Protein AF-A0A9E3PZK1-F1 (afdb_monomer_lite)

Foldseek 3Di:
DDDDPVVVVVVVVVVVVPPDPPCPVVVVVCVVPPPPPVPPLAQFFDAQVLQQPPWDKDKDFDFQDAFFWAWDQFPQFKIWIAGFVQWIWIDQLQPPDTDDTDHADEAGWLEQWEQQSVQSKIWTWHFNYAPPGDIWIWIDNPNRPDIDTAAAAEFEAPVRFGFGSHRAAHWYQQCDDPLHRKIKTKTKGQPPHPPDVVSLQQIFIAMWIDSPSGRYIYTAPTAPHGQWDHWGWDADPNRKIKIWIQRQDDPDLVQQFFIWIWMGPPNRNDTDDIDTDPFHTFFESVDSGGAAKEKDQESHPPWRKMKIWAADYNDHAFFIKMFIDGPNPQWTFFMATRGGGGWGHKYKDQTGPPGSNGNKIWIWTADDDNGDIMIMIIGVNNRVPGDTRPTDDDDCVSVVSVVVVPPPDPPPPWDKFKFKEKEEECAQLLVVLVDPLVLVLVLCVLSVHQKYWYHNQWHDQDPVRDTDRSVVVSLVVVVWDWQAAPPSIIMTHNADWPHAFPNRQWTWGQTPVRATETEGEDDFALPPQLLCLCLVQDDPPDHRDPDLVVSQVVLCVRGVVVLVVNCVRQLVCLVVVGWYKYWYQQSYFALLQQDPQCCVLVQHVHRHHHVNNVVCVVSQKAWQACLQVVDCNVCVQFFQFQPDDCPDSNDHTHDRTTMITHPQKHWPDKWWEEDDPVRGPRHRPPGSDRTIMMITIIMRTDD

Radius of gyration: 30.7 Å; chains: 1; bounding box: 75×84×92 Å

pLDDT: mean 90.33, std 15.68, range [30.7, 98.88]

Structure (mmCIF, N/CA/C/O backbone):
data_AF-A0A9E3PZK1-F1
#
_entry.id   AF-A0A9E3PZK1-F1
#
loop_
_atom_site.group_PDB
_atom_site.id
_atom_site.type_symbol
_atom_site.label_atom_id
_atom_site.label_alt_id
_atom_site.label_comp_id
_atom_site.label_asym_id
_atom_site.label_entity_id
_atom_site.label_seq_id
_atom_site.pdbx_PDB_ins_code
_atom_site.Cartn_x
_atom_site.Cartn_y
_atom_site.Cartn_z
_atom_site.occupancy
_atom_site.B_iso_or_equiv
_atom_site.auth_seq_id
_atom_site.auth_comp_id
_atom_site.auth_asym_id
_atom_site.auth_atom_id
_atom_site.pdbx_PDB_model_num
ATOM 1 N N . MET A 1 1 ? -42.259 -26.339 -24.021 1.00 36.31 1 MET A N 1
ATOM 2 C CA . MET A 1 1 ? -41.567 -27.432 -23.302 1.00 36.31 1 MET A CA 1
ATOM 3 C C . MET A 1 1 ? -40.098 -27.420 -23.698 1.00 36.31 1 MET A C 1
ATOM 5 O O . MET A 1 1 ? -39.783 -27.790 -24.818 1.00 36.31 1 MET A O 1
ATOM 9 N N . ARG A 1 2 ? -39.215 -26.902 -22.835 1.00 31.09 2 ARG A N 1
ATOM 10 C CA . ARG A 1 2 ? -37.756 -26.911 -23.038 1.00 31.09 2 ARG A CA 1
ATOM 11 C C . ARG A 1 2 ? -37.174 -28.015 -22.155 1.00 31.09 2 ARG A C 1
ATOM 13 O O . ARG A 1 2 ? -37.346 -27.953 -20.943 1.00 31.09 2 ARG A O 1
ATOM 20 N N . TRP A 1 3 ? -36.535 -29.011 -22.757 1.00 34.44 3 TRP A N 1
ATOM 21 C CA . TRP A 1 3 ? -35.824 -30.072 -22.039 1.00 34.44 3 TRP A CA 1
ATOM 22 C C . TRP A 1 3 ? -34.441 -29.563 -21.606 1.00 34.44 3 TRP A C 1
ATOM 24 O O . TRP A 1 3 ? -33.758 -28.904 -22.391 1.00 34.44 3 TRP A O 1
ATOM 34 N N . LYS A 1 4 ? -34.037 -29.822 -20.355 1.00 39.28 4 LYS A N 1
ATOM 35 C CA . LYS A 1 4 ? -32.705 -29.464 -19.839 1.00 39.28 4 LYS A CA 1
ATOM 36 C C . LYS A 1 4 ? -31.684 -30.494 -20.341 1.00 39.28 4 LYS A C 1
ATOM 38 O O . LYS A 1 4 ? -31.958 -31.690 -20.348 1.00 39.28 4 LYS A O 1
ATOM 43 N N . ALA A 1 5 ? -30.490 -30.037 -20.729 1.00 40.19 5 ALA A N 1
ATOM 44 C CA . ALA A 1 5 ? -29.405 -30.859 -21.289 1.00 40.19 5 ALA A CA 1
ATOM 45 C C . ALA A 1 5 ? -28.997 -32.065 -20.409 1.00 40.19 5 ALA A C 1
ATOM 47 O O . ALA A 1 5 ? -28.461 -33.051 -20.907 1.00 40.19 5 ALA A O 1
ATOM 48 N N . THR A 1 6 ? -29.317 -32.028 -19.115 1.00 41.59 6 THR A N 1
ATOM 49 C CA . THR A 1 6 ? -29.125 -33.122 -18.154 1.00 41.59 6 THR A CA 1
ATOM 50 C C . THR A 1 6 ? -29.957 -34.376 -18.441 1.00 41.59 6 THR A C 1
ATOM 52 O O . THR A 1 6 ? -29.527 -35.474 -18.085 1.00 41.59 6 THR A O 1
ATOM 55 N N . ASP A 1 7 ? -31.106 -34.253 -19.108 1.00 43.34 7 ASP A N 1
ATOM 56 C CA . ASP A 1 7 ? -32.018 -35.387 -19.330 1.00 43.34 7 ASP A CA 1
ATOM 57 C C . ASP A 1 7 ? -31.607 -36.240 -20.546 1.00 43.34 7 ASP A C 1
ATOM 59 O O . ASP A 1 7 ? -31.844 -37.449 -20.581 1.00 43.34 7 ASP A O 1
ATOM 63 N N . ILE A 1 8 ? -30.885 -35.645 -21.502 1.00 49.06 8 ILE A N 1
ATOM 64 C CA . ILE A 1 8 ? -30.348 -36.334 -22.688 1.00 49.06 8 ILE A CA 1
ATOM 65 C C . ILE A 1 8 ? -29.150 -37.222 -22.306 1.00 49.06 8 ILE A C 1
ATOM 67 O O . ILE A 1 8 ? -29.040 -38.356 -22.776 1.00 49.06 8 ILE A O 1
ATOM 71 N N . VAL A 1 9 ? -28.294 -36.758 -21.387 1.00 48.22 9 VAL A N 1
ATOM 72 C CA . VAL A 1 9 ? -27.100 -37.499 -20.936 1.00 48.22 9 VAL A CA 1
ATOM 73 C C . VAL A 1 9 ? -27.480 -38.746 -20.126 1.00 48.22 9 VAL A C 1
ATOM 75 O O . VAL A 1 9 ? -26.895 -39.813 -20.321 1.00 48.22 9 VAL A O 1
ATOM 78 N N . LYS A 1 10 ? -28.520 -38.665 -19.284 1.00 43.47 10 LYS A N 1
ATOM 79 C CA . LYS A 1 10 ? -29.023 -39.823 -18.519 1.00 43.47 10 LYS A CA 1
ATOM 80 C C . LYS A 1 10 ? -29.678 -40.886 -19.412 1.00 43.47 10 LYS A C 1
ATOM 82 O O . LYS A 1 10 ? -29.523 -42.077 -19.151 1.00 43.47 10 LYS A O 1
ATOM 87 N N . SER A 1 11 ? -30.344 -40.473 -20.494 1.00 47.66 11 SER A N 1
ATOM 88 C CA . SER A 1 11 ? -30.964 -41.383 -21.469 1.00 47.66 11 SER A CA 1
ATOM 89 C C . SER A 1 11 ? -29.936 -42.156 -22.311 1.00 47.66 11 SER A C 1
ATOM 91 O O . SER A 1 11 ? -30.179 -43.313 -22.658 1.00 47.66 11 SER A O 1
ATOM 93 N N . LEU A 1 12 ? -28.781 -41.556 -22.635 1.00 46.09 12 LEU A N 1
ATOM 94 C CA . LEU A 1 12 ? -27.718 -42.242 -23.384 1.00 46.09 12 LEU A CA 1
ATOM 95 C C . LEU A 1 12 ? -26.903 -43.210 -22.512 1.00 46.09 12 LEU A C 1
ATOM 97 O O . LEU A 1 12 ? -26.609 -44.319 -22.956 1.00 46.09 12 LEU A O 1
ATOM 101 N N . ALA A 1 13 ? -26.596 -42.841 -21.264 1.00 46.12 13 ALA A N 1
ATOM 102 C CA . ALA A 1 13 ? -25.834 -43.697 -20.350 1.00 46.12 13 ALA A CA 1
ATOM 103 C C . ALA A 1 13 ? -26.584 -44.997 -19.991 1.00 46.12 13 ALA A C 1
ATOM 105 O O . ALA A 1 13 ? -25.982 -46.068 -19.933 1.00 46.12 13 ALA A O 1
ATOM 106 N N . GLY A 1 14 ? -27.913 -44.930 -19.839 1.00 44.66 14 GLY A N 1
ATOM 107 C CA . GLY A 1 14 ? -28.746 -46.105 -19.562 1.00 44.66 14 GLY A CA 1
ATOM 108 C C . GLY A 1 14 ? -28.867 -47.090 -20.733 1.00 44.66 14 GLY A C 1
ATOM 109 O O . GLY A 1 14 ? -29.082 -48.277 -20.509 1.00 44.66 14 GLY A O 1
ATOM 110 N N . ARG A 1 15 ? -28.692 -46.631 -21.983 1.00 47.91 15 ARG A N 1
ATOM 111 C CA . ARG A 1 15 ? -28.820 -47.478 -23.186 1.00 47.91 15 ARG A CA 1
ATOM 112 C C . ARG A 1 15 ? -27.513 -48.161 -23.607 1.00 47.91 15 ARG A C 1
ATOM 114 O O . ARG A 1 15 ? -27.567 -49.185 -24.279 1.00 47.91 15 ARG A O 1
ATOM 121 N N . LEU A 1 16 ? -26.356 -47.650 -23.181 1.00 43.81 16 LEU A N 1
ATOM 122 C CA . LEU A 1 16 ? -25.034 -48.222 -23.486 1.00 43.81 16 LEU A CA 1
ATOM 123 C C . LEU A 1 16 ? -24.596 -49.336 -22.514 1.00 43.81 16 LEU A C 1
ATOM 125 O O . LEU A 1 16 ? -23.755 -50.158 -22.867 1.00 43.81 16 LEU A O 1
ATOM 129 N N . SER A 1 17 ? -25.208 -49.430 -21.328 1.00 44.78 17 SER A N 1
ATOM 130 C CA . SER A 1 17 ? -24.899 -50.466 -20.324 1.00 44.78 17 SER A CA 1
ATOM 131 C C . SER A 1 17 ? -25.447 -51.867 -20.653 1.00 44.78 17 SER A C 1
ATOM 133 O O . SER A 1 17 ? -25.094 -52.825 -19.969 1.00 44.78 17 SER A O 1
ATOM 135 N N . ALA A 1 18 ? -26.310 -52.011 -21.662 1.00 49.09 18 ALA A N 1
ATOM 136 C CA . ALA A 1 18 ? -27.013 -53.266 -21.950 1.00 49.09 18 ALA A CA 1
ATOM 137 C C . ALA A 1 18 ? -26.425 -54.083 -23.120 1.00 49.09 18 ALA A C 1
ATOM 139 O O . ALA A 1 18 ? -26.947 -55.151 -23.423 1.00 49.09 18 ALA A O 1
ATOM 140 N N . ALA A 1 19 ? -25.362 -53.610 -23.786 1.00 48.47 19 ALA A N 1
ATOM 141 C CA . ALA A 1 19 ? -24.894 -54.211 -25.044 1.00 48.47 19 ALA A CA 1
ATOM 142 C C . ALA A 1 19 ? -23.529 -54.928 -24.984 1.00 48.47 19 ALA A C 1
ATOM 144 O O . ALA A 1 19 ? -23.227 -55.684 -25.902 1.00 48.47 19 ALA A O 1
ATOM 145 N N . ILE A 1 20 ? -22.688 -54.723 -23.957 1.00 47.75 20 ILE A N 1
ATOM 146 C CA . ILE A 1 20 ? -21.330 -55.310 -23.910 1.00 47.75 20 ILE A CA 1
ATOM 147 C C . ILE A 1 20 ? -20.934 -55.672 -22.461 1.00 47.75 20 ILE A C 1
ATOM 149 O O . ILE A 1 20 ? -20.585 -54.779 -21.682 1.00 47.75 20 ILE A O 1
ATOM 153 N N . PRO A 1 21 ? -20.938 -56.960 -22.065 1.00 39.78 21 PRO A N 1
ATOM 154 C CA . PRO A 1 21 ? -20.438 -57.386 -20.758 1.00 39.78 21 PRO A CA 1
ATOM 155 C C . PRO A 1 21 ? -18.904 -57.289 -20.734 1.00 39.78 21 PRO A C 1
ATOM 157 O O . PRO A 1 21 ? -18.226 -58.008 -21.462 1.00 39.78 21 PRO A O 1
ATOM 160 N N . GLY A 1 22 ? -18.346 -56.387 -19.917 1.00 49.56 22 GLY A N 1
ATOM 161 C CA . GLY A 1 22 ? -16.888 -56.224 -19.757 1.00 49.56 22 GLY A CA 1
ATOM 162 C C . GLY A 1 22 ? -16.377 -54.780 -19.667 1.00 49.56 22 GLY A C 1
ATOM 163 O O . GLY A 1 22 ? -15.225 -54.561 -19.297 1.00 49.56 22 GLY A O 1
ATOM 164 N N . LEU A 1 23 ? -17.224 -53.772 -19.907 1.00 44.25 23 LEU A N 1
ATOM 165 C CA . LEU A 1 23 ? -16.829 -52.352 -19.866 1.00 44.25 23 LEU A CA 1
ATOM 166 C C . LEU A 1 23 ? -16.629 -51.764 -18.449 1.00 44.25 23 LEU A C 1
ATOM 168 O O . LEU A 1 23 ? -16.366 -50.574 -18.304 1.00 44.25 23 LEU A O 1
ATOM 172 N N . GLY A 1 24 ? -16.716 -52.578 -17.393 1.00 39.53 24 GLY A N 1
ATOM 173 C CA . GLY A 1 24 ? -16.560 -52.133 -16.001 1.00 39.53 24 GLY A CA 1
ATOM 174 C C . GLY A 1 24 ? -15.129 -51.752 -15.598 1.00 39.53 24 GLY A C 1
ATOM 175 O O . GLY A 1 24 ? -14.942 -51.120 -14.564 1.00 39.53 24 GLY A O 1
ATOM 176 N N . ARG A 1 25 ? -14.111 -52.093 -16.404 1.00 41.78 25 ARG A N 1
ATOM 177 C CA . ARG A 1 25 ? -12.698 -51.744 -16.140 1.00 41.78 25 ARG A CA 1
ATOM 178 C C . ARG A 1 25 ? -12.150 -50.582 -16.976 1.00 41.78 25 ARG A C 1
ATOM 180 O O . ARG A 1 25 ? -11.030 -50.156 -16.729 1.00 41.78 25 ARG A O 1
ATOM 187 N N . ILE A 1 26 ? -12.935 -50.024 -17.901 1.00 40.69 26 ILE A N 1
ATOM 188 C CA . ILE A 1 26 ? -12.532 -48.859 -18.718 1.00 40.69 26 ILE A CA 1
ATOM 189 C C . ILE A 1 26 ? -13.159 -47.550 -18.195 1.00 40.69 26 ILE A C 1
ATOM 191 O O . ILE A 1 26 ? -12.607 -46.474 -18.407 1.00 40.69 26 ILE A O 1
ATOM 195 N N . LEU A 1 27 ? -14.228 -47.617 -17.390 1.00 36.53 27 LEU A N 1
ATOM 196 C CA . LEU A 1 27 ? -14.812 -46.436 -16.733 1.00 36.53 27 LEU A CA 1
ATOM 197 C C . LEU A 1 27 ? -14.055 -45.943 -15.482 1.00 36.53 27 LEU A C 1
ATOM 199 O O . LEU A 1 27 ? -14.342 -44.850 -15.009 1.00 36.53 27 LEU A O 1
ATOM 203 N N . GLY A 1 28 ? -13.064 -46.690 -14.982 1.00 34.22 28 GLY A N 1
ATOM 204 C CA . GLY A 1 28 ? -12.182 -46.255 -13.884 1.00 34.22 28 GLY A CA 1
ATOM 205 C C . GLY A 1 28 ? -10.959 -45.438 -14.324 1.00 34.22 28 GLY A C 1
ATOM 206 O O . GLY A 1 28 ? -10.243 -44.917 -13.479 1.00 34.22 28 GLY A O 1
ATOM 207 N N . ILE A 1 29 ? -10.714 -45.322 -15.636 1.00 35.97 29 ILE A N 1
ATOM 208 C CA . ILE A 1 29 ? -9.596 -44.545 -16.211 1.00 35.97 29 ILE A CA 1
ATOM 209 C C . ILE A 1 29 ? -10.112 -43.298 -16.964 1.00 35.97 29 ILE A C 1
ATOM 211 O O . ILE A 1 29 ? -9.343 -42.397 -17.285 1.00 35.97 29 ILE A O 1
ATOM 215 N N . LEU A 1 30 ? -11.433 -43.163 -17.151 1.00 31.53 30 LEU A N 1
ATOM 216 C CA . LEU A 1 30 ? -12.069 -41.975 -17.742 1.00 31.53 30 LEU A CA 1
ATOM 217 C C . LEU A 1 30 ? -12.620 -40.963 -16.716 1.00 31.53 30 LEU A C 1
ATOM 219 O O . LEU A 1 30 ? -13.227 -39.973 -17.111 1.00 31.53 30 LEU A O 1
ATOM 223 N N . SER A 1 31 ? -12.395 -41.158 -15.411 1.00 30.70 31 SER A N 1
ATOM 224 C CA . SER A 1 31 ? -12.768 -40.187 -14.364 1.00 30.70 31 SER A CA 1
ATOM 225 C C . SER A 1 31 ? -11.666 -39.168 -14.029 1.00 30.70 31 SER A C 1
ATOM 227 O O . SER A 1 31 ? -11.869 -38.324 -13.163 1.00 30.70 31 SER A O 1
ATOM 229 N N . CYS A 1 32 ? -10.526 -39.204 -14.730 1.00 35.03 32 CYS A N 1
ATOM 230 C CA . CYS A 1 32 ? -9.464 -38.186 -14.647 1.00 35.03 32 CYS A CA 1
ATOM 231 C C . CYS A 1 32 ? -9.344 -37.314 -15.911 1.00 35.03 32 CYS A C 1
ATOM 233 O O . CYS A 1 32 ? -8.425 -36.510 -16.022 1.00 35.03 32 CYS A O 1
ATOM 235 N N . LEU A 1 33 ? -10.272 -37.437 -16.859 1.00 35.16 33 LEU A N 1
ATOM 236 C CA . LEU A 1 33 ? -10.265 -36.694 -18.118 1.00 35.16 33 LEU A CA 1
ATOM 237 C C . LEU A 1 33 ? -11.696 -36.286 -18.471 1.00 35.16 33 LEU A C 1
ATOM 239 O O . LEU A 1 33 ? -12.276 -36.890 -19.352 1.00 35.16 33 LEU A O 1
ATOM 243 N N . VAL A 1 34 ? -12.275 -35.329 -17.740 1.00 36.75 34 VAL A N 1
ATOM 244 C CA . VAL A 1 34 ? -13.102 -34.203 -18.240 1.00 36.75 34 VAL A CA 1
ATOM 245 C C . VAL A 1 34 ? -13.387 -33.298 -17.032 1.00 36.75 34 VAL A C 1
ATOM 247 O O . VAL A 1 34 ? -14.458 -33.303 -16.434 1.00 36.75 34 VAL A O 1
ATOM 250 N N . SER A 1 35 ? -12.399 -32.491 -16.672 1.00 32.25 35 SER A N 1
ATOM 251 C CA . SER A 1 35 ? -12.631 -31.152 -16.125 1.00 32.25 35 SER A CA 1
ATOM 252 C C . SER A 1 35 ? -11.673 -30.176 -16.801 1.00 32.25 35 SER A C 1
ATOM 254 O O . SER A 1 35 ? -11.129 -29.268 -16.185 1.00 32.25 35 SER A O 1
ATOM 256 N N . VAL A 1 36 ? -11.512 -30.325 -18.121 1.00 37.44 36 VAL A N 1
ATOM 257 C CA . VAL A 1 36 ? -11.290 -29.142 -18.949 1.00 37.44 36 VAL A CA 1
ATOM 258 C C . VAL A 1 36 ? -12.627 -28.419 -18.912 1.00 37.44 36 VAL A C 1
ATOM 260 O O . VAL A 1 36 ? -13.512 -28.667 -19.732 1.00 37.44 36 VAL A O 1
ATOM 263 N N . SER A 1 37 ? -12.827 -27.585 -17.888 1.00 33.72 37 SER A N 1
ATOM 264 C CA . SER A 1 37 ? -13.756 -26.487 -18.065 1.00 33.72 37 SER A CA 1
ATOM 265 C C . SER A 1 37 ? -13.235 -25.772 -19.303 1.00 33.72 37 SER A C 1
ATOM 267 O O . SER A 1 37 ? -12.090 -25.325 -19.354 1.00 33.72 37 SER A O 1
ATOM 269 N N . ALA A 1 38 ? -14.035 -25.769 -20.366 1.00 35.22 38 ALA A N 1
ATOM 270 C CA . ALA A 1 38 ? -13.865 -24.766 -21.390 1.00 35.22 38 ALA A CA 1
ATOM 271 C C . ALA A 1 38 ? -13.889 -23.445 -20.620 1.00 35.22 38 ALA A C 1
ATOM 273 O O . ALA A 1 38 ? -14.935 -23.063 -20.088 1.00 35.22 38 ALA A O 1
ATOM 274 N N . ALA A 1 39 ? -12.716 -22.838 -20.433 1.00 39.03 39 ALA A N 1
ATOM 275 C CA . ALA A 1 39 ? -12.601 -21.493 -19.925 1.00 39.03 39 ALA A CA 1
ATOM 276 C C . ALA A 1 39 ? -13.368 -20.651 -20.938 1.00 39.03 39 ALA A C 1
ATOM 278 O O . ALA A 1 39 ? -12.866 -20.362 -22.021 1.00 39.03 39 ALA A O 1
ATOM 279 N N . ALA A 1 40 ? -14.643 -20.392 -20.641 1.00 38.62 40 ALA A N 1
ATOM 280 C CA . ALA A 1 40 ? -15.446 -19.453 -21.391 1.00 38.62 40 ALA A CA 1
ATOM 281 C C . ALA A 1 40 ? -14.594 -18.193 -21.521 1.00 38.62 40 ALA A C 1
ATOM 283 O O . ALA A 1 40 ? -14.073 -17.725 -20.507 1.00 38.62 40 ALA A O 1
ATOM 284 N N . ASP A 1 41 ? -14.384 -17.746 -22.759 1.00 52.09 41 ASP A N 1
ATOM 285 C CA . ASP A 1 41 ? -13.470 -16.668 -23.124 1.00 52.09 41 ASP A CA 1
ATOM 286 C C . ASP A 1 41 ? -13.783 -15.443 -22.254 1.00 52.09 41 ASP A C 1
ATOM 288 O O . ASP A 1 41 ? -14.755 -14.717 -22.481 1.00 52.09 41 ASP A O 1
ATOM 292 N N . ARG A 1 42 ? -13.039 -15.280 -21.153 1.00 66.38 42 ARG A N 1
ATOM 293 C CA . ARG A 1 42 ? -13.240 -14.156 -20.241 1.00 66.38 42 ARG A CA 1
ATOM 294 C C . ARG A 1 42 ? -12.812 -12.908 -20.992 1.00 66.38 42 ARG A C 1
ATOM 296 O O . ARG A 1 42 ? -11.767 -12.905 -21.643 1.00 66.38 42 ARG A O 1
ATOM 303 N N . ALA A 1 43 ? -13.628 -11.862 -20.904 1.00 78.12 43 ALA A N 1
ATOM 304 C CA . ALA A 1 43 ? -13.320 -10.593 -21.538 1.00 78.12 43 ALA A CA 1
ATOM 305 C C . ALA A 1 43 ? -11.936 -10.109 -21.079 1.00 78.12 43 ALA A C 1
ATOM 307 O O . ALA A 1 43 ? -11.641 -10.050 -19.887 1.00 78.12 43 ALA A O 1
ATOM 308 N N . VAL A 1 44 ? -11.077 -9.800 -22.048 1.00 83.88 44 VAL A N 1
ATOM 309 C CA . VAL A 1 44 ? -9.696 -9.363 -21.809 1.00 83.88 44 VAL A CA 1
ATOM 310 C C . VAL A 1 44 ? -9.648 -7.918 -21.292 1.00 83.88 44 VAL A C 1
ATOM 312 O O . VAL A 1 44 ? -8.729 -7.538 -20.569 1.00 83.88 44 VAL A O 1
ATOM 315 N N . GLU A 1 45 ? -10.665 -7.128 -21.637 1.00 92.12 45 GLU A N 1
ATOM 316 C CA . GLU A 1 45 ? -10.914 -5.788 -21.114 1.00 92.12 45 GLU A CA 1
ATOM 317 C C . GLU A 1 45 ? -12.276 -5.747 -20.421 1.00 92.12 45 GLU A C 1
ATOM 319 O O . GLU A 1 45 ? -13.234 -6.381 -20.867 1.00 92.12 45 GLU A O 1
ATOM 324 N N . GLY A 1 46 ? -12.345 -5.010 -19.319 1.00 91.75 46 GLY A N 1
ATOM 325 C CA . GLY A 1 46 ? -13.525 -4.875 -18.481 1.00 91.75 46 GLY A CA 1
ATOM 326 C C . GLY A 1 46 ? -14.026 -3.441 -18.416 1.00 91.75 46 GLY A C 1
ATOM 327 O O . GLY A 1 46 ? -13.612 -2.553 -19.164 1.00 91.75 46 GLY A O 1
ATOM 328 N N . ARG A 1 47 ? -14.948 -3.209 -17.490 1.00 91.94 47 ARG A N 1
ATOM 329 C CA . ARG A 1 47 ? -15.527 -1.888 -17.266 1.00 91.94 47 ARG A CA 1
ATOM 330 C C . ARG A 1 47 ? -14.607 -1.029 -16.394 1.00 91.94 47 ARG A C 1
ATOM 332 O O . ARG A 1 47 ? -13.924 -1.517 -15.499 1.00 91.94 47 ARG A O 1
ATOM 339 N N . LEU A 1 48 ? -14.636 0.281 -16.631 1.00 91.81 48 LEU A N 1
ATOM 340 C CA . LEU A 1 48 ? -13.866 1.269 -15.866 1.00 91.81 48 LEU A CA 1
ATOM 341 C C . LEU A 1 48 ? -14.231 1.290 -14.370 1.00 91.81 48 LEU A C 1
ATOM 343 O O . LEU A 1 48 ? -13.381 1.549 -13.519 1.00 91.81 48 LEU A O 1
ATOM 347 N N . ASP A 1 49 ? -15.495 1.032 -14.040 1.00 87.44 49 ASP A N 1
ATOM 348 C CA . ASP A 1 49 ? -16.016 1.113 -12.674 1.00 87.44 49 ASP A CA 1
ATOM 349 C C . ASP A 1 49 ? -15.364 0.120 -11.708 1.00 87.44 49 ASP A C 1
ATOM 351 O O . ASP A 1 49 ? -15.244 0.451 -10.527 1.00 87.44 49 ASP A O 1
ATOM 355 N N . ALA A 1 50 ? -14.855 -1.010 -12.210 1.00 90.81 50 ALA A N 1
ATOM 356 C CA . ALA A 1 50 ? -14.051 -1.959 -11.443 1.00 90.81 50 ALA A CA 1
ATOM 357 C C . ALA A 1 50 ? -12.832 -1.295 -10.770 1.00 90.81 50 ALA A C 1
ATOM 359 O O . ALA A 1 50 ? -12.493 -1.609 -9.629 1.00 90.81 50 ALA A O 1
ATOM 360 N N . PHE A 1 51 ? -12.199 -0.324 -11.437 1.00 93.50 51 PHE A N 1
ATOM 361 C CA . PHE A 1 51 ? -11.039 0.405 -10.911 1.00 93.50 51 PHE A CA 1
ATOM 362 C C . PHE A 1 51 ? -11.414 1.672 -10.130 1.00 93.50 51 PHE A C 1
ATOM 364 O O . PHE A 1 51 ? -10.577 2.223 -9.411 1.00 93.50 51 PHE A O 1
ATOM 371 N N . LEU A 1 52 ? -12.657 2.143 -10.252 1.00 88.06 52 LEU A N 1
ATOM 372 C CA . LEU A 1 52 ? -13.120 3.393 -9.648 1.00 88.06 52 LEU A CA 1
ATOM 373 C C . LEU A 1 52 ? -13.899 3.197 -8.343 1.00 88.06 52 LEU A C 1
ATOM 375 O O . LEU A 1 52 ? -14.566 4.134 -7.915 1.00 88.06 52 LEU A O 1
ATOM 379 N N . GLY A 1 53 ? -13.950 1.995 -7.755 1.00 78.44 53 GLY A N 1
ATOM 380 C CA . GLY A 1 53 ? -14.636 1.747 -6.471 1.00 78.44 53 GLY A CA 1
ATOM 381 C C . GLY A 1 53 ? -14.098 2.608 -5.312 1.00 78.44 53 GLY A C 1
ATOM 382 O O . GLY A 1 53 ? -13.374 3.575 -5.537 1.00 78.44 53 GLY A O 1
ATOM 383 N N . SER A 1 54 ? -14.402 2.268 -4.056 1.00 78.25 54 SER A N 1
ATOM 384 C CA . SER A 1 54 ? -13.782 2.968 -2.915 1.00 78.25 54 SER A CA 1
ATOM 385 C C . SER A 1 54 ? -12.252 2.992 -3.071 1.00 78.25 54 SER A C 1
ATOM 387 O O . SER A 1 54 ? -11.693 1.975 -3.491 1.00 78.25 54 SER A O 1
ATOM 389 N N . PRO A 1 55 ? -11.558 4.111 -2.792 1.00 77.06 55 PRO A N 1
ATOM 390 C CA . PRO A 1 55 ? -10.101 4.160 -2.850 1.00 77.06 55 PRO A CA 1
ATOM 391 C C . PRO A 1 55 ? -9.472 3.060 -1.988 1.00 77.06 55 PRO A C 1
ATOM 393 O O . PRO A 1 55 ? -9.766 2.958 -0.799 1.00 77.06 55 PRO A O 1
ATOM 396 N N . ARG A 1 56 ? -8.609 2.232 -2.582 1.00 87.00 56 ARG A N 1
ATOM 397 C CA . ARG A 1 56 ? -7.913 1.131 -1.901 1.00 87.00 56 ARG A CA 1
ATOM 398 C C . ARG A 1 56 ? -6.414 1.237 -2.134 1.00 87.00 56 ARG A C 1
ATOM 400 O O . ARG A 1 56 ? -5.992 1.513 -3.255 1.00 87.00 56 ARG A O 1
ATOM 407 N N . PHE A 1 57 ? -5.636 0.987 -1.086 1.00 90.69 57 PHE A N 1
ATOM 408 C CA . PHE A 1 57 ? -4.180 0.903 -1.129 1.00 90.69 57 PHE A CA 1
ATOM 409 C C . PHE A 1 57 ? -3.688 -0.026 -0.029 1.00 90.69 57 PHE A C 1
ATOM 411 O O . PHE A 1 57 ? -4.075 0.122 1.131 1.00 90.69 57 PHE A O 1
ATOM 418 N N . GLU A 1 58 ? -2.825 -0.957 -0.401 1.00 89.00 58 GLU A N 1
ATOM 419 C CA . GLU A 1 58 ? -2.194 -1.909 0.497 1.00 89.00 58 GLU A CA 1
ATOM 420 C C . GLU A 1 58 ? -0.747 -2.126 0.067 1.00 89.00 58 GLU A C 1
ATOM 422 O O . GLU A 1 58 ? -0.421 -2.011 -1.116 1.00 89.00 58 GLU A O 1
ATOM 427 N N . ILE A 1 59 ? 0.121 -2.416 1.031 1.00 90.12 59 ILE A N 1
ATOM 428 C CA . ILE A 1 59 ? 1.552 -2.589 0.806 1.00 90.12 59 ILE A CA 1
ATOM 429 C C . ILE A 1 59 ? 2.099 -3.670 1.736 1.00 90.12 59 ILE A C 1
ATOM 431 O O . ILE A 1 59 ? 1.836 -3.654 2.938 1.00 90.12 59 ILE A O 1
ATOM 435 N N . GLU A 1 60 ? 2.864 -4.596 1.173 1.00 91.44 60 GLU A N 1
ATOM 436 C CA . GLU A 1 60 ? 3.437 -5.743 1.868 1.00 91.44 60 GLU A CA 1
ATOM 437 C C . GLU A 1 60 ? 4.814 -6.069 1.284 1.00 91.44 60 GLU A C 1
ATOM 439 O O . GLU A 1 60 ? 5.006 -6.111 0.068 1.00 91.44 60 GLU A O 1
ATOM 444 N N . GLN A 1 61 ? 5.794 -6.321 2.146 1.00 93.00 61 GLN A N 1
ATOM 445 C CA . GLN A 1 61 ? 7.082 -6.845 1.706 1.00 93.00 61 GLN A CA 1
ATOM 446 C C . GLN A 1 61 ? 6.995 -8.361 1.526 1.00 93.00 61 GLN A C 1
ATOM 448 O O . GLN A 1 61 ? 6.728 -9.073 2.491 1.00 93.00 61 GLN A O 1
ATOM 453 N N . ILE A 1 62 ? 7.312 -8.844 0.325 1.00 95.31 62 ILE A N 1
ATOM 454 C CA . ILE A 1 62 ? 7.168 -10.257 -0.057 1.00 95.31 62 ILE A CA 1
ATOM 455 C C . ILE A 1 62 ? 8.508 -10.957 -0.344 1.00 95.31 62 ILE A C 1
ATOM 457 O O . ILE A 1 62 ? 8.555 -12.182 -0.416 1.00 95.31 62 ILE A O 1
ATOM 461 N N . PHE A 1 63 ? 9.615 -10.208 -0.436 1.00 94.19 63 PHE A N 1
ATOM 462 C CA . PHE A 1 63 ? 10.985 -10.740 -0.464 1.00 94.19 63 PHE A CA 1
ATOM 463 C C . PHE A 1 63 ? 11.924 -9.904 0.414 1.00 94.19 63 PHE A C 1
ATOM 465 O O . PHE A 1 63 ? 11.778 -8.687 0.522 1.00 94.19 63 PHE A O 1
ATOM 472 N N . THR A 1 64 ? 12.922 -10.544 1.028 1.00 89.88 64 THR A N 1
ATOM 473 C CA . THR A 1 64 ? 13.798 -9.917 2.043 1.00 89.88 64 THR A CA 1
ATOM 474 C C . THR A 1 64 ? 15.229 -9.637 1.581 1.00 89.88 64 THR A C 1
ATOM 476 O O . THR A 1 64 ? 15.928 -8.840 2.198 1.00 89.88 64 THR A O 1
ATOM 479 N N . ARG A 1 65 ? 15.674 -10.274 0.500 1.00 85.88 65 ARG A N 1
ATOM 480 C CA . ARG A 1 65 ? 17.021 -10.161 -0.090 1.00 85.88 65 ARG A CA 1
ATOM 481 C C . ARG A 1 65 ? 16.907 -10.058 -1.603 1.00 85.88 65 ARG A C 1
ATOM 483 O O . ARG A 1 65 ? 15.792 -10.110 -2.092 1.00 85.88 65 ARG A O 1
ATOM 490 N N . ASP A 1 66 ? 18.021 -9.980 -2.325 1.00 90.81 66 ASP A N 1
ATOM 491 C CA . ASP A 1 66 ? 18.082 -9.897 -3.795 1.00 90.81 66 ASP A CA 1
ATOM 492 C C . ASP A 1 66 ? 17.326 -8.691 -4.379 1.00 90.81 66 ASP A C 1
ATOM 494 O O . ASP A 1 66 ? 17.039 -7.727 -3.667 1.00 90.81 66 ASP A O 1
ATOM 498 N N . ARG A 1 67 ? 17.138 -8.683 -5.702 1.00 93.12 67 ARG A N 1
ATOM 499 C CA . ARG A 1 67 ? 16.745 -7.517 -6.505 1.00 93.12 67 ARG A CA 1
ATOM 500 C C . ARG A 1 67 ? 15.965 -7.928 -7.760 1.00 93.12 67 ARG A C 1
ATOM 502 O O . ARG A 1 67 ? 15.796 -9.114 -8.025 1.00 93.12 67 ARG A O 1
ATOM 509 N N . PHE A 1 68 ? 15.572 -6.937 -8.555 1.00 93.44 68 PHE A N 1
ATOM 510 C CA . PHE A 1 68 ? 14.980 -7.039 -9.891 1.00 93.44 68 PHE A CA 1
ATOM 511 C C . PHE A 1 68 ? 13.544 -7.615 -9.930 1.00 93.44 68 PHE A C 1
ATOM 513 O O . PHE A 1 68 ? 13.346 -8.787 -10.256 1.00 93.44 68 PHE A O 1
ATOM 520 N N . PRO A 1 69 ? 12.532 -6.775 -9.635 1.00 96.69 69 PRO A N 1
ATOM 521 C CA . PRO A 1 69 ? 11.118 -7.136 -9.637 1.00 96.69 69 PRO A CA 1
ATOM 522 C C . PRO A 1 69 ? 10.534 -7.228 -11.037 1.00 96.69 69 PRO A C 1
ATOM 524 O O . PRO A 1 69 ? 10.674 -6.307 -11.840 1.00 96.69 69 PRO A O 1
ATOM 527 N N . ASN A 1 70 ? 9.761 -8.278 -11.284 1.00 97.81 70 ASN A N 1
ATOM 528 C CA . ASN A 1 70 ? 8.805 -8.310 -12.383 1.00 97.81 70 ASN A CA 1
ATOM 529 C C . ASN A 1 70 ? 7.465 -8.863 -11.880 1.00 97.81 70 ASN A C 1
ATOM 531 O O . ASN A 1 70 ? 7.460 -9.820 -11.107 1.00 97.81 70 ASN A O 1
ATOM 535 N N . VAL A 1 71 ? 6.338 -8.270 -12.272 1.00 98.69 71 VAL A N 1
ATOM 536 C CA . VAL A 1 71 ? 5.002 -8.753 -11.900 1.00 98.69 71 VAL A CA 1
ATOM 537 C C . VAL A 1 71 ? 4.149 -8.992 -13.137 1.00 98.69 71 VAL A C 1
ATOM 539 O O . VAL A 1 71 ? 4.121 -8.177 -14.057 1.00 98.69 71 VAL A O 1
ATOM 542 N N . VAL A 1 72 ? 3.441 -10.123 -13.148 1.00 98.75 72 VAL A N 1
ATOM 543 C CA . VAL A 1 72 ? 2.402 -10.411 -14.143 1.00 98.75 72 VAL A CA 1
ATOM 544 C C . VAL A 1 72 ? 1.160 -11.013 -13.488 1.00 98.75 72 VAL A C 1
ATOM 546 O O . VAL A 1 72 ? 1.248 -11.700 -12.470 1.00 98.75 72 VAL A O 1
ATOM 549 N N . VAL A 1 73 ? -0.003 -10.801 -14.094 1.00 98.62 73 VAL A N 1
ATOM 550 C CA . VAL A 1 73 ? -1.273 -11.429 -13.721 1.00 98.62 73 VAL A CA 1
ATOM 551 C C . VAL A 1 73 ? -1.615 -12.499 -14.756 1.00 98.62 73 VAL A C 1
ATOM 553 O O . VAL A 1 73 ? -1.848 -12.191 -15.929 1.00 98.62 73 VAL A O 1
ATOM 556 N N . ALA A 1 74 ? -1.663 -13.765 -14.339 1.00 98.12 74 ALA A N 1
ATOM 557 C CA . ALA A 1 74 ? -2.026 -14.897 -15.195 1.00 98.12 74 ALA A CA 1
ATOM 558 C C . ALA A 1 74 ? -3.502 -14.849 -15.620 1.00 98.12 74 ALA A C 1
ATOM 560 O O . ALA A 1 74 ? -4.309 -14.156 -15.004 1.00 98.12 74 ALA A O 1
ATOM 561 N N . ARG A 1 75 ? -3.891 -15.611 -16.655 1.00 95.88 75 ARG A N 1
ATOM 562 C CA . ARG A 1 75 ? -5.274 -15.607 -17.181 1.00 95.88 75 ARG A CA 1
ATOM 563 C C . ARG A 1 75 ? -6.337 -16.035 -16.163 1.00 95.88 75 ARG A C 1
ATOM 565 O O . ARG A 1 75 ? -7.479 -15.594 -16.276 1.00 95.88 75 ARG A O 1
ATOM 572 N N . ASP A 1 76 ? -5.986 -16.851 -15.169 1.00 95.19 76 ASP A N 1
ATOM 573 C CA . ASP A 1 76 ? -6.900 -17.215 -14.077 1.00 95.19 76 ASP A CA 1
ATOM 574 C C . ASP A 1 76 ? -7.059 -16.111 -13.014 1.00 95.19 76 ASP A C 1
ATOM 576 O O . ASP A 1 76 ? -7.960 -16.186 -12.179 1.00 95.19 76 ASP A O 1
ATOM 580 N N . GLY A 1 77 ? -6.248 -15.054 -13.099 1.00 97.00 77 GLY A N 1
ATOM 581 C CA . GLY A 1 77 ? -6.227 -13.924 -12.182 1.00 97.00 77 GLY A CA 1
ATOM 582 C C . GLY A 1 77 ? -5.169 -14.001 -11.096 1.00 97.00 77 GLY A C 1
ATOM 583 O O . GLY A 1 77 ? -5.025 -13.012 -10.375 1.00 97.00 77 GLY A O 1
ATOM 584 N N . SER A 1 78 ? -4.430 -15.109 -10.997 1.00 98.44 78 SER A N 1
ATOM 585 C CA . SER A 1 78 ? -3.308 -15.222 -10.067 1.00 98.44 78 SER A CA 1
ATOM 586 C C . SER A 1 78 ? -2.273 -14.134 -10.339 1.00 98.44 78 SER A C 1
ATOM 588 O O . SER A 1 78 ? -1.956 -13.851 -11.496 1.00 98.44 78 SER A O 1
ATOM 590 N N . VAL A 1 79 ? -1.718 -13.555 -9.280 1.00 98.81 79 VAL A N 1
ATOM 591 C CA . VAL A 1 79 ? -0.642 -12.561 -9.354 1.00 98.81 79 VAL A CA 1
ATOM 592 C C . VAL A 1 79 ? 0.690 -13.265 -9.122 1.00 98.81 79 VAL A C 1
ATOM 594 O O . VAL A 1 79 ? 0.822 -14.046 -8.180 1.00 98.81 79 VAL A O 1
ATOM 597 N N . LEU A 1 80 ? 1.675 -13.011 -9.979 1.00 98.81 80 LEU A N 1
ATOM 598 C CA . LEU A 1 80 ? 2.989 -13.643 -9.943 1.00 98.81 80 LEU A CA 1
ATOM 599 C C . LEU A 1 80 ? 4.068 -12.575 -9.781 1.00 98.81 80 LEU A C 1
ATOM 601 O O . LEU A 1 80 ? 4.216 -11.722 -10.653 1.00 98.81 80 LEU A O 1
ATOM 605 N N . ALA A 1 81 ? 4.832 -12.644 -8.692 1.00 98.50 81 ALA A N 1
ATOM 606 C CA . ALA A 1 81 ? 5.935 -11.734 -8.395 1.00 98.50 81 ALA A CA 1
ATOM 607 C C . ALA A 1 81 ? 7.277 -12.459 -8.560 1.00 98.50 81 ALA A C 1
ATOM 609 O O . ALA A 1 81 ? 7.621 -13.336 -7.764 1.00 98.50 81 ALA A O 1
ATOM 610 N N . PHE A 1 82 ? 8.016 -12.104 -9.610 1.00 97.88 82 PHE A N 1
ATOM 611 C CA . PHE A 1 82 ? 9.310 -12.674 -9.981 1.00 97.88 82 PHE A CA 1
ATOM 612 C C . PHE A 1 82 ? 10.450 -11.849 -9.415 1.00 97.88 82 PHE A C 1
ATOM 614 O O . PHE A 1 82 ? 10.460 -10.623 -9.530 1.00 97.88 82 PHE A O 1
ATOM 621 N N . TRP A 1 83 ? 11.442 -12.535 -8.864 1.00 94.94 83 TRP A N 1
ATOM 622 C CA . TRP A 1 83 ? 12.515 -11.903 -8.119 1.00 94.94 83 TRP A CA 1
ATOM 623 C C . TRP A 1 83 ? 13.840 -12.619 -8.379 1.00 94.94 83 TRP A C 1
ATOM 625 O O . TRP A 1 83 ? 13.873 -13.844 -8.516 1.00 94.94 83 TRP A O 1
ATOM 635 N N . ASN A 1 84 ? 14.954 -11.892 -8.478 1.00 82.12 84 ASN A N 1
ATOM 636 C CA . ASN A 1 84 ? 16.217 -12.427 -9.005 1.00 82.12 84 ASN A CA 1
ATOM 637 C C . ASN A 1 84 ? 17.047 -13.254 -8.001 1.00 82.12 84 ASN A C 1
ATOM 639 O O . ASN A 1 84 ? 18.271 -13.196 -7.989 1.00 82.12 84 ASN A O 1
ATOM 643 N N . GLY A 1 85 ? 16.364 -14.067 -7.193 1.00 77.88 85 GLY A N 1
ATOM 644 C CA . GLY A 1 85 ? 16.814 -15.427 -6.881 1.00 77.88 85 GLY A CA 1
ATOM 645 C C . GLY A 1 85 ? 16.367 -16.443 -7.950 1.00 77.88 85 GLY A C 1
ATOM 646 O O . GLY A 1 85 ? 16.458 -17.644 -7.723 1.00 77.88 85 GLY A O 1
ATOM 647 N N . VAL A 1 86 ? 15.846 -15.957 -9.089 1.00 93.25 86 VAL A N 1
ATOM 648 C CA . VAL A 1 86 ? 15.188 -16.715 -10.172 1.00 93.25 86 VAL A CA 1
ATOM 649 C C . VAL A 1 86 ? 14.033 -17.565 -9.635 1.00 93.25 86 VAL A C 1
ATOM 651 O O . VAL A 1 86 ? 13.858 -18.744 -9.949 1.00 93.25 86 VAL A O 1
ATOM 654 N N . VAL A 1 87 ? 13.235 -16.915 -8.792 1.00 96.94 87 VAL A N 1
ATOM 655 C CA . VAL A 1 87 ? 12.062 -17.478 -8.129 1.00 96.94 87 VAL A CA 1
ATOM 656 C C . VAL A 1 87 ? 10.832 -16.633 -8.424 1.00 96.94 87 VAL A C 1
ATOM 658 O O . VAL A 1 87 ? 10.930 -15.453 -8.773 1.00 96.94 87 VAL A O 1
ATOM 661 N N . VAL A 1 88 ? 9.665 -17.238 -8.247 1.00 98.25 88 VAL A N 1
ATOM 662 C CA . VAL A 1 88 ? 8.373 -16.561 -8.289 1.00 98.25 88 VAL A CA 1
ATOM 663 C C . VAL A 1 88 ? 7.570 -16.910 -7.042 1.00 98.25 88 VAL A C 1
ATOM 665 O O . VAL A 1 88 ? 7.527 -18.068 -6.634 1.00 98.25 88 VAL A O 1
ATOM 668 N N . ARG A 1 89 ? 6.915 -15.917 -6.438 1.00 98.50 89 ARG A N 1
ATOM 669 C CA . ARG A 1 89 ? 5.810 -16.149 -5.497 1.00 98.50 89 ARG A CA 1
ATOM 670 C C . ARG A 1 89 ? 4.494 -15.923 -6.223 1.00 98.50 89 ARG A C 1
ATOM 672 O O . ARG A 1 89 ? 4.410 -15.065 -7.103 1.00 98.50 89 ARG A O 1
ATOM 679 N N . ARG A 1 90 ? 3.465 -16.684 -5.852 1.00 98.19 90 ARG A N 1
ATOM 680 C CA . ARG A 1 90 ? 2.129 -16.598 -6.452 1.00 98.19 90 ARG A CA 1
ATOM 681 C C . ARG A 1 90 ? 1.090 -16.250 -5.395 1.00 98.19 90 ARG A C 1
ATOM 683 O O . ARG A 1 90 ? 1.148 -16.769 -4.283 1.00 98.19 90 ARG A O 1
ATOM 690 N N . SER A 1 91 ? 0.132 -15.420 -5.778 1.00 98.50 91 SER A N 1
ATOM 691 C CA . SER A 1 91 ? -1.068 -15.115 -5.009 1.00 98.50 91 SER A CA 1
ATOM 692 C C . SER A 1 91 ? -2.310 -15.470 -5.822 1.00 98.50 91 SER A C 1
ATOM 694 O O . SER A 1 91 ? -2.427 -15.071 -6.981 1.00 98.50 91 SER A O 1
ATOM 696 N N . GLU A 1 92 ? -3.238 -16.221 -5.230 1.00 96.62 92 GLU A N 1
ATOM 697 C CA . GLU A 1 92 ? -4.482 -16.671 -5.885 1.00 96.62 92 GLU A CA 1
ATOM 698 C C . GLU A 1 92 ? -5.713 -15.860 -5.411 1.00 96.62 92 GLU A C 1
ATOM 700 O O . GLU A 1 92 ? -6.790 -15.910 -6.009 1.00 96.62 92 GLU A O 1
ATOM 705 N N . ASP A 1 93 ? -5.539 -15.026 -4.383 1.00 94.38 93 ASP A N 1
ATOM 706 C CA . ASP A 1 93 ? -6.573 -14.220 -3.718 1.00 94.38 93 ASP A CA 1
ATOM 707 C C . ASP A 1 93 ? -6.461 -12.713 -4.032 1.00 94.38 93 ASP A C 1
ATOM 709 O O . ASP A 1 93 ? -6.893 -11.845 -3.262 1.00 94.38 93 ASP A O 1
ATOM 713 N N . GLY A 1 94 ? -5.887 -12.400 -5.198 1.00 93.06 94 GLY A N 1
ATOM 714 C CA . GLY A 1 94 ? -5.739 -11.036 -5.696 1.00 93.06 94 GLY A CA 1
ATOM 715 C C . GLY A 1 94 ? -4.615 -10.250 -5.022 1.00 93.06 94 GLY A C 1
ATOM 716 O O . GLY A 1 94 ? -4.663 -9.019 -5.027 1.00 93.06 94 GLY A O 1
ATOM 717 N N . GLY A 1 95 ? -3.616 -10.914 -4.441 1.00 93.94 95 GLY A N 1
ATOM 718 C CA . GLY A 1 95 ? -2.474 -10.284 -3.774 1.00 93.94 95 GLY A CA 1
ATOM 719 C C . GLY A 1 95 ? -2.680 -10.038 -2.279 1.00 93.94 95 GLY A C 1
ATOM 720 O O . GLY A 1 95 ? -2.027 -9.140 -1.762 1.00 93.94 95 GLY A O 1
ATOM 721 N N . GLN A 1 96 ? -3.608 -10.749 -1.618 1.00 89.69 96 GLN A N 1
ATOM 722 C CA . GLN A 1 96 ? -3.793 -10.673 -0.157 1.00 89.69 96 GLN A CA 1
ATOM 723 C C . GLN A 1 96 ? -2.794 -11.558 0.579 1.00 89.69 96 GLN A C 1
ATOM 725 O O . GLN A 1 96 ? -2.289 -11.165 1.624 1.00 89.69 96 GLN A O 1
ATOM 730 N N . THR A 1 97 ? -2.538 -12.753 0.050 1.00 91.25 97 THR A N 1
ATOM 731 C CA . THR A 1 97 ? -1.561 -13.692 0.598 1.00 91.25 97 THR A CA 1
ATOM 732 C C . THR A 1 97 ? -0.654 -14.228 -0.501 1.00 91.25 97 THR A C 1
ATOM 734 O O . THR A 1 97 ? -1.031 -14.292 -1.677 1.00 91.25 97 THR A O 1
ATOM 737 N N . TRP A 1 98 ? 0.566 -14.604 -0.119 1.00 97.44 98 TRP A N 1
ATOM 738 C CA . TRP A 1 98 ? 1.607 -15.080 -1.026 1.00 97.44 98 TRP A CA 1
ATOM 739 C C . TRP A 1 98 ? 2.088 -16.464 -0.610 1.00 97.44 98 TRP A C 1
ATOM 741 O O . TRP A 1 98 ? 2.429 -16.687 0.549 1.00 97.44 98 TRP A O 1
ATOM 751 N N . GLY A 1 99 ? 2.138 -17.384 -1.573 1.00 94.88 99 GLY A N 1
ATOM 752 C CA . GLY A 1 99 ? 2.713 -18.708 -1.364 1.00 94.88 99 GLY A CA 1
ATOM 753 C C . GLY A 1 99 ? 4.240 -18.696 -1.240 1.00 94.88 99 GLY A C 1
ATOM 754 O O . GLY A 1 99 ? 4.900 -17.651 -1.319 1.00 94.88 99 GLY A O 1
ATOM 755 N N . ASP A 1 100 ? 4.791 -19.898 -1.089 1.00 97.31 100 ASP A N 1
ATOM 756 C CA . ASP A 1 100 ? 6.232 -20.138 -1.049 1.00 97.31 100 ASP A CA 1
ATOM 757 C C . ASP A 1 100 ? 6.930 -19.781 -2.372 1.00 97.31 100 ASP A C 1
ATOM 759 O O . ASP A 1 100 ? 6.309 -19.628 -3.429 1.00 97.31 100 ASP A O 1
ATOM 763 N N . GLU A 1 101 ? 8.256 -19.653 -2.307 1.00 97.50 101 GLU A N 1
ATOM 764 C CA . GLU A 1 101 ? 9.101 -19.402 -3.474 1.00 97.50 101 GLU A CA 1
ATOM 765 C C . GLU A 1 101 ? 9.142 -20.627 -4.393 1.00 97.50 101 GLU A C 1
ATOM 767 O O . GLU A 1 101 ? 9.520 -21.726 -3.985 1.00 97.50 101 GLU A O 1
ATOM 772 N N . ILE A 1 102 ? 8.791 -20.421 -5.662 1.00 98.25 102 ILE A N 1
ATOM 773 C CA . ILE A 1 102 ? 8.831 -21.445 -6.706 1.00 98.25 102 ILE A CA 1
ATOM 774 C C . ILE A 1 102 ? 10.040 -21.164 -7.601 1.00 98.25 102 ILE A C 1
ATOM 776 O O . ILE A 1 102 ? 10.116 -20.078 -8.184 1.00 98.25 102 ILE A O 1
ATOM 780 N N . PRO A 1 103 ? 10.984 -22.106 -7.751 1.00 97.81 1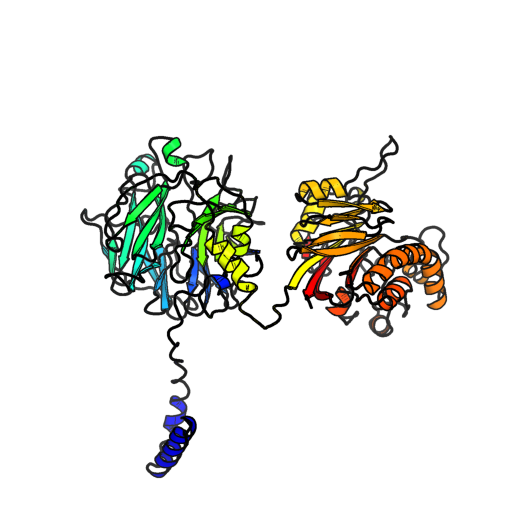03 PRO A N 1
ATOM 781 C CA . PRO A 1 103 ? 12.120 -21.923 -8.643 1.00 97.81 103 PRO A CA 1
ATOM 782 C C . PRO A 1 103 ? 11.658 -21.892 -10.104 1.00 97.81 103 PRO A C 1
ATOM 784 O O . PRO A 1 103 ? 10.910 -22.762 -10.553 1.00 97.81 103 PRO A O 1
ATOM 787 N N . VAL A 1 104 ? 12.135 -20.900 -10.854 1.00 97.69 104 VAL A N 1
ATOM 788 C CA . VAL A 1 104 ? 11.888 -20.780 -12.299 1.00 97.69 104 VAL A CA 1
ATOM 789 C C . VAL A 1 104 ? 13.032 -21.420 -13.087 1.00 97.69 104 VAL A C 1
ATOM 791 O O . VAL A 1 104 ? 12.797 -22.163 -14.037 1.00 97.69 104 VAL A O 1
ATOM 794 N N . GLY A 1 105 ? 14.273 -21.166 -12.669 1.00 93.88 105 GLY A N 1
ATOM 795 C CA . GLY A 1 105 ? 15.496 -21.599 -13.341 1.00 93.88 105 GLY A CA 1
ATOM 796 C C . GLY A 1 105 ? 16.743 -21.238 -12.531 1.00 93.88 105 GLY A C 1
ATOM 797 O O . GLY A 1 105 ? 16.650 -20.916 -11.350 1.00 93.88 105 GLY A O 1
ATOM 798 N N . LYS A 1 106 ? 17.920 -21.280 -13.162 1.00 93.50 106 LYS A N 1
ATOM 799 C CA . LYS A 1 106 ? 19.194 -20.869 -12.550 1.00 93.50 106 LYS A CA 1
ATOM 800 C C . LYS A 1 106 ? 19.860 -19.812 -13.420 1.00 93.50 106 LYS A C 1
ATOM 802 O O . LYS A 1 106 ? 20.042 -20.043 -14.610 1.00 93.50 106 LYS A O 1
ATOM 807 N N . GLY A 1 107 ? 20.271 -18.703 -12.813 1.00 93.06 107 GLY A N 1
ATOM 808 C CA . GLY A 1 107 ? 20.959 -17.623 -13.511 1.00 93.06 107 GLY A CA 1
ATOM 809 C C . GLY A 1 107 ? 20.540 -16.259 -12.984 1.00 93.06 107 GLY A C 1
ATOM 810 O O . GLY A 1 107 ? 20.449 -16.058 -11.777 1.00 93.06 107 GLY A O 1
ATOM 811 N N . PHE A 1 108 ? 20.284 -15.348 -13.908 1.00 92.12 108 PHE A N 1
ATOM 812 C CA . PHE A 1 108 ? 19.923 -13.963 -13.696 1.00 92.12 108 PHE A CA 1
ATOM 813 C C . PHE A 1 108 ? 18.611 -13.676 -14.430 1.00 92.12 108 PHE A C 1
ATOM 815 O O . PHE A 1 108 ? 18.500 -13.875 -15.639 1.00 92.12 108 PHE A O 1
ATOM 822 N N . MET A 1 109 ? 17.599 -13.219 -13.703 1.00 91.31 109 MET A N 1
ATOM 823 C CA . MET A 1 109 ? 16.300 -12.859 -14.255 1.00 91.31 109 MET A CA 1
ATOM 824 C C . MET A 1 109 ? 16.435 -11.632 -15.166 1.00 91.31 109 MET A C 1
ATOM 826 O O . MET A 1 109 ? 16.794 -10.547 -14.711 1.00 91.31 109 MET A O 1
ATOM 830 N N . GLY A 1 110 ? 16.110 -11.790 -16.449 1.00 86.62 110 GLY A N 1
ATOM 831 C CA . GLY A 1 110 ? 16.122 -10.705 -17.435 1.00 86.62 110 GLY A CA 1
ATOM 832 C C . GLY A 1 110 ? 14.893 -9.780 -17.372 1.00 86.62 110 GLY A C 1
ATOM 833 O O . GLY A 1 110 ? 14.769 -8.813 -18.122 1.00 86.62 110 GLY A O 1
ATOM 834 N N . GLY A 1 111 ? 13.929 -10.061 -16.497 1.00 91.62 111 GLY A N 1
ATOM 835 C CA . GLY A 1 111 ? 12.629 -9.390 -16.541 1.00 91.62 111 GLY A CA 1
ATOM 836 C C . GLY A 1 111 ? 11.898 -9.699 -17.847 1.00 91.62 111 GLY A C 1
ATOM 837 O O . GLY A 1 111 ? 12.132 -10.742 -18.466 1.00 91.62 111 GLY A O 1
ATOM 838 N N . GLY A 1 112 ? 10.989 -8.815 -18.262 1.00 92.38 112 GLY A N 1
ATOM 839 C CA . GLY A 1 112 ? 10.233 -9.028 -19.496 1.00 92.38 112 GLY A CA 1
ATOM 840 C C . GLY A 1 112 ? 9.409 -10.313 -19.497 1.00 92.38 112 GLY A C 1
ATOM 841 O O . GLY A 1 112 ? 9.267 -10.914 -20.558 1.00 92.38 112 GLY A O 1
ATOM 842 N N . VAL A 1 113 ? 8.902 -10.759 -18.336 1.00 97.62 113 VAL A N 1
ATOM 843 C CA . VAL A 1 113 ? 7.993 -11.916 -18.261 1.00 97.62 113 VAL A CA 1
ATOM 844 C C . VAL A 1 113 ? 6.751 -11.610 -19.087 1.00 97.62 113 VAL A C 1
ATOM 846 O O . VAL A 1 113 ? 6.275 -10.475 -19.095 1.00 97.62 113 VAL A O 1
ATOM 849 N N . ILE A 1 114 ? 6.230 -12.604 -19.801 1.00 98.44 114 ILE A N 1
ATOM 850 C CA . ILE A 1 114 ? 5.082 -12.420 -20.694 1.00 98.44 114 ILE A CA 1
ATOM 851 C C . ILE A 1 114 ? 4.039 -13.477 -20.396 1.00 98.44 114 ILE A C 1
ATOM 853 O O . ILE A 1 114 ? 4.354 -14.663 -20.342 1.00 98.44 114 ILE A O 1
ATOM 857 N N . VAL A 1 115 ? 2.794 -13.039 -20.250 1.00 98.44 115 VAL A N 1
ATOM 858 C CA . VAL A 1 115 ? 1.629 -13.919 -20.329 1.00 98.44 115 VAL A CA 1
ATOM 859 C C . VAL A 1 115 ? 1.180 -13.937 -21.784 1.00 98.44 115 VAL A C 1
ATOM 861 O O . VAL A 1 115 ? 0.792 -12.896 -22.320 1.00 98.44 115 VAL A O 1
ATOM 864 N N . ASP A 1 116 ? 1.252 -15.104 -22.419 1.00 97.94 116 ASP A N 1
ATOM 865 C CA . ASP A 1 116 ? 0.675 -15.335 -23.740 1.00 97.94 116 ASP A CA 1
ATOM 866 C C . ASP A 1 116 ? -0.846 -15.416 -23.590 1.00 97.94 116 ASP A C 1
ATOM 868 O O . ASP A 1 116 ? -1.399 -16.400 -23.101 1.00 97.94 116 ASP A O 1
ATOM 872 N N . GLU A 1 117 ? -1.541 -14.359 -24.002 1.00 94.88 117 GLU A N 1
ATOM 873 C CA . GLU A 1 117 ? -2.999 -14.273 -23.873 1.00 94.88 117 GLU A CA 1
ATOM 874 C C . GLU A 1 117 ? -3.726 -15.303 -24.751 1.00 94.88 117 GLU A C 1
ATOM 876 O O . GLU A 1 117 ? -4.882 -15.633 -24.481 1.00 94.88 117 GLU A O 1
ATOM 881 N N . SER A 1 118 ? -3.060 -15.843 -25.777 1.00 92.88 118 SER A N 1
ATOM 882 C CA . SER A 1 118 ? -3.637 -16.837 -26.685 1.00 92.88 118 SER A CA 1
ATOM 883 C C . SER A 1 118 ? -3.680 -18.218 -26.035 1.00 92.88 118 SER A C 1
ATOM 885 O O . SER A 1 118 ? -4.709 -18.893 -26.088 1.00 92.88 118 SER A O 1
ATOM 887 N N . SER A 1 119 ? -2.586 -18.633 -25.391 1.00 95.31 119 SER A N 1
ATOM 888 C CA . SER A 1 119 ? -2.459 -19.968 -24.786 1.00 95.31 119 SER A CA 1
ATOM 889 C C . SER A 1 119 ? -2.727 -20.001 -23.278 1.00 95.31 119 SER A C 1
ATOM 891 O O . SER A 1 119 ? -3.191 -21.015 -22.766 1.00 95.31 119 SER A O 1
ATOM 893 N N . GLY A 1 120 ? -2.485 -18.896 -22.570 1.00 96.00 120 GLY A N 1
ATOM 894 C CA . GLY A 1 120 ? -2.420 -18.843 -21.106 1.00 96.00 120 GLY A CA 1
ATOM 895 C C . GLY A 1 120 ? -1.055 -19.217 -20.525 1.00 96.00 120 GLY A C 1
ATOM 896 O O . GLY A 1 120 ? -0.876 -19.121 -19.308 1.00 96.00 120 GLY A O 1
ATOM 897 N N . ASP A 1 121 ? -0.095 -19.598 -21.371 1.00 98.44 121 ASP A N 1
ATOM 898 C CA . ASP A 1 121 ? 1.266 -19.903 -20.948 1.00 98.44 121 ASP A CA 1
ATOM 899 C C . ASP A 1 121 ? 2.001 -18.626 -20.503 1.00 98.44 121 ASP A C 1
ATOM 901 O O . ASP A 1 121 ? 1.694 -17.510 -20.929 1.00 98.44 121 ASP A O 1
ATOM 905 N N . ILE A 1 122 ? 3.007 -18.794 -19.646 1.00 98.75 122 ILE A N 1
ATOM 906 C CA . ILE A 1 122 ? 3.840 -17.696 -19.144 1.00 98.75 122 ILE A CA 1
ATOM 907 C C . ILE A 1 122 ? 5.293 -17.979 -19.506 1.00 98.75 122 ILE A C 1
ATOM 909 O O . ILE A 1 122 ? 5.780 -19.081 -19.255 1.00 98.75 122 ILE A O 1
ATOM 913 N N . LEU A 1 123 ? 5.985 -16.997 -20.081 1.00 98.62 123 LEU A N 1
ATOM 914 C CA . LEU A 1 123 ? 7.388 -17.098 -20.474 1.00 98.62 123 LEU A CA 1
ATOM 915 C C . LEU A 1 123 ? 8.255 -16.190 -19.599 1.00 98.62 123 LEU A C 1
ATOM 917 O O . LEU A 1 123 ? 7.967 -15.004 -19.456 1.00 98.62 123 LEU A O 1
ATOM 921 N N . ALA A 1 124 ? 9.329 -16.747 -19.044 1.00 97.94 124 ALA A N 1
ATOM 922 C CA . ALA A 1 124 ? 10.326 -16.055 -18.235 1.00 97.94 124 ALA A CA 1
ATOM 923 C C . ALA A 1 124 ? 11.715 -16.184 -18.879 1.00 97.94 124 ALA A C 1
ATOM 925 O O . ALA A 1 124 ? 12.101 -17.261 -19.329 1.00 97.94 124 ALA A O 1
ATOM 926 N N . PHE A 1 125 ? 12.473 -15.089 -18.917 1.00 97.12 125 PHE A N 1
ATOM 927 C CA . PHE A 1 125 ? 13.769 -15.005 -19.592 1.00 97.12 125 PHE A CA 1
ATOM 928 C C . PHE A 1 125 ? 14.885 -14.995 -18.547 1.00 97.12 125 PHE A C 1
ATOM 930 O O . PHE A 1 125 ? 14.959 -14.073 -17.734 1.00 97.12 125 PHE A O 1
ATOM 937 N N . VAL A 1 126 ? 15.738 -16.019 -18.555 1.00 96.06 126 VAL A N 1
ATOM 938 C CA . VAL A 1 126 ? 16.809 -16.205 -17.568 1.00 96.06 126 VAL A CA 1
ATOM 939 C C . VAL A 1 126 ? 18.145 -16.302 -18.290 1.00 96.06 126 VAL A C 1
ATOM 941 O O . VAL A 1 126 ? 18.347 -17.175 -19.127 1.00 96.06 126 VAL A O 1
ATOM 944 N N . GLU A 1 127 ? 19.072 -15.414 -17.968 1.00 94.56 127 GLU A N 1
ATOM 945 C CA . GLU A 1 127 ? 20.427 -15.415 -18.517 1.00 94.56 127 GLU A CA 1
ATOM 946 C C . GLU A 1 127 ? 21.404 -16.096 -17.552 1.00 94.56 127 GLU A C 1
ATOM 948 O O . GLU A 1 127 ? 21.217 -16.052 -16.342 1.00 94.56 127 GLU A O 1
ATOM 953 N N . ALA A 1 128 ? 22.460 -16.747 -18.043 1.00 94.44 128 ALA A N 1
ATOM 954 C CA . ALA A 1 128 ? 23.385 -17.491 -17.177 1.00 94.44 128 ALA A CA 1
ATOM 955 C C . ALA A 1 128 ? 24.153 -16.596 -16.174 1.00 94.44 128 ALA A C 1
ATOM 957 O O . ALA A 1 128 ? 24.610 -17.073 -15.134 1.00 94.44 128 ALA A O 1
ATOM 958 N N . GLY A 1 129 ? 24.273 -15.303 -16.471 1.00 91.12 129 GLY A N 1
ATOM 959 C CA . GLY A 1 129 ? 24.858 -14.271 -15.620 1.00 91.12 129 GLY A CA 1
ATOM 960 C C . GLY A 1 129 ? 24.353 -12.887 -16.023 1.00 91.12 129 GLY A C 1
ATOM 961 O O . GLY A 1 129 ? 23.360 -12.772 -16.736 1.00 91.12 129 GLY A O 1
ATOM 962 N N . HIS A 1 130 ? 25.042 -11.830 -15.585 1.00 88.56 130 HIS A N 1
ATOM 963 C CA . HIS A 1 130 ? 24.682 -10.476 -16.005 1.00 88.56 130 HIS A CA 1
ATOM 964 C C . HIS A 1 130 ? 24.836 -10.339 -17.533 1.00 88.56 130 HIS A C 1
ATOM 966 O O . HIS A 1 130 ? 25.890 -10.705 -18.059 1.00 88.56 130 HIS A O 1
ATOM 972 N N . PRO A 1 131 ? 23.839 -9.796 -18.250 1.00 86.25 131 PRO A N 1
ATOM 973 C CA . PRO A 1 131 ? 23.896 -9.643 -19.698 1.00 86.25 131 PRO A CA 1
ATOM 974 C C . PRO A 1 131 ? 25.066 -8.781 -20.184 1.00 86.25 131 PRO A C 1
ATOM 976 O O . PRO A 1 131 ? 25.454 -7.830 -19.487 1.00 86.25 131 PRO A O 1
ATOM 979 N N . PRO A 1 132 ? 25.562 -9.044 -21.408 1.00 90.69 132 PRO A N 1
ATOM 980 C CA . PRO A 1 132 ? 25.120 -10.115 -22.313 1.00 90.69 132 PRO A CA 1
ATOM 981 C C . PRO A 1 132 ? 25.602 -11.503 -21.854 1.00 90.69 132 PRO A C 1
ATOM 983 O O . PRO A 1 132 ? 26.758 -11.676 -21.474 1.00 90.69 132 PRO A O 1
ATOM 986 N N . SER A 1 133 ? 24.718 -12.503 -21.870 1.00 92.94 133 SER A N 1
ATOM 987 C CA . SER A 1 133 ? 25.020 -13.859 -21.392 1.00 92.94 133 SER A CA 1
ATOM 988 C C . SER A 1 133 ? 24.086 -14.886 -22.057 1.00 92.94 133 SER A C 1
ATOM 990 O O . SER A 1 133 ? 23.028 -14.489 -22.545 1.00 92.94 133 SER A O 1
ATOM 992 N N . PRO A 1 134 ? 24.432 -16.190 -22.122 1.00 95.00 134 PRO A N 1
ATOM 993 C CA . PRO A 1 134 ? 23.544 -17.197 -22.701 1.00 95.00 134 PRO A CA 1
ATOM 994 C C . PRO A 1 134 ? 22.142 -17.180 -22.075 1.00 95.00 134 PRO A C 1
ATOM 996 O O . PRO A 1 134 ? 22.003 -17.232 -20.853 1.00 95.00 134 PRO A O 1
ATOM 999 N N . LEU A 1 135 ? 21.116 -17.131 -22.927 1.00 95.81 135 LEU A N 1
ATOM 1000 C CA . LEU A 1 135 ? 19.705 -17.066 -22.550 1.00 95.81 135 LEU A CA 1
ATOM 1001 C C . LEU A 1 135 ? 19.080 -18.464 -22.480 1.00 95.81 135 LEU A C 1
ATOM 1003 O O . LEU A 1 135 ? 19.226 -19.267 -23.398 1.00 95.81 135 LEU A O 1
ATOM 1007 N N . THR A 1 136 ? 18.295 -18.709 -21.435 1.00 96.75 136 THR A N 1
ATOM 1008 C CA . THR A 1 136 ? 17.312 -19.792 -21.351 1.00 96.75 136 THR A CA 1
ATOM 1009 C C . THR A 1 136 ? 15.928 -19.187 -21.127 1.00 96.75 136 THR A C 1
ATOM 1011 O O . THR A 1 136 ? 15.721 -18.404 -20.200 1.00 96.75 136 THR A O 1
ATOM 1014 N N . VAL A 1 137 ? 14.961 -19.549 -21.969 1.00 98.06 137 VAL A N 1
ATOM 1015 C CA . VAL A 1 137 ? 13.555 -19.181 -21.759 1.00 98.06 137 VAL A CA 1
ATOM 1016 C C . VAL A 1 137 ? 12.868 -20.316 -21.018 1.00 98.06 137 VAL A C 1
ATOM 1018 O O . VAL A 1 137 ? 12.948 -21.467 -21.435 1.00 98.06 137 VAL A O 1
ATOM 1021 N N . HIS A 1 138 ? 12.193 -20.000 -19.923 1.00 98.56 138 HIS A N 1
ATOM 1022 C CA . HIS A 1 138 ? 11.386 -20.937 -19.156 1.00 98.56 138 HIS A CA 1
ATOM 1023 C C . HIS A 1 138 ? 9.909 -20.684 -19.432 1.00 98.56 138 HIS A C 1
ATOM 1025 O O . HIS A 1 138 ? 9.470 -19.537 -19.479 1.00 98.56 138 HIS A O 1
ATOM 1031 N N . ARG A 1 139 ? 9.134 -21.754 -19.596 1.00 98.62 139 ARG A N 1
ATOM 1032 C CA . ARG A 1 139 ? 7.691 -21.707 -19.812 1.00 98.62 139 ARG A CA 1
ATOM 1033 C C . ARG A 1 139 ? 6.962 -22.368 -18.653 1.00 98.62 139 ARG A C 1
ATOM 1035 O O . ARG A 1 139 ? 7.305 -23.482 -18.258 1.00 98.62 139 ARG A O 1
ATOM 1042 N N . SER A 1 140 ? 5.907 -21.716 -18.187 1.00 98.75 140 SER A N 1
ATOM 1043 C CA . SER A 1 140 ? 4.861 -22.331 -17.380 1.00 98.75 140 SER A CA 1
ATOM 1044 C C . SER A 1 140 ? 3.593 -22.510 -18.211 1.00 98.75 140 SER A C 1
ATOM 1046 O O . SER A 1 140 ? 3.211 -21.614 -18.960 1.00 98.75 140 SER A O 1
ATOM 1048 N N . ARG A 1 141 ? 2.949 -23.673 -18.067 1.00 98.38 141 ARG A N 1
ATOM 1049 C CA . ARG A 1 141 ? 1.670 -24.030 -18.716 1.00 98.38 141 ARG A CA 1
ATOM 1050 C C . ARG A 1 141 ? 0.511 -24.154 -17.720 1.00 98.38 141 ARG A C 1
ATOM 1052 O O . ARG A 1 141 ? -0.556 -24.659 -18.047 1.00 98.38 141 ARG A O 1
ATOM 1059 N N . ASP A 1 142 ? 0.753 -23.765 -16.474 1.00 97.62 142 ASP A N 1
ATOM 1060 C CA . ASP A 1 142 ? -0.130 -23.994 -15.328 1.00 97.62 142 ASP A CA 1
ATOM 1061 C C . ASP A 1 142 ? -0.226 -22.752 -14.426 1.00 97.62 142 ASP A C 1
ATOM 1063 O O . ASP A 1 142 ? -0.383 -22.850 -13.204 1.00 97.62 142 ASP A O 1
ATOM 1067 N N . HIS A 1 143 ? -0.147 -21.576 -15.059 1.00 96.62 143 HIS A N 1
ATOM 1068 C CA . HIS A 1 143 ? -0.222 -20.256 -14.427 1.00 96.62 143 HIS A CA 1
ATOM 1069 C C . HIS A 1 143 ? 0.859 -20.027 -13.352 1.00 96.62 143 HIS A C 1
ATOM 1071 O O . HIS A 1 143 ? 0.605 -19.477 -12.282 1.00 96.62 143 HIS A O 1
ATOM 1077 N N . GLY A 1 144 ? 2.087 -20.454 -13.649 1.00 97.62 144 GLY A N 1
ATOM 1078 C CA . GLY A 1 144 ? 3.285 -20.239 -12.837 1.00 97.62 144 GLY A CA 1
ATOM 1079 C C . GLY A 1 144 ? 3.457 -21.199 -11.669 1.00 97.62 144 GLY A C 1
ATOM 1080 O O . GLY A 1 144 ? 4.169 -20.860 -10.723 1.00 97.62 144 GLY A O 1
ATOM 1081 N N . ARG A 1 145 ? 2.806 -22.369 -11.695 1.00 97.88 145 ARG A N 1
ATOM 1082 C CA . ARG A 1 145 ? 3.005 -23.413 -10.676 1.00 97.88 145 ARG A CA 1
ATOM 1083 C C . ARG A 1 145 ? 4.264 -24.224 -10.953 1.00 97.88 145 ARG A C 1
ATOM 1085 O O . ARG A 1 145 ? 5.003 -24.519 -10.020 1.00 97.88 145 ARG A O 1
ATOM 1092 N N . THR A 1 146 ? 4.526 -24.545 -12.216 1.00 98.31 146 THR A N 1
ATOM 1093 C CA . THR A 1 146 ? 5.729 -25.259 -12.649 1.00 98.31 146 THR A CA 1
ATOM 1094 C C . THR A 1 146 ? 6.361 -24.596 -13.867 1.00 98.31 146 THR A C 1
ATOM 1096 O O . THR A 1 146 ? 5.683 -23.952 -14.671 1.00 98.31 146 THR A O 1
ATOM 1099 N N . TRP A 1 147 ? 7.681 -24.747 -13.992 1.00 98.62 147 TRP A N 1
ATOM 1100 C CA . TRP A 1 147 ? 8.494 -24.110 -15.026 1.00 98.62 147 TRP A CA 1
ATOM 1101 C C . TRP A 1 147 ? 9.396 -25.133 -15.704 1.00 98.62 147 TRP A C 1
ATOM 1103 O O . TRP A 1 147 ? 10.045 -25.940 -15.040 1.00 98.62 147 TRP A O 1
ATOM 1113 N N . GLN A 1 148 ? 9.451 -25.091 -17.034 1.00 98.38 148 GLN A N 1
ATOM 1114 C CA . GLN A 1 148 ? 10.318 -25.949 -17.840 1.00 98.38 148 GLN A CA 1
ATOM 1115 C C . GLN A 1 148 ? 11.104 -25.104 -18.843 1.00 98.38 148 GLN A C 1
ATOM 1117 O O . GLN A 1 148 ? 10.540 -24.156 -19.394 1.00 98.38 148 GLN A O 1
ATOM 1122 N N . PRO A 1 149 ? 12.385 -25.416 -19.101 1.00 97.94 149 PRO A N 1
ATOM 1123 C CA . PRO A 1 149 ? 13.131 -24.741 -20.151 1.00 97.94 149 PRO A CA 1
ATOM 1124 C C . PRO A 1 149 ? 12.492 -25.010 -21.517 1.00 97.94 149 PRO A C 1
ATOM 1126 O O . PRO A 1 149 ? 11.952 -26.085 -21.779 1.00 97.94 149 PRO A O 1
ATOM 1129 N N . GLN A 1 150 ? 12.581 -24.023 -22.397 1.00 96.19 150 GLN A N 1
ATOM 1130 C CA . GLN A 1 150 ? 12.098 -24.077 -23.763 1.00 96.19 150 GLN A CA 1
ATOM 1131 C C . GLN A 1 150 ? 13.224 -23.702 -24.723 1.00 96.19 150 GLN A C 1
ATOM 1133 O O . GLN A 1 150 ? 13.801 -22.615 -24.636 1.00 96.19 150 GLN A O 1
ATOM 1138 N N . GLU A 1 151 ? 13.459 -24.561 -25.712 1.00 95.19 151 GLU A N 1
ATOM 1139 C CA . GLU A 1 151 ? 14.308 -24.221 -26.850 1.00 95.19 151 GLU A CA 1
ATOM 1140 C C . GLU A 1 151 ? 13.757 -23.002 -27.590 1.00 95.19 151 GLU A C 1
ATOM 1142 O O . GLU A 1 151 ? 12.596 -22.965 -28.002 1.00 95.19 151 GLU A O 1
ATOM 1147 N N . THR A 1 152 ? 14.601 -21.984 -27.720 1.00 96.00 152 THR A N 1
ATOM 1148 C CA . THR A 1 152 ? 14.207 -20.685 -28.251 1.00 96.00 152 THR A CA 1
ATOM 1149 C C . THR A 1 152 ? 15.326 -20.118 -29.108 1.00 96.00 152 THR A C 1
ATOM 1151 O O . THR A 1 152 ? 16.493 -20.172 -28.724 1.00 96.00 152 THR A O 1
ATOM 1154 N N . VAL A 1 153 ? 14.970 -19.549 -30.259 1.00 97.75 153 VAL A N 1
ATOM 1155 C CA . VAL A 1 153 ? 15.914 -18.867 -31.156 1.00 97.75 153 VAL A CA 1
ATOM 1156 C C . VAL A 1 153 ? 15.617 -17.374 -31.159 1.00 97.75 153 VAL A C 1
ATOM 1158 O O . VAL A 1 153 ? 14.493 -16.980 -31.461 1.00 97.75 153 VAL A O 1
ATOM 1161 N N . VAL A 1 154 ? 16.624 -16.546 -30.876 1.00 97.69 154 VAL A N 1
ATOM 1162 C CA . VAL A 1 154 ? 16.538 -15.081 -30.990 1.00 97.69 154 VAL A CA 1
ATOM 1163 C C . VAL A 1 154 ? 17.351 -14.633 -32.200 1.00 97.69 154 VAL A C 1
ATOM 1165 O O . VAL A 1 154 ? 18.547 -14.905 -32.287 1.00 97.69 154 VAL A O 1
ATOM 1168 N N . ARG A 1 155 ? 16.692 -13.976 -33.154 1.00 98.31 155 ARG A N 1
ATOM 1169 C CA . ARG A 1 155 ? 17.294 -13.432 -34.374 1.00 98.31 155 ARG A CA 1
ATOM 1170 C C . ARG A 1 155 ? 17.575 -11.947 -34.204 1.00 98.31 155 ARG A C 1
ATOM 1172 O O . ARG A 1 155 ? 16.793 -11.234 -33.576 1.00 98.31 155 ARG A O 1
ATOM 1179 N N . GLY A 1 156 ? 18.683 -11.500 -34.786 1.00 98.12 156 GLY A N 1
ATOM 1180 C CA . GLY A 1 156 ? 19.054 -10.092 -34.778 1.00 98.12 156 GLY A CA 1
ATOM 1181 C C . GLY A 1 156 ? 18.211 -9.260 -35.738 1.00 98.12 156 GLY A C 1
ATOM 1182 O O . GLY A 1 156 ? 17.518 -9.811 -36.593 1.00 98.12 156 GLY A O 1
ATOM 1183 N N . ASN A 1 157 ? 18.279 -7.940 -35.588 1.00 97.81 157 ASN A N 1
ATOM 1184 C CA . ASN A 1 157 ? 17.601 -6.977 -36.463 1.00 97.81 157 ASN A CA 1
ATOM 1185 C C . ASN A 1 157 ? 18.195 -6.965 -37.887 1.00 97.81 157 ASN A C 1
ATOM 1187 O O . ASN A 1 157 ? 19.011 -7.825 -38.227 1.00 97.81 157 ASN A O 1
ATOM 1191 N N . GLN A 1 158 ? 17.828 -5.998 -38.737 1.00 96.38 158 GLN A N 1
ATOM 1192 C CA . GLN A 1 158 ? 18.358 -5.928 -40.109 1.00 96.38 158 GLN A CA 1
ATOM 1193 C C . GLN A 1 158 ? 19.891 -5.843 -40.180 1.00 96.38 158 GLN A C 1
ATOM 1195 O O . GLN A 1 158 ? 20.489 -6.352 -41.126 1.00 96.38 158 GLN A O 1
ATOM 1200 N N . ALA A 1 159 ? 20.536 -5.254 -39.171 1.00 97.00 159 ALA A N 1
ATOM 1201 C CA . ALA A 1 159 ? 21.993 -5.189 -39.064 1.00 97.00 159 ALA A CA 1
ATOM 1202 C C . ALA A 1 159 ? 22.625 -6.466 -38.471 1.00 97.00 159 ALA A C 1
ATOM 1204 O O . ALA A 1 159 ? 23.843 -6.537 -38.321 1.00 97.00 159 ALA A O 1
ATOM 1205 N N . GLY A 1 160 ? 21.820 -7.472 -38.116 1.00 97.44 160 GLY A N 1
ATOM 1206 C CA . GLY A 1 160 ? 22.268 -8.711 -37.478 1.00 97.44 160 GLY A CA 1
ATOM 1207 C C . GLY A 1 160 ? 22.526 -8.584 -35.974 1.00 97.44 160 GLY A C 1
ATOM 1208 O O . GLY A 1 160 ? 23.025 -9.527 -35.362 1.00 97.44 160 GLY A O 1
ATOM 1209 N N . ASN A 1 161 ? 22.173 -7.454 -35.356 1.00 97.25 161 ASN A N 1
ATOM 1210 C CA . ASN A 1 161 ? 22.407 -7.219 -33.935 1.00 97.25 161 ASN A CA 1
ATOM 1211 C C . ASN A 1 161 ? 21.403 -8.003 -33.088 1.00 97.25 161 ASN A C 1
ATOM 1213 O O . ASN A 1 161 ? 20.196 -7.808 -33.220 1.00 97.25 161 ASN A O 1
ATOM 1217 N N . VAL A 1 162 ? 21.904 -8.881 -32.214 1.00 96.88 162 VAL A N 1
ATOM 1218 C CA . VAL A 1 162 ? 21.092 -9.679 -31.284 1.00 96.88 162 VAL A CA 1
ATOM 1219 C C . VAL A 1 162 ? 21.119 -9.023 -29.899 1.00 96.88 162 VAL A C 1
ATOM 1221 O O . VAL A 1 162 ? 22.206 -8.885 -29.331 1.00 96.88 162 VAL A O 1
ATOM 1224 N N . PRO A 1 163 ? 19.970 -8.608 -29.339 1.00 96.25 163 PRO A N 1
ATOM 1225 C CA . PRO A 1 163 ? 19.930 -7.981 -28.025 1.00 96.25 163 PRO A CA 1
ATOM 1226 C C . PRO A 1 163 ? 20.030 -9.005 -26.890 1.00 96.25 163 PRO A C 1
ATOM 1228 O O . PRO A 1 163 ? 19.772 -10.197 -27.060 1.00 96.25 163 PRO A O 1
ATOM 1231 N N . ALA A 1 164 ? 20.365 -8.508 -25.703 1.00 94.81 164 ALA A N 1
ATOM 1232 C CA . ALA A 1 164 ? 20.347 -9.259 -24.458 1.00 94.81 164 ALA A CA 1
ATOM 1233 C C . ALA A 1 164 ? 19.081 -8.947 -23.650 1.00 94.81 164 ALA A C 1
ATOM 1235 O O . ALA A 1 164 ? 18.409 -7.927 -23.852 1.00 94.81 164 ALA A O 1
ATOM 1236 N N . MET A 1 165 ? 18.766 -9.821 -22.697 1.00 92.38 165 MET A N 1
ATOM 1237 C CA . MET A 1 165 ? 17.486 -9.786 -22.000 1.00 92.38 165 MET A CA 1
ATOM 1238 C C . MET A 1 165 ? 17.507 -8.953 -20.720 1.00 92.38 165 MET A C 1
ATOM 1240 O O . MET A 1 165 ? 16.607 -9.137 -19.925 1.00 92.38 165 MET A O 1
ATOM 1244 N N . HIS A 1 166 ? 18.431 -8.003 -20.538 1.00 85.31 166 HIS A N 1
ATOM 1245 C CA . HIS A 1 166 ? 18.605 -7.234 -19.291 1.00 85.31 166 HIS A CA 1
ATOM 1246 C C . HIS A 1 166 ? 17.336 -6.582 -18.742 1.00 85.31 166 HIS A C 1
ATOM 1248 O O . HIS A 1 166 ? 16.557 -6.037 -19.511 1.00 85.31 166 HIS A O 1
ATOM 1254 N N . MET A 1 167 ? 17.198 -6.589 -17.413 1.00 87.12 167 MET A N 1
ATOM 1255 C CA . MET A 1 167 ? 15.984 -6.312 -16.640 1.00 87.12 167 MET A CA 1
ATOM 1256 C C . MET A 1 167 ? 15.009 -5.279 -17.229 1.00 87.12 167 MET A C 1
ATOM 1258 O O . MET A 1 167 ? 15.069 -4.101 -16.904 1.00 87.12 167 MET A O 1
ATOM 1262 N N . ASN A 1 168 ? 14.057 -5.724 -18.043 1.00 94.88 168 ASN A N 1
ATOM 1263 C CA . ASN A 1 168 ? 12.990 -4.870 -18.569 1.00 94.88 168 ASN A CA 1
ATOM 1264 C C . ASN A 1 168 ? 11.681 -5.064 -17.792 1.00 94.88 168 ASN A C 1
ATOM 1266 O O . ASN A 1 168 ? 11.490 -6.072 -17.102 1.00 94.88 168 ASN A O 1
ATOM 1270 N N . GLU A 1 169 ? 10.762 -4.108 -17.934 1.00 97.25 169 GLU A N 1
ATOM 1271 C CA . GLU A 1 169 ? 9.362 -4.322 -17.557 1.00 97.25 169 GLU A CA 1
ATOM 1272 C C . GLU A 1 169 ? 8.789 -5.524 -18.326 1.00 97.25 169 GLU A C 1
ATOM 1274 O O . GLU A 1 169 ? 9.327 -5.930 -19.360 1.00 97.25 169 GLU A O 1
ATOM 1279 N N . ARG A 1 170 ? 7.718 -6.124 -17.799 1.00 97.38 170 ARG A N 1
ATOM 1280 C CA . ARG A 1 170 ? 6.991 -7.232 -18.412 1.00 97.38 170 ARG A CA 1
ATOM 1281 C C . ARG A 1 170 ? 6.652 -6.955 -19.882 1.00 97.38 170 ARG A C 1
ATOM 1283 O O . ARG A 1 170 ? 6.423 -5.816 -20.291 1.00 97.38 170 ARG A O 1
ATOM 1290 N N . GLY A 1 171 ? 6.618 -8.016 -20.679 1.00 98.25 171 GLY A N 1
ATOM 1291 C CA . GLY A 1 171 ? 6.124 -7.921 -22.049 1.00 98.25 171 GLY A CA 1
ATOM 1292 C C . GLY A 1 171 ? 4.606 -8.040 -22.116 1.00 98.25 171 GLY A C 1
ATOM 1293 O O . GLY A 1 171 ? 3.919 -8.251 -21.113 1.00 98.25 171 GLY A O 1
ATOM 1294 N N . ILE A 1 172 ? 4.085 -7.926 -23.331 1.00 98.62 172 ILE A N 1
ATOM 1295 C CA . ILE A 1 172 ? 2.653 -7.952 -23.622 1.00 98.62 172 ILE A CA 1
ATOM 1296 C C . ILE A 1 172 ? 2.349 -8.916 -24.771 1.00 98.62 172 ILE A C 1
ATOM 1298 O O . ILE A 1 172 ? 3.213 -9.230 -25.590 1.00 98.62 172 ILE A O 1
ATOM 1302 N N . THR A 1 173 ? 1.093 -9.351 -24.843 1.00 98.56 173 THR A N 1
ATOM 1303 C CA . THR A 1 173 ? 0.523 -9.956 -26.051 1.00 98.56 173 THR A CA 1
ATOM 1304 C C . THR A 1 173 ? -0.319 -8.904 -26.760 1.00 98.56 173 THR A C 1
ATOM 1306 O O . THR A 1 173 ? -1.216 -8.339 -26.132 1.00 98.56 173 THR A O 1
ATOM 1309 N N . LEU A 1 174 ? -0.057 -8.659 -28.045 1.00 98.44 174 LEU A N 1
ATOM 1310 C CA . LEU A 1 174 ? -0.827 -7.711 -28.849 1.00 98.44 174 LEU A CA 1
ATOM 1311 C C . LEU A 1 174 ? -2.266 -8.198 -29.042 1.00 98.44 174 LEU A C 1
ATOM 1313 O O . LEU A 1 174 ? -2.524 -9.376 -29.298 1.00 98.44 174 LEU A O 1
ATOM 1317 N N . ARG A 1 175 ? -3.220 -7.283 -28.933 1.00 94.44 175 ARG A N 1
ATOM 1318 C CA . ARG A 1 175 ? -4.665 -7.532 -28.938 1.00 94.44 175 ARG A CA 1
ATOM 1319 C C . ARG A 1 175 ? -5.334 -6.942 -30.172 1.00 94.44 175 ARG A C 1
ATOM 1321 O O . ARG A 1 175 ? -6.434 -7.383 -30.517 1.00 94.44 175 ARG A O 1
ATOM 1328 N N . HIS A 1 176 ? -4.678 -6.003 -30.850 1.00 93.56 176 HIS A N 1
ATOM 1329 C CA . HIS A 1 176 ? -5.243 -5.236 -31.950 1.00 93.56 176 HIS A CA 1
ATOM 1330 C C . HIS A 1 176 ? -4.423 -5.371 -33.241 1.00 93.56 176 HIS A C 1
ATOM 1332 O O . HIS A 1 176 ? -3.281 -5.830 -33.261 1.00 93.56 176 HIS A O 1
ATOM 1338 N N . GLY A 1 177 ? -5.042 -4.971 -34.354 1.00 94.31 177 GLY A N 1
ATOM 1339 C CA . GLY A 1 177 ? -4.376 -4.892 -35.651 1.00 94.31 177 GLY A CA 1
ATOM 1340 C C . GLY A 1 177 ? -3.959 -6.244 -36.259 1.00 94.31 177 GLY A C 1
ATOM 1341 O O . GLY A 1 177 ? -4.382 -7.310 -35.803 1.00 94.31 177 GLY A O 1
ATOM 1342 N N . PRO A 1 178 ? -3.139 -6.209 -37.326 1.00 95.88 178 PRO A N 1
ATOM 1343 C CA . PRO A 1 178 ? -2.744 -7.399 -38.087 1.00 95.88 178 PRO A CA 1
ATOM 1344 C C . PRO A 1 178 ? -1.805 -8.342 -37.321 1.00 95.88 178 PRO A C 1
ATOM 1346 O O . PRO A 1 178 ? -1.646 -9.492 -37.720 1.00 95.88 178 PRO A O 1
ATOM 1349 N N . HIS A 1 179 ? -1.205 -7.874 -36.224 1.00 97.44 179 HIS A N 1
ATOM 1350 C CA . HIS A 1 179 ? -0.264 -8.633 -35.396 1.00 97.44 179 HIS A CA 1
ATOM 1351 C C . HIS A 1 179 ? -0.883 -9.116 -34.076 1.00 97.44 179 HIS A C 1
ATOM 1353 O O . HIS A 1 179 ? -0.162 -9.469 -33.147 1.00 97.44 179 HIS A O 1
ATOM 1359 N N . ARG A 1 180 ? -2.218 -9.139 -33.962 1.00 96.56 180 ARG A N 1
ATOM 1360 C CA . ARG A 1 180 ? -2.911 -9.687 -32.789 1.00 96.56 180 ARG A CA 1
ATOM 1361 C C . ARG A 1 180 ? -2.411 -11.105 -32.470 1.00 96.56 180 ARG A C 1
ATOM 1363 O O . ARG A 1 180 ? -2.435 -11.980 -33.330 1.00 96.56 180 ARG A O 1
ATOM 1370 N N . GLY A 1 181 ? -2.044 -11.343 -31.213 1.00 97.44 181 GLY A N 1
ATOM 1371 C CA . GLY A 1 181 ? -1.470 -12.598 -30.718 1.00 97.44 181 GLY A CA 1
ATOM 1372 C C . GLY A 1 181 ? 0.060 -12.602 -30.657 1.00 97.44 181 GLY A C 1
ATOM 1373 O O . GLY A 1 181 ? 0.626 -13.474 -30.001 1.00 97.44 181 GLY A O 1
ATOM 1374 N N . ARG A 1 182 ? 0.730 -11.618 -31.272 1.00 98.75 182 ARG A N 1
ATOM 1375 C CA . ARG A 1 182 ? 2.178 -11.423 -31.156 1.00 98.75 182 ARG A CA 1
ATOM 1376 C C . ARG A 1 182 ? 2.575 -11.180 -29.707 1.00 98.75 182 ARG A C 1
ATOM 1378 O O . ARG A 1 182 ? 2.010 -10.311 -29.044 1.00 98.75 182 ARG A O 1
ATOM 1385 N N . LEU A 1 183 ? 3.595 -11.890 -29.245 1.00 98.88 183 LEU A N 1
ATOM 1386 C CA . LEU A 1 183 ? 4.276 -11.600 -27.988 1.00 98.88 183 LEU A CA 1
ATOM 1387 C C . LEU A 1 183 ? 5.358 -10.562 -28.255 1.00 98.88 183 LEU A C 1
ATOM 1389 O O . LEU A 1 183 ? 6.101 -10.705 -29.222 1.00 98.88 183 LEU A O 1
ATOM 1393 N N . ILE A 1 184 ? 5.482 -9.544 -27.411 1.00 98.81 184 ILE A N 1
ATOM 1394 C CA . ILE A 1 184 ? 6.532 -8.530 -27.540 1.00 98.81 184 ILE A CA 1
ATOM 1395 C C . ILE A 1 184 ? 7.018 -8.068 -26.168 1.00 98.81 184 ILE A C 1
ATOM 1397 O O . ILE A 1 184 ? 6.222 -7.858 -25.251 1.00 98.81 184 ILE A O 1
ATOM 1401 N N . ARG A 1 185 ? 8.335 -7.894 -26.023 1.00 98.19 185 ARG A N 1
ATOM 1402 C CA . ARG A 1 185 ? 8.954 -7.278 -24.841 1.00 98.19 185 ARG A CA 1
ATOM 1403 C C . ARG A 1 185 ? 10.070 -6.307 -25.232 1.00 98.19 185 ARG A C 1
ATOM 1405 O O . ARG A 1 185 ? 10.720 -6.531 -26.253 1.00 98.19 185 ARG A O 1
ATOM 1412 N N . PRO A 1 186 ? 10.348 -5.289 -24.402 1.00 97.88 186 PRO A N 1
ATOM 1413 C CA . PRO A 1 186 ? 11.530 -4.453 -24.568 1.00 97.88 186 PRO A CA 1
ATOM 1414 C C . PRO A 1 186 ? 12.805 -5.259 -24.296 1.00 97.88 186 PRO A C 1
ATOM 1416 O O . PRO A 1 186 ? 12.806 -6.141 -23.443 1.00 97.88 186 PRO A O 1
ATOM 1419 N N . SER A 1 187 ? 13.897 -4.972 -24.986 1.00 97.00 187 SER A N 1
ATOM 1420 C CA . SER A 1 187 ? 15.219 -5.591 -24.850 1.00 97.00 187 SER A CA 1
ATOM 1421 C C . SER A 1 187 ? 16.320 -4.539 -25.004 1.00 97.00 187 SER A C 1
ATOM 1423 O O . SER A 1 187 ? 16.052 -3.338 -25.129 1.00 97.00 187 SER A O 1
ATOM 1425 N N . ARG A 1 188 ? 17.582 -4.954 -24.854 1.00 95.81 188 ARG A N 1
ATOM 1426 C CA . ARG A 1 188 ? 18.713 -4.031 -24.938 1.00 95.81 188 ARG A CA 1
ATOM 1427 C C . ARG A 1 188 ? 19.868 -4.640 -25.702 1.00 95.81 188 ARG A C 1
ATOM 1429 O O . ARG A 1 188 ? 20.376 -5.698 -25.335 1.00 95.81 188 ARG A O 1
ATOM 1436 N N . TRP A 1 189 ? 20.360 -3.904 -26.685 1.00 96.44 189 TRP A N 1
ATOM 1437 C CA . TRP A 1 189 ? 21.617 -4.204 -27.337 1.00 96.44 189 TRP A CA 1
ATOM 1438 C C . TRP A 1 189 ? 22.777 -3.468 -26.655 1.00 96.44 189 TRP A C 1
ATOM 1440 O O . TRP A 1 189 ? 22.726 -2.261 -26.402 1.00 96.44 189 TRP A O 1
ATOM 1450 N N . TYR A 1 190 ? 23.829 -4.222 -26.341 1.00 95.00 190 TYR A N 1
ATOM 1451 C CA . TYR A 1 190 ? 24.982 -3.779 -25.547 1.00 95.00 190 TYR A CA 1
ATOM 1452 C C . TYR A 1 190 ? 26.183 -3.340 -26.386 1.00 95.00 190 TYR A C 1
ATOM 1454 O O . TYR A 1 190 ? 27.246 -3.079 -25.830 1.00 95.00 190 TYR A O 1
ATOM 1462 N N . ALA A 1 191 ? 26.037 -3.271 -27.710 1.00 92.38 191 ALA A N 1
ATOM 1463 C CA . ALA A 1 191 ? 27.171 -3.153 -28.616 1.00 92.38 191 ALA A CA 1
ATOM 1464 C C . ALA A 1 191 ? 28.233 -4.224 -28.312 1.00 92.38 191 ALA A C 1
ATOM 1466 O O . ALA A 1 191 ? 27.991 -5.401 -28.570 1.00 92.38 191 ALA A O 1
ATOM 1467 N N . ASP A 1 192 ? 29.358 -3.820 -27.718 1.00 87.19 192 ASP A N 1
ATOM 1468 C CA . ASP A 1 192 ? 30.459 -4.718 -27.371 1.00 87.19 192 ASP A CA 1
ATOM 1469 C C . ASP A 1 192 ? 30.310 -5.317 -25.958 1.00 87.19 192 ASP A C 1
ATOM 1471 O O . ASP A 1 192 ? 30.404 -6.531 -25.789 1.00 87.19 192 ASP A O 1
ATOM 1475 N N . ALA A 1 193 ? 30.092 -4.488 -24.926 1.00 90.12 193 ALA A N 1
ATOM 1476 C CA . ALA A 1 193 ? 30.008 -4.921 -23.528 1.00 90.12 193 ALA A CA 1
ATOM 1477 C C . ALA A 1 193 ? 29.383 -3.845 -22.623 1.00 90.12 193 ALA A C 1
ATOM 1479 O O . ALA A 1 193 ? 29.414 -2.658 -22.931 1.00 90.12 193 ALA A O 1
ATOM 1480 N N . ASN A 1 194 ? 28.886 -4.246 -21.445 1.00 89.50 194 ASN A N 1
ATOM 1481 C CA . ASN A 1 194 ? 28.328 -3.298 -20.473 1.00 89.50 194 ASN A CA 1
ATOM 1482 C C . ASN A 1 194 ? 29.382 -2.418 -19.778 1.00 89.50 194 ASN A C 1
ATOM 1484 O O . ASN A 1 194 ? 29.058 -1.325 -19.330 1.00 89.50 194 ASN A O 1
ATOM 1488 N N . TYR A 1 195 ? 30.620 -2.886 -19.646 1.00 89.75 195 TYR A N 1
ATOM 1489 C CA . TYR A 1 195 ? 31.719 -2.127 -19.051 1.00 89.75 195 TYR A CA 1
ATOM 1490 C C . TYR A 1 195 ? 32.979 -2.273 -19.912 1.00 89.75 195 TYR A C 1
ATOM 1492 O O . TYR A 1 195 ? 33.158 -3.343 -20.498 1.00 89.75 195 TYR A O 1
ATOM 1500 N N . PRO A 1 196 ? 33.863 -1.254 -19.952 1.00 92.06 196 PRO A N 1
ATOM 1501 C CA . PRO A 1 196 ? 33.776 0.047 -19.264 1.00 92.06 196 PRO A CA 1
ATOM 1502 C C . PRO A 1 196 ? 32.643 0.961 -19.779 1.00 92.06 196 PRO A C 1
ATOM 1504 O O . PRO A 1 196 ? 32.079 0.730 -20.846 1.00 92.06 196 PRO A O 1
ATOM 1507 N N . GLN A 1 197 ? 32.297 2.009 -19.012 1.00 90.69 197 GLN A N 1
ATOM 1508 C CA . GLN A 1 197 ? 31.159 2.909 -19.310 1.00 90.69 197 GLN A CA 1
ATOM 1509 C C . GLN A 1 197 ? 31.268 3.623 -20.670 1.00 90.69 197 GLN A C 1
ATOM 1511 O O . GLN A 1 197 ? 30.266 4.073 -21.218 1.00 90.69 197 GLN A O 1
ATOM 1516 N N . GLU A 1 198 ? 32.468 3.687 -21.247 1.00 93.19 198 GLU A N 1
ATOM 1517 C CA . GLU A 1 198 ? 32.744 4.225 -22.585 1.00 93.19 198 GLU A CA 1
ATOM 1518 C C . GLU A 1 198 ? 31.967 3.510 -23.703 1.00 93.19 198 GLU A C 1
ATOM 1520 O O . GLU A 1 198 ? 31.828 4.038 -24.805 1.00 93.19 198 GLU A O 1
ATOM 1525 N N . HIS A 1 199 ? 31.433 2.315 -23.442 1.00 92.56 199 HIS A N 1
ATOM 1526 C CA . HIS A 1 199 ? 30.577 1.599 -24.387 1.00 92.56 199 HIS A CA 1
ATOM 1527 C C . HIS A 1 199 ? 29.120 2.075 -24.377 1.00 92.56 199 HIS A C 1
ATOM 1529 O O . HIS A 1 199 ? 28.445 1.973 -25.403 1.00 92.56 199 HIS A O 1
ATOM 1535 N N . TRP A 1 200 ? 28.652 2.673 -23.276 1.00 93.88 200 TRP A N 1
ATOM 1536 C CA . TRP A 1 200 ? 27.253 3.071 -23.092 1.00 93.88 200 TRP A CA 1
ATOM 1537 C C . TRP A 1 200 ? 26.686 4.001 -24.175 1.00 93.88 200 TRP A C 1
ATOM 1539 O O . TRP A 1 200 ? 25.519 3.809 -24.526 1.00 93.88 200 TRP A O 1
ATOM 1549 N N . PRO A 1 201 ? 27.450 4.943 -24.770 1.00 95.50 201 PRO A N 1
ATOM 1550 C CA . PRO A 1 201 ? 26.961 5.763 -25.879 1.00 95.50 201 PRO A CA 1
ATOM 1551 C C . PRO A 1 201 ? 26.521 4.967 -27.113 1.00 95.50 201 PRO A C 1
ATOM 1553 O O . PRO A 1 201 ? 25.765 5.489 -27.924 1.00 95.50 201 PRO A O 1
ATOM 1556 N N . ARG A 1 202 ? 26.984 3.719 -27.273 1.00 95.19 202 ARG A N 1
ATOM 1557 C CA . ARG A 1 202 ? 26.624 2.836 -28.396 1.00 95.19 202 ARG A CA 1
ATOM 1558 C C . ARG A 1 202 ? 25.492 1.865 -28.074 1.00 95.19 202 ARG A C 1
ATOM 1560 O O . ARG A 1 202 ? 25.025 1.172 -28.971 1.00 95.19 202 ARG A O 1
ATOM 1567 N N . HIS A 1 203 ? 25.056 1.791 -26.819 1.00 95.62 203 HIS A N 1
ATOM 1568 C CA . HIS A 1 203 ? 23.940 0.927 -26.451 1.00 95.62 203 HIS A CA 1
ATOM 1569 C C . HIS A 1 203 ? 22.641 1.491 -27.019 1.00 95.62 203 HIS A C 1
ATOM 1571 O O . HIS A 1 203 ? 22.510 2.698 -27.197 1.00 95.62 203 HIS A O 1
ATOM 1577 N N . TYR A 1 204 ? 21.650 0.642 -27.227 1.00 96.44 204 TYR A N 1
ATOM 1578 C CA . TYR A 1 204 ? 20.278 1.090 -27.418 1.00 96.44 204 TYR A CA 1
ATOM 1579 C C . TYR A 1 204 ? 19.311 0.044 -26.885 1.00 96.44 204 TYR A C 1
ATOM 1581 O O . TYR A 1 204 ? 19.643 -1.135 -26.751 1.00 96.44 204 TYR A O 1
ATOM 1589 N N . THR A 1 205 ? 18.110 0.493 -26.553 1.00 96.12 205 THR A N 1
ATOM 1590 C CA . THR A 1 205 ? 16.972 -0.392 -26.352 1.00 96.12 205 THR A CA 1
ATOM 1591 C C . THR A 1 205 ? 16.320 -0.700 -27.697 1.00 96.12 205 THR A C 1
ATOM 1593 O O . THR A 1 205 ? 16.413 0.079 -28.644 1.00 96.12 205 THR A O 1
ATOM 1596 N N . ASP A 1 206 ? 15.697 -1.856 -27.787 1.00 97.25 206 ASP A N 1
ATOM 1597 C CA . ASP A 1 206 ? 14.907 -2.348 -28.910 1.00 97.25 206 ASP A CA 1
ATOM 1598 C C . ASP A 1 206 ? 13.794 -3.233 -28.334 1.00 97.25 206 ASP A C 1
ATOM 1600 O O . ASP A 1 206 ? 13.607 -3.285 -27.122 1.00 97.25 206 ASP A O 1
ATOM 1604 N N . ALA A 1 207 ? 13.037 -3.939 -29.160 1.00 98.25 207 ALA A N 1
ATOM 1605 C CA . ALA A 1 207 ? 12.156 -4.998 -28.691 1.00 98.25 207 ALA A CA 1
ATOM 1606 C C . ALA A 1 207 ? 12.533 -6.329 -29.329 1.00 98.25 207 ALA A C 1
ATOM 1608 O O . ALA A 1 207 ? 13.128 -6.370 -30.403 1.00 98.25 207 ALA A O 1
ATOM 1609 N N . ILE A 1 208 ? 12.098 -7.423 -28.713 1.00 98.56 208 ILE A N 1
ATOM 1610 C CA . ILE A 1 208 ? 11.965 -8.705 -29.400 1.00 98.56 208 ILE A CA 1
ATOM 1611 C C . ILE A 1 208 ? 10.493 -9.084 -29.474 1.00 98.56 208 ILE A C 1
ATOM 1613 O O . ILE A 1 208 ? 9.746 -8.892 -28.510 1.00 98.56 208 ILE A O 1
ATOM 1617 N N . TYR A 1 209 ? 10.084 -9.652 -30.604 1.00 98.75 209 TYR A N 1
ATOM 1618 C CA . TYR A 1 209 ? 8.724 -10.140 -30.797 1.00 98.75 209 TYR A CA 1
ATOM 1619 C C . TYR A 1 209 ? 8.672 -11.549 -31.382 1.00 98.75 209 TYR A C 1
ATOM 1621 O O . TYR A 1 209 ? 9.595 -11.988 -32.067 1.00 98.75 209 TYR A O 1
ATOM 1629 N N . SER A 1 210 ? 7.581 -12.258 -31.099 1.00 98.75 210 SER A N 1
ATOM 1630 C CA . SER A 1 210 ? 7.330 -13.625 -31.547 1.00 98.75 210 SER A CA 1
ATOM 1631 C C . SER A 1 210 ? 5.880 -13.811 -31.978 1.00 98.75 210 SER A C 1
ATOM 1633 O O . SER A 1 210 ? 4.957 -13.440 -31.253 1.00 98.75 210 SER A O 1
ATOM 1635 N N . ASP A 1 211 ? 5.697 -14.444 -33.136 1.00 98.44 211 ASP A N 1
ATOM 1636 C CA . ASP A 1 211 ? 4.389 -14.782 -33.713 1.00 98.44 211 ASP A CA 1
ATOM 1637 C C . ASP A 1 211 ? 4.075 -16.293 -33.639 1.00 98.44 211 ASP A C 1
ATOM 1639 O O . ASP A 1 211 ? 3.035 -16.740 -34.115 1.00 98.44 211 ASP A O 1
ATOM 1643 N N . ASP A 1 212 ? 4.962 -17.105 -33.050 1.00 97.88 212 ASP A N 1
ATOM 1644 C CA . ASP A 1 212 ? 4.839 -18.573 -32.975 1.00 97.88 212 ASP A CA 1
ATOM 1645 C C . ASP A 1 212 ? 4.735 -19.099 -31.533 1.00 97.88 212 ASP A C 1
ATOM 1647 O O . ASP A 1 212 ? 5.083 -20.247 -31.224 1.00 97.88 212 ASP A O 1
ATOM 1651 N N . GLY A 1 213 ? 4.230 -18.236 -30.647 1.00 96.06 213 GLY A N 1
ATOM 1652 C CA . GLY A 1 213 ? 4.061 -18.512 -29.226 1.00 96.06 213 GLY A CA 1
ATOM 1653 C C . GLY A 1 213 ? 5.372 -18.479 -28.448 1.00 96.06 213 GLY A C 1
ATOM 1654 O O . GLY A 1 213 ? 5.432 -19.061 -27.374 1.00 96.06 213 GLY A O 1
ATOM 1655 N N . GLY A 1 214 ? 6.428 -17.847 -28.962 1.00 97.75 214 GLY A N 1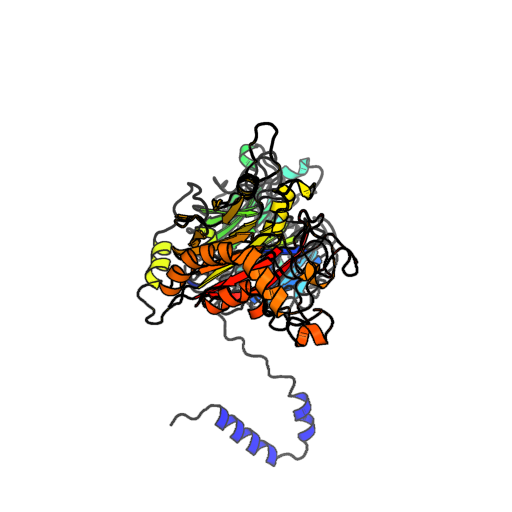
ATOM 1656 C CA . GLY A 1 214 ? 7.694 -17.646 -28.257 1.00 97.75 214 GLY A CA 1
ATOM 1657 C C . GLY A 1 214 ? 8.799 -18.644 -28.597 1.00 97.75 214 GLY A C 1
ATOM 1658 O O . GLY A 1 214 ? 9.764 -18.711 -27.839 1.00 97.75 214 GLY A O 1
ATOM 1659 N N . LYS A 1 215 ? 8.681 -19.431 -29.675 1.00 97.81 215 LYS A N 1
ATOM 1660 C CA . LYS A 1 215 ? 9.729 -20.377 -30.115 1.00 97.81 215 LYS A CA 1
ATOM 1661 C C . LYS A 1 215 ? 10.819 -19.662 -30.906 1.00 97.81 215 LYS A C 1
ATOM 1663 O O . LYS A 1 215 ? 12.006 -19.931 -30.718 1.00 97.81 215 LYS A O 1
ATOM 1668 N N . THR A 1 216 ? 10.424 -18.735 -31.772 1.00 98.56 216 THR A N 1
ATOM 1669 C CA . THR A 1 216 ? 11.341 -17.847 -32.484 1.00 98.56 216 THR A CA 1
ATOM 1670 C C . THR A 1 216 ? 11.025 -16.397 -32.159 1.00 98.56 216 THR A C 1
ATOM 1672 O O . THR A 1 216 ? 9.863 -15.999 -32.083 1.00 98.56 216 THR A O 1
ATOM 1675 N N . TRP A 1 217 ? 12.078 -15.618 -31.936 1.00 98.69 217 TRP A N 1
ATOM 1676 C CA . TRP A 1 217 ? 12.011 -14.196 -31.634 1.00 98.69 217 TRP A CA 1
ATOM 1677 C C . TRP A 1 217 ? 12.810 -13.415 -32.660 1.00 98.69 217 TRP A C 1
ATOM 1679 O O . TRP A 1 217 ? 13.904 -13.825 -33.048 1.00 98.69 217 TRP A O 1
ATOM 1689 N N . GLN A 1 218 ? 12.271 -12.278 -33.066 1.00 98.75 218 GLN A N 1
ATOM 1690 C CA . GLN A 1 218 ? 12.899 -11.340 -33.979 1.00 98.75 218 GLN A CA 1
ATOM 1691 C C . GLN A 1 218 ? 13.136 -10.026 -33.239 1.00 98.75 218 GLN A C 1
ATOM 1693 O O . GLN A 1 218 ? 12.202 -9.478 -32.655 1.00 98.75 218 GLN A O 1
ATOM 1698 N N . ALA A 1 219 ? 14.372 -9.527 -33.255 1.00 98.75 219 ALA A N 1
ATOM 1699 C CA . ALA A 1 219 ? 14.666 -8.185 -32.773 1.00 98.75 219 ALA A CA 1
ATOM 1700 C C . ALA A 1 219 ? 14.061 -7.132 -33.715 1.00 98.75 219 ALA A C 1
ATOM 1702 O O . ALA A 1 219 ? 14.108 -7.284 -34.942 1.00 98.75 219 ALA A O 1
ATOM 1703 N N . SER A 1 220 ? 13.486 -6.083 -33.132 1.00 98.69 220 SER A N 1
ATOM 1704 C CA . SER A 1 220 ? 13.017 -4.894 -33.836 1.00 98.69 220 SER A CA 1
ATOM 1705 C C . SER A 1 220 ? 14.190 -4.055 -34.327 1.00 98.69 220 SER A C 1
ATOM 1707 O O . SER A 1 220 ? 15.336 -4.237 -33.909 1.00 98.69 220 SER A O 1
ATOM 1709 N N . GLU A 1 221 ? 13.893 -3.053 -35.146 1.00 98.56 221 GLU A N 1
ATOM 1710 C CA . GLU A 1 221 ? 14.850 -1.978 -35.370 1.00 98.56 221 GLU A CA 1
ATOM 1711 C C . GLU A 1 221 ? 15.137 -1.217 -34.060 1.00 98.56 221 GLU A C 1
ATOM 1713 O O . GLU A 1 221 ? 14.309 -1.243 -33.137 1.00 98.56 221 GLU A O 1
ATOM 1718 N N . PRO A 1 222 ? 16.316 -0.579 -33.941 1.00 98.00 222 PRO A N 1
ATOM 1719 C CA . PRO A 1 222 ? 16.712 0.137 -32.734 1.00 98.00 222 PRO A CA 1
ATOM 1720 C C . PRO A 1 222 ? 15.708 1.215 -32.327 1.00 98.00 222 PRO A C 1
ATOM 1722 O O . PRO A 1 222 ? 15.118 1.892 -33.174 1.00 98.00 222 PRO A O 1
ATOM 1725 N N . PHE A 1 223 ? 15.578 1.453 -31.021 1.00 97.00 223 PHE A N 1
ATOM 1726 C CA . PHE A 1 223 ? 14.980 2.694 -30.544 1.00 97.00 223 PHE A CA 1
ATOM 1727 C C . PHE A 1 223 ? 15.781 3.880 -31.113 1.00 97.00 223 PHE A C 1
ATOM 1729 O O . PHE A 1 223 ? 17.015 3.825 -31.104 1.00 97.00 223 PHE A O 1
ATOM 1736 N N . PRO A 1 224 ? 15.147 4.985 -31.555 1.00 95.50 224 PRO A N 1
ATOM 1737 C CA . PRO A 1 224 ? 15.821 5.998 -32.380 1.00 95.50 224 PRO A CA 1
ATOM 1738 C C . PRO A 1 224 ? 16.858 6.859 -31.639 1.00 95.50 224 PRO A C 1
ATOM 1740 O O . PRO A 1 224 ? 17.377 7.828 -32.189 1.00 95.50 224 PRO A O 1
ATOM 1743 N N . VAL A 1 225 ? 17.139 6.540 -30.373 1.00 96.06 225 VAL A N 1
ATOM 1744 C CA . VAL A 1 225 ? 18.049 7.273 -29.496 1.00 96.06 225 VAL A CA 1
ATOM 1745 C C . VAL A 1 225 ? 19.010 6.286 -28.827 1.00 96.06 225 VAL A C 1
ATOM 1747 O O . VAL A 1 225 ? 18.619 5.484 -27.975 1.00 96.06 225 VAL A O 1
ATOM 1750 N N . MET A 1 226 ? 20.292 6.388 -29.183 1.00 95.88 226 MET A N 1
ATOM 1751 C CA . MET A 1 226 ? 21.420 5.647 -28.583 1.00 95.88 226 MET A CA 1
ATOM 1752 C C . MET A 1 226 ? 21.577 5.984 -27.105 1.00 95.88 226 MET A C 1
ATOM 1754 O O . MET A 1 226 ? 21.136 7.050 -26.743 1.00 95.88 226 MET A O 1
ATOM 1758 N N . GLY A 1 227 ? 22.219 5.190 -26.251 1.00 95.06 227 GLY A N 1
ATOM 1759 C CA . GLY A 1 227 ? 22.361 5.432 -24.803 1.00 95.06 227 GLY A CA 1
ATOM 1760 C C . GLY A 1 227 ? 21.138 5.045 -23.959 1.00 95.06 227 GLY A C 1
ATOM 1761 O O . GLY A 1 227 ? 21.082 5.321 -22.757 1.00 95.06 227 GLY A O 1
ATOM 1762 N N . THR A 1 228 ? 20.141 4.406 -24.569 1.00 95.31 228 THR A N 1
ATOM 1763 C CA . THR A 1 228 ? 18.946 3.886 -23.890 1.00 95.31 228 THR A CA 1
ATOM 1764 C C . THR A 1 228 ? 19.221 2.568 -23.145 1.00 95.31 228 THR A C 1
ATOM 1766 O O . THR A 1 228 ? 20.279 1.937 -23.284 1.00 95.31 228 THR A O 1
ATOM 1769 N N . GLY A 1 229 ? 18.293 2.192 -22.261 1.00 93.44 229 GLY A N 1
ATOM 1770 C CA . GLY A 1 229 ? 18.408 1.032 -21.377 1.00 93.44 229 GLY A CA 1
ATOM 1771 C C . GLY A 1 229 ? 17.059 0.384 -21.084 1.00 93.44 229 GLY A C 1
ATOM 1772 O O . GLY A 1 229 ? 16.229 0.270 -21.972 1.00 93.44 229 GLY A O 1
ATOM 1773 N N . GLU A 1 230 ? 16.859 -0.054 -19.844 1.00 95.56 230 GLU A N 1
ATOM 1774 C CA . GLU A 1 230 ? 15.646 -0.742 -19.390 1.00 95.56 230 GLU A CA 1
ATOM 1775 C C . GLU A 1 230 ? 14.359 0.048 -19.695 1.00 95.56 230 GLU A C 1
ATOM 1777 O O . GLU A 1 230 ? 14.254 1.246 -19.419 1.00 95.56 230 GLU A O 1
ATOM 1782 N N . ALA A 1 231 ? 13.353 -0.628 -20.229 1.00 97.12 231 ALA A N 1
ATOM 1783 C CA . ALA A 1 231 ? 12.180 -0.009 -20.815 1.00 97.12 231 ALA A CA 1
ATOM 1784 C C . ALA A 1 231 ? 10.893 -0.798 -20.548 1.00 97.12 231 ALA A C 1
ATOM 1786 O O . ALA A 1 231 ? 10.909 -1.876 -19.949 1.00 97.12 231 ALA A O 1
ATOM 1787 N N . ALA A 1 232 ? 9.782 -0.226 -21.009 1.00 98.31 232 ALA A N 1
ATOM 1788 C CA . ALA A 1 232 ? 8.446 -0.796 -20.973 1.00 98.31 232 ALA A CA 1
ATOM 1789 C C . ALA A 1 232 ? 7.682 -0.505 -22.274 1.00 98.31 232 ALA A C 1
ATOM 1791 O O . ALA A 1 232 ? 7.916 0.520 -22.921 1.00 98.31 232 ALA A O 1
ATOM 1792 N N . ILE A 1 233 ? 6.755 -1.396 -22.637 1.00 98.56 233 ILE A N 1
ATOM 1793 C CA . ILE A 1 233 ? 5.901 -1.284 -23.827 1.00 98.56 233 ILE A CA 1
ATOM 1794 C C . ILE A 1 233 ? 4.446 -1.502 -23.415 1.00 98.56 233 ILE A C 1
ATOM 1796 O O . ILE A 1 233 ? 4.138 -2.442 -22.685 1.00 98.56 233 ILE A O 1
ATOM 1800 N N . VAL A 1 234 ? 3.545 -0.674 -23.940 1.00 98.50 234 VAL A N 1
ATOM 1801 C CA . VAL A 1 234 ? 2.096 -0.914 -23.892 1.00 98.50 234 VAL A CA 1
ATOM 1802 C C . VAL A 1 234 ? 1.491 -0.761 -25.283 1.00 98.50 234 VAL A C 1
ATOM 1804 O O . VAL A 1 234 ? 1.939 0.065 -26.075 1.00 98.50 234 VAL A O 1
ATOM 1807 N N . GLU A 1 235 ? 0.460 -1.546 -25.573 1.00 98.44 235 GLU A N 1
ATOM 1808 C CA . GLU A 1 235 ? -0.368 -1.395 -26.771 1.00 98.44 235 GLU A CA 1
ATOM 1809 C C . GLU A 1 235 ? -1.585 -0.528 -26.434 1.00 98.44 235 GLU A C 1
ATOM 1811 O O . GLU A 1 235 ? -2.256 -0.769 -25.429 1.00 98.44 235 GLU A O 1
ATOM 1816 N N . LEU A 1 236 ? -1.859 0.481 -27.256 1.00 97.44 236 LEU A N 1
ATOM 1817 C CA . LEU A 1 236 ? -3.040 1.332 -27.147 1.00 97.44 236 LEU A CA 1
ATOM 1818 C C . LEU A 1 236 ? -4.252 0.710 -27.847 1.00 97.44 236 LEU A C 1
ATOM 1820 O O . LEU A 1 236 ? -4.128 -0.190 -28.676 1.00 97.44 236 LEU A O 1
ATOM 1824 N N . SER A 1 237 ? -5.437 1.241 -27.558 1.00 94.56 237 SER A N 1
ATOM 1825 C CA . SER A 1 237 ? -6.708 0.784 -28.132 1.00 94.56 237 SER A CA 1
ATOM 1826 C C . SER A 1 237 ? -6.790 0.892 -29.663 1.00 94.56 237 SER A C 1
ATOM 1828 O O . SER A 1 237 ? -7.584 0.187 -30.286 1.00 94.56 237 SER A O 1
ATOM 1830 N N . ASP A 1 238 ? -5.958 1.738 -30.281 1.00 93.69 238 ASP A N 1
ATOM 1831 C CA . ASP A 1 238 ? -5.821 1.864 -31.738 1.00 93.69 238 ASP A CA 1
ATOM 1832 C C . ASP A 1 238 ? -4.769 0.915 -32.352 1.00 93.69 238 ASP A C 1
ATOM 1834 O O . ASP A 1 238 ? -4.565 0.923 -33.566 1.00 93.69 238 ASP A O 1
ATOM 1838 N N . GLY A 1 239 ? -4.119 0.081 -31.533 1.00 96.00 239 GLY A N 1
ATOM 1839 C CA . GLY A 1 239 ? -3.092 -0.881 -31.934 1.00 96.00 239 GLY A CA 1
ATOM 1840 C C . GLY A 1 239 ? -1.682 -0.308 -32.070 1.00 96.00 239 GLY A C 1
ATOM 1841 O O . GLY A 1 239 ? -0.751 -1.063 -32.354 1.00 96.00 239 GLY A O 1
ATOM 1842 N N . ARG A 1 240 ? -1.480 0.997 -31.851 1.00 97.88 240 ARG A N 1
ATOM 1843 C CA . ARG A 1 240 ? -0.124 1.550 -31.752 1.00 97.88 240 ARG A CA 1
ATOM 1844 C C . ARG A 1 240 ? 0.537 1.133 -30.450 1.00 97.88 240 ARG A C 1
ATOM 1846 O O . ARG A 1 240 ? -0.121 0.988 -29.422 1.00 97.88 240 ARG A O 1
ATOM 1853 N N . LEU A 1 241 ? 1.859 1.012 -30.478 1.00 98.81 241 LEU A N 1
ATOM 1854 C CA . LEU A 1 241 ? 2.652 0.757 -29.281 1.00 98.81 241 LEU A CA 1
ATOM 1855 C C . LEU A 1 241 ? 3.269 2.053 -28.775 1.00 98.81 241 LEU A C 1
ATOM 1857 O O . LEU A 1 241 ? 3.820 2.827 -29.557 1.00 98.81 241 LEU A O 1
ATOM 1861 N N . TYR A 1 242 ? 3.200 2.255 -27.464 1.00 98.62 242 TYR A N 1
ATOM 1862 C CA . TYR A 1 242 ? 3.928 3.291 -26.746 1.00 98.62 242 TYR A CA 1
ATOM 1863 C C . TYR A 1 242 ? 5.115 2.650 -26.032 1.00 98.62 242 TYR A C 1
ATOM 1865 O O . TYR A 1 242 ? 4.947 1.754 -25.200 1.00 98.62 242 TYR A O 1
ATOM 1873 N N . TYR A 1 243 ? 6.312 3.115 -26.370 1.00 98.56 243 TYR A N 1
ATOM 1874 C CA . TYR A 1 243 ? 7.570 2.660 -25.796 1.00 98.56 243 TYR A CA 1
ATOM 1875 C C . TYR A 1 243 ? 8.070 3.692 -24.790 1.00 98.56 243 TYR A C 1
ATOM 1877 O O . TYR A 1 243 ? 8.145 4.872 -25.121 1.00 98.56 243 TYR A O 1
ATOM 1885 N N . ASN A 1 244 ? 8.452 3.268 -23.585 1.00 98.38 244 ASN A N 1
ATOM 1886 C CA . ASN A 1 244 ? 8.980 4.137 -22.533 1.00 98.38 244 ASN A CA 1
ATOM 1887 C C . ASN A 1 244 ? 10.322 3.603 -22.021 1.00 98.38 244 ASN A C 1
ATOM 1889 O O . ASN A 1 244 ? 10.382 2.562 -21.371 1.00 98.38 244 ASN A O 1
ATOM 1893 N N . SER A 1 245 ? 11.400 4.329 -22.291 1.00 97.12 245 SER A N 1
ATOM 1894 C CA . SER A 1 245 ? 12.772 3.912 -22.025 1.00 97.12 245 SER A CA 1
ATOM 1895 C C . SER A 1 245 ? 13.434 4.737 -20.935 1.00 97.12 245 SER A C 1
ATOM 1897 O O . SER A 1 245 ? 13.346 5.968 -20.900 1.00 97.12 245 SER A O 1
ATOM 1899 N N . ARG A 1 246 ? 14.216 4.035 -20.116 1.00 95.06 246 ARG A N 1
ATOM 1900 C CA . ARG A 1 246 ? 15.286 4.614 -19.314 1.00 95.06 246 ARG A CA 1
ATOM 1901 C C . ARG A 1 246 ? 16.380 5.157 -20.219 1.00 95.06 246 ARG A C 1
ATOM 1903 O O . ARG A 1 246 ? 16.673 4.600 -21.283 1.00 95.06 246 ARG A O 1
ATOM 1910 N N . ARG A 1 247 ? 17.060 6.178 -19.725 1.00 92.75 247 ARG A N 1
ATOM 1911 C CA . ARG A 1 247 ? 18.323 6.705 -20.197 1.00 92.75 247 ARG A CA 1
ATOM 1912 C C . ARG A 1 247 ? 19.477 6.167 -19.353 1.00 92.75 247 ARG A C 1
ATOM 1914 O O . ARG A 1 247 ? 19.638 6.482 -18.178 1.00 92.75 247 ARG A O 1
ATOM 1921 N N . HIS A 1 248 ? 20.278 5.290 -19.947 1.00 91.00 248 HIS A N 1
ATOM 1922 C CA . HIS A 1 248 ? 21.444 4.715 -19.273 1.00 91.00 248 HIS A CA 1
ATOM 1923 C C . HIS A 1 248 ? 22.683 5.604 -19.433 1.00 91.00 248 HIS A C 1
ATOM 1925 O O . HIS A 1 248 ? 23.561 5.607 -18.575 1.00 91.00 248 HIS A O 1
ATOM 1931 N N . TRP A 1 249 ? 22.732 6.364 -20.528 1.00 94.62 249 TRP A N 1
ATOM 1932 C CA . TRP A 1 249 ? 23.729 7.386 -20.813 1.00 94.62 249 TRP A CA 1
ATOM 1933 C C . TRP A 1 249 ? 23.113 8.489 -21.677 1.00 94.62 249 TRP A C 1
ATOM 1935 O O . TRP A 1 249 ? 22.335 8.202 -22.584 1.00 94.62 249 TRP A O 1
ATOM 1945 N N . ALA A 1 250 ? 23.485 9.745 -21.442 1.00 92.88 250 ALA A N 1
ATOM 1946 C CA . ALA A 1 250 ? 23.111 10.876 -22.284 1.00 92.88 250 ALA A CA 1
ATOM 1947 C C . ALA A 1 250 ? 24.296 11.838 -22.451 1.00 92.88 250 ALA A C 1
ATOM 1949 O O . ALA A 1 250 ? 25.121 11.934 -21.538 1.00 92.88 250 ALA A O 1
ATOM 1950 N N . PRO A 1 251 ? 24.376 12.571 -23.575 1.00 91.12 251 PRO A N 1
ATOM 1951 C CA . PRO A 1 251 ? 25.436 13.553 -23.793 1.00 91.12 251 PRO A CA 1
ATOM 1952 C C . PRO A 1 251 ? 25.322 14.750 -22.838 1.00 91.12 251 PRO A C 1
ATOM 1954 O O . PRO A 1 251 ? 26.330 15.370 -22.506 1.00 91.12 251 PRO A O 1
ATOM 1957 N N . THR A 1 252 ? 24.111 15.065 -22.367 1.00 91.56 252 THR A N 1
ATOM 1958 C CA . THR A 1 252 ? 23.854 16.149 -21.415 1.00 91.56 252 THR A CA 1
ATOM 1959 C C . THR A 1 252 ? 23.037 15.660 -20.222 1.00 91.56 252 THR A C 1
ATOM 1961 O O . THR A 1 252 ? 22.268 14.703 -20.317 1.00 91.56 252 THR A O 1
ATOM 1964 N N . ARG A 1 253 ? 23.166 16.342 -19.074 1.00 89.00 253 ARG A N 1
ATOM 1965 C CA . ARG A 1 253 ? 22.352 16.041 -17.885 1.00 89.00 253 ARG A CA 1
ATOM 1966 C C . ARG A 1 253 ? 20.864 16.239 -18.159 1.00 89.00 253 ARG A C 1
ATOM 1968 O O . ARG A 1 253 ? 20.076 15.406 -17.738 1.00 89.00 253 ARG A O 1
ATOM 1975 N N . ALA A 1 254 ? 20.485 17.300 -18.873 1.00 88.50 254 ALA A N 1
ATOM 1976 C CA . ALA A 1 254 ? 19.084 17.602 -19.173 1.00 88.50 254 ALA A CA 1
ATOM 1977 C C . ALA A 1 254 ? 18.387 16.441 -19.904 1.00 88.50 254 ALA A C 1
ATOM 1979 O O . ALA A 1 254 ? 17.267 16.074 -19.556 1.00 88.50 254 ALA A O 1
ATOM 1980 N N . GLU A 1 255 ? 19.086 15.794 -20.836 1.00 89.38 255 GLU A N 1
ATOM 1981 C CA . GLU A 1 255 ? 18.587 14.632 -21.581 1.00 89.38 255 GLU A CA 1
ATOM 1982 C C . GLU A 1 255 ? 18.500 13.338 -20.750 1.00 89.38 255 GLU A C 1
ATOM 1984 O O . GLU A 1 255 ? 17.891 12.366 -21.203 1.00 89.38 255 GLU A O 1
ATOM 1989 N N . ALA A 1 256 ? 19.090 13.307 -19.549 1.00 89.81 256 ALA A N 1
ATOM 1990 C CA . ALA A 1 256 ? 19.111 12.143 -18.661 1.00 89.81 256 ALA A CA 1
ATOM 1991 C C . ALA A 1 256 ? 18.027 12.145 -17.575 1.00 89.81 256 ALA A C 1
ATOM 1993 O O . ALA A 1 256 ? 17.754 11.093 -17.014 1.00 89.81 256 ALA A O 1
ATOM 1994 N N . LEU A 1 257 ? 17.424 13.296 -17.253 1.00 92.44 257 LEU A N 1
ATOM 1995 C CA . LEU A 1 257 ? 16.558 13.422 -16.065 1.00 92.44 257 LEU A CA 1
ATOM 1996 C C . LEU A 1 257 ? 15.137 12.877 -16.250 1.00 92.44 257 LEU A C 1
ATOM 1998 O O . LEU A 1 257 ? 14.435 12.654 -15.264 1.00 92.44 257 LEU A O 1
ATOM 2002 N N . HIS A 1 258 ? 14.704 12.674 -17.493 1.00 95.75 258 HIS A N 1
ATOM 2003 C CA . HIS A 1 258 ? 13.346 12.242 -17.810 1.00 95.75 258 HIS A CA 1
ATOM 2004 C C . HIS A 1 258 ? 13.330 11.099 -18.815 1.00 95.75 258 HIS A C 1
ATOM 2006 O O . HIS A 1 258 ? 14.243 10.944 -19.632 1.00 95.75 258 HIS A O 1
ATOM 2012 N N . ARG A 1 259 ? 12.243 10.325 -18.765 1.00 97.50 259 ARG A N 1
ATOM 2013 C CA . ARG A 1 259 ? 12.011 9.165 -19.629 1.00 97.50 259 ARG A CA 1
ATOM 2014 C C . ARG A 1 259 ? 12.015 9.559 -21.098 1.00 97.50 259 ARG A C 1
ATOM 2016 O O . ARG A 1 259 ? 11.477 10.602 -21.463 1.00 97.50 259 ARG A O 1
ATOM 2023 N N . TRP A 1 260 ? 12.540 8.682 -21.943 1.00 97.75 260 TRP A N 1
ATOM 2024 C CA . TRP A 1 260 ? 12.423 8.808 -23.393 1.00 97.75 260 TRP A CA 1
ATOM 2025 C C . TRP A 1 260 ? 11.301 7.925 -23.911 1.00 97.75 260 TRP A C 1
ATOM 2027 O O . TRP A 1 260 ? 11.113 6.812 -23.425 1.00 97.75 260 TRP A O 1
ATOM 2037 N N . VAL A 1 261 ? 10.553 8.416 -24.890 1.00 98.12 261 VAL A N 1
ATOM 2038 C CA . VAL A 1 261 ? 9.391 7.727 -25.445 1.00 98.12 261 VAL A CA 1
ATOM 2039 C C . VAL A 1 261 ? 9.467 7.668 -26.960 1.00 98.12 261 VAL A C 1
ATOM 2041 O O . VAL A 1 261 ? 10.066 8.547 -27.572 1.00 98.12 261 VAL A O 1
ATOM 2044 N N . ALA A 1 262 ? 8.879 6.635 -27.553 1.00 98.31 262 ALA A N 1
ATOM 2045 C CA . ALA A 1 262 ? 8.704 6.499 -28.997 1.00 98.31 262 ALA A CA 1
ATOM 2046 C C . ALA A 1 262 ? 7.444 5.679 -29.290 1.00 98.31 262 ALA A C 1
ATOM 2048 O O . ALA A 1 262 ? 6.837 5.102 -28.381 1.00 98.31 262 ALA A O 1
ATOM 2049 N N . TRP A 1 263 ? 7.065 5.614 -30.561 1.00 98.25 263 TRP A N 1
ATOM 2050 C CA . TRP A 1 263 ? 5.831 4.975 -31.002 1.00 98.25 263 TRP A CA 1
ATOM 2051 C C . TRP A 1 263 ? 6.097 3.923 -32.071 1.00 98.25 263 TRP A C 1
ATOM 2053 O O . TRP A 1 263 ? 7.036 4.055 -32.847 1.00 98.25 263 TRP A O 1
ATOM 2063 N N . SER A 1 264 ? 5.247 2.903 -32.147 1.00 98.69 264 SER A N 1
ATOM 2064 C CA . SER A 1 264 ? 5.216 1.970 -33.278 1.00 98.69 264 SER A CA 1
ATOM 2065 C C . SER A 1 264 ? 3.794 1.841 -33.814 1.00 98.69 264 SER A C 1
ATOM 2067 O O . SER A 1 264 ? 2.829 1.817 -33.049 1.00 98.69 264 SER A O 1
ATOM 2069 N N . SER A 1 265 ? 3.670 1.753 -35.137 1.00 97.81 265 SER A N 1
ATOM 2070 C CA . SER A 1 265 ? 2.409 1.496 -35.850 1.00 97.81 265 SER A CA 1
ATOM 2071 C C . SER A 1 265 ? 2.433 0.194 -36.664 1.00 97.81 265 SER A C 1
ATOM 2073 O O . SER A 1 265 ? 1.464 -0.125 -37.347 1.00 97.81 265 SER A O 1
ATOM 2075 N N . ASP A 1 266 ? 3.517 -0.581 -36.561 1.00 97.94 266 ASP A N 1
ATOM 2076 C CA . ASP A 1 266 ? 3.788 -1.798 -37.337 1.00 97.94 266 ASP A CA 1
ATOM 2077 C C . ASP A 1 266 ? 3.979 -3.038 -36.443 1.00 97.94 266 ASP A C 1
ATOM 2079 O O . ASP A 1 266 ? 4.703 -3.980 -36.771 1.00 97.94 266 ASP A O 1
ATOM 2083 N N . GLY A 1 267 ? 3.328 -3.037 -35.275 1.00 97.56 267 GLY A N 1
ATOM 2084 C CA . GLY A 1 267 ? 3.389 -4.146 -34.321 1.00 97.56 267 GLY A CA 1
ATOM 2085 C C . GLY A 1 267 ? 4.758 -4.315 -33.660 1.00 97.56 267 GLY A C 1
ATOM 2086 O O . GLY A 1 267 ? 5.121 -5.442 -33.313 1.00 97.56 267 GLY A O 1
ATOM 2087 N N . GLY A 1 268 ? 5.508 -3.219 -33.507 1.00 98.12 268 GLY A N 1
ATOM 2088 C CA . GLY A 1 268 ? 6.791 -3.166 -32.806 1.00 98.12 268 GLY A CA 1
ATOM 2089 C C . GLY A 1 268 ? 8.001 -3.539 -33.653 1.00 98.12 268 GLY A C 1
ATOM 2090 O O . GLY A 1 268 ? 9.028 -3.904 -33.086 1.00 98.12 268 GLY A O 1
ATOM 2091 N N . ALA A 1 269 ? 7.896 -3.482 -34.985 1.00 98.12 269 ALA A N 1
ATOM 2092 C CA . ALA A 1 269 ? 9.034 -3.733 -35.863 1.00 98.12 269 ALA A CA 1
ATOM 2093 C C . ALA A 1 269 ? 9.946 -2.501 -35.975 1.00 98.12 269 ALA A C 1
ATOM 2095 O O . ALA A 1 269 ? 11.167 -2.659 -35.977 1.00 98.12 269 ALA A O 1
ATOM 2096 N N . THR A 1 270 ? 9.373 -1.293 -36.007 1.00 98.44 270 THR A N 1
ATOM 2097 C CA . THR A 1 270 ? 10.108 -0.018 -36.026 1.00 98.44 270 THR A CA 1
ATOM 2098 C C . THR A 1 270 ? 9.554 0.987 -35.015 1.00 98.44 270 THR A C 1
ATOM 2100 O O . THR A 1 270 ? 8.412 0.876 -34.564 1.00 98.44 270 THR A O 1
ATOM 2103 N N . TRP A 1 271 ? 10.382 1.973 -34.653 1.00 98.44 271 TRP A N 1
ATOM 2104 C CA . TRP A 1 271 ? 10.072 3.000 -33.656 1.00 98.44 271 TRP A CA 1
ATOM 2105 C C . TRP A 1 271 ? 10.242 4.399 -34.255 1.00 98.44 271 TRP A C 1
ATOM 2107 O O . TRP A 1 271 ? 11.274 4.697 -34.853 1.00 98.44 271 TRP A O 1
ATOM 2117 N N . THR A 1 272 ? 9.253 5.273 -34.079 1.00 97.38 272 THR A N 1
ATOM 2118 C CA . THR A 1 272 ? 9.237 6.639 -34.624 1.00 97.38 272 THR A CA 1
ATOM 2119 C C . THR A 1 272 ? 8.920 7.677 -33.551 1.00 97.38 272 THR A C 1
ATOM 2121 O O . THR A 1 272 ? 8.524 7.347 -32.432 1.00 97.38 272 THR A O 1
ATOM 2124 N N . ASP A 1 273 ? 9.112 8.949 -33.908 1.00 96.12 273 ASP A N 1
ATOM 2125 C CA . ASP A 1 273 ? 8.767 10.122 -33.097 1.00 96.12 273 ASP A CA 1
ATOM 2126 C C . ASP A 1 273 ? 9.363 10.094 -31.675 1.00 96.12 273 ASP A C 1
ATOM 2128 O O . ASP A 1 273 ? 8.626 10.198 -30.687 1.00 96.12 273 ASP A O 1
ATOM 2132 N N . PRO A 1 274 ? 10.698 9.933 -31.546 1.00 97.00 274 PRO A N 1
ATOM 2133 C CA . PRO A 1 274 ? 11.350 9.928 -30.248 1.00 97.00 274 PRO A CA 1
ATOM 2134 C C . PRO A 1 274 ? 11.179 11.283 -29.555 1.00 97.00 274 PRO A C 1
ATOM 2136 O O . PRO A 1 274 ? 11.453 12.335 -30.136 1.00 97.00 274 PRO A O 1
ATOM 2139 N N . ALA A 1 275 ? 10.783 11.260 -28.288 1.00 96.31 275 ALA A N 1
ATOM 2140 C CA . ALA A 1 275 ? 10.649 12.460 -27.475 1.00 96.31 275 ALA A CA 1
ATOM 2141 C C . ALA A 1 275 ? 11.092 12.206 -26.034 1.00 96.31 275 ALA A C 1
ATOM 2143 O O . ALA A 1 275 ? 10.938 11.108 -25.501 1.00 96.31 275 ALA A O 1
ATOM 2144 N N . GLN A 1 276 ? 11.604 13.242 -25.377 1.00 96.06 276 GLN A N 1
ATOM 2145 C CA . GLN A 1 276 ? 11.774 13.227 -23.931 1.00 96.06 276 GLN A CA 1
ATOM 2146 C C . GLN A 1 276 ? 10.442 13.599 -23.266 1.00 96.06 276 GLN A C 1
ATOM 2148 O O . GLN A 1 276 ? 9.785 14.562 -23.665 1.00 96.06 276 GLN A O 1
ATOM 2153 N N . SER A 1 277 ? 10.035 12.848 -22.245 1.00 95.94 277 SER A N 1
ATOM 2154 C CA . SER A 1 277 ? 8.890 13.207 -21.411 1.00 95.94 277 SER A CA 1
ATOM 2155 C C . SER A 1 277 ? 9.182 14.496 -20.646 1.00 95.94 277 SER A C 1
ATOM 2157 O O . SER A 1 277 ? 10.259 14.660 -20.083 1.00 95.94 277 SER A O 1
ATOM 2159 N N . SER A 1 278 ? 8.204 15.393 -20.567 1.00 91.69 278 SER A N 1
ATOM 2160 C CA . SER A 1 278 ? 8.332 16.639 -19.807 1.00 91.69 278 SER A CA 1
ATOM 2161 C C . SER A 1 278 ? 8.069 16.484 -18.306 1.00 91.69 278 SER A C 1
ATOM 2163 O O . SER A 1 278 ? 8.173 17.467 -17.582 1.00 91.69 278 SER A O 1
ATOM 2165 N N . ILE A 1 279 ? 7.623 15.307 -17.850 1.00 96.00 279 ILE A N 1
ATOM 2166 C CA . ILE A 1 279 ? 7.102 15.126 -16.483 1.00 96.00 279 ILE A CA 1
ATOM 2167 C C . ILE A 1 279 ? 7.457 13.782 -15.845 1.00 96.00 279 ILE A C 1
ATOM 2169 O O . ILE A 1 279 ? 7.458 13.684 -14.622 1.00 96.00 279 ILE A O 1
ATOM 2173 N N . LEU A 1 280 ? 7.747 12.741 -16.636 1.00 97.88 280 LEU A N 1
ATOM 2174 C CA . LEU A 1 280 ? 8.098 11.436 -16.083 1.00 97.88 280 LEU A CA 1
ATOM 2175 C C . LEU A 1 280 ? 9.589 11.398 -15.730 1.00 97.88 280 LEU A C 1
ATOM 2177 O O . LEU A 1 280 ? 10.416 11.449 -16.650 1.00 97.88 280 LEU A O 1
ATOM 2181 N N . PRO A 1 281 ? 9.948 11.280 -14.442 1.00 96.75 281 PRO A N 1
ATOM 2182 C CA . PRO A 1 281 ? 11.340 11.271 -14.020 1.00 96.75 281 PRO A CA 1
ATOM 2183 C C . PRO A 1 281 ? 12.033 9.984 -14.462 1.00 96.75 281 PRO A C 1
ATOM 2185 O O . PRO A 1 281 ? 11.399 8.938 -14.646 1.00 96.75 281 PRO A O 1
ATOM 2188 N N . ASP A 1 282 ? 13.351 10.053 -14.603 1.00 96.25 282 ASP A N 1
ATOM 2189 C CA . ASP A 1 282 ? 14.204 8.902 -14.869 1.00 96.25 282 ASP A CA 1
ATOM 2190 C C . ASP A 1 282 ? 15.233 8.694 -13.758 1.00 96.25 282 ASP A C 1
ATOM 2192 O O . ASP A 1 282 ? 16.435 8.822 -13.951 1.00 96.25 282 ASP A O 1
ATOM 2196 N N . GLY A 1 283 ? 14.743 8.355 -12.567 1.00 95.19 283 GLY A N 1
ATOM 2197 C CA . GLY A 1 283 ? 15.585 8.170 -11.392 1.00 95.19 283 GLY A CA 1
ATOM 2198 C C . GLY A 1 283 ? 15.800 9.456 -10.599 1.00 95.19 283 GLY A C 1
ATOM 2199 O O . GLY A 1 283 ? 15.000 10.386 -10.649 1.00 95.19 283 GLY A O 1
ATOM 2200 N N . ASN A 1 284 ? 16.849 9.455 -9.782 1.00 93.06 284 ASN A N 1
ATOM 2201 C CA . ASN A 1 284 ? 17.130 10.498 -8.804 1.00 93.06 284 ASN A CA 1
ATOM 2202 C C . ASN A 1 284 ? 17.860 11.680 -9.447 1.00 93.06 284 ASN A C 1
ATOM 2204 O O . ASN A 1 284 ? 18.765 11.485 -10.256 1.00 93.0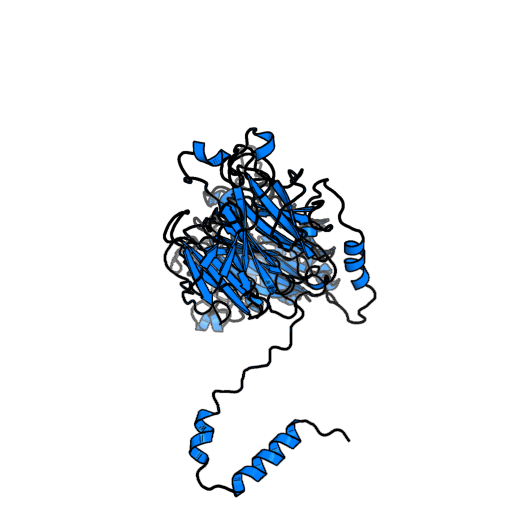6 284 ASN A O 1
ATOM 2208 N N . LEU A 1 285 ? 17.480 12.902 -9.068 1.00 90.44 285 LEU A N 1
ATOM 2209 C CA . LEU A 1 285 ? 17.903 14.128 -9.752 1.00 90.44 285 LEU A CA 1
ATOM 2210 C C . LEU A 1 285 ? 19.406 14.406 -9.649 1.00 90.44 285 LEU A C 1
ATOM 2212 O O . LEU A 1 285 ? 19.941 15.127 -10.490 1.00 90.44 285 LEU A O 1
ATOM 2216 N N . ASP A 1 286 ? 20.094 13.857 -8.648 1.00 90.00 286 ASP A N 1
ATOM 2217 C CA . ASP A 1 286 ? 21.545 13.937 -8.443 1.00 90.00 286 ASP A CA 1
ATOM 2218 C C . ASP A 1 286 ? 22.358 12.966 -9.320 1.00 90.00 286 ASP A C 1
ATOM 2220 O O . ASP A 1 286 ? 23.587 13.037 -9.326 1.00 90.00 286 ASP A O 1
ATOM 2224 N N . SER A 1 287 ? 21.706 12.111 -10.117 1.00 89.81 287 SER A N 1
ATOM 2225 C CA . SER A 1 287 ? 22.361 11.176 -11.034 1.00 89.81 287 SER A CA 1
ATOM 2226 C C . SER A 1 287 ? 21.899 11.346 -12.484 1.00 89.81 287 SER A C 1
ATOM 2228 O O . SER A 1 287 ? 20.778 11.751 -12.762 1.00 89.81 287 SER A O 1
ATOM 2230 N N . THR A 1 288 ? 22.773 11.002 -13.432 1.00 89.69 288 THR A N 1
ATOM 2231 C CA . THR A 1 288 ? 22.425 10.806 -14.855 1.00 89.69 288 THR A CA 1
ATOM 2232 C C . THR A 1 288 ? 22.228 9.330 -15.203 1.00 89.69 288 THR A C 1
ATOM 2234 O O . THR A 1 288 ? 21.979 8.980 -16.356 1.00 89.69 288 THR A O 1
ATOM 2237 N N . TYR A 1 289 ? 22.368 8.449 -14.211 1.00 89.94 289 TYR A N 1
ATOM 2238 C CA . TYR A 1 289 ? 22.171 7.020 -14.354 1.00 89.94 289 TYR A CA 1
ATOM 2239 C C . TYR A 1 289 ? 20.708 6.709 -14.059 1.00 89.94 289 TYR A C 1
ATOM 2241 O O . TYR A 1 289 ? 20.334 6.586 -12.891 1.00 89.94 289 TYR A O 1
ATOM 2249 N N . GLY A 1 290 ? 19.899 6.571 -15.117 1.00 92.94 290 GLY A N 1
ATOM 2250 C CA . GLY A 1 290 ? 18.444 6.489 -14.990 1.00 92.94 290 GLY A CA 1
ATOM 2251 C C . GLY A 1 290 ? 17.927 5.333 -14.122 1.00 92.94 290 GLY A C 1
ATOM 2252 O O . GLY A 1 290 ? 18.695 4.537 -13.564 1.00 92.94 290 GLY A O 1
ATOM 2253 N N . LEU A 1 291 ? 16.611 5.166 -14.041 1.00 95.94 291 LEU A N 1
ATOM 2254 C CA . LEU A 1 291 ? 16.004 4.123 -13.212 1.00 95.94 291 LEU A CA 1
ATOM 2255 C C . LEU A 1 291 ? 14.948 3.347 -13.989 1.00 95.94 291 LEU A C 1
ATOM 2257 O O . LEU A 1 291 ? 14.064 3.930 -14.600 1.00 95.94 291 LEU A O 1
ATOM 2261 N N . MET A 1 292 ? 15.037 2.017 -13.973 1.00 95.94 292 MET A N 1
ATOM 2262 C CA . MET A 1 292 ? 13.978 1.163 -14.504 1.00 95.94 292 MET A CA 1
ATOM 2263 C C . MET A 1 292 ? 12.674 1.431 -13.740 1.00 95.94 292 MET A C 1
ATOM 2265 O O . MET A 1 292 ? 12.660 1.439 -12.509 1.00 95.94 292 MET A O 1
ATOM 2269 N N . GLY A 1 293 ? 11.606 1.684 -14.489 1.00 97.00 293 GLY A N 1
ATOM 2270 C CA . GLY A 1 293 ? 10.281 1.997 -13.973 1.00 97.00 293 GLY A CA 1
ATOM 2271 C C . GLY A 1 293 ? 9.239 1.102 -14.624 1.00 97.00 293 GLY A C 1
ATOM 2272 O O . GLY A 1 293 ? 9.495 0.537 -15.693 1.00 97.00 293 GLY A O 1
ATOM 2273 N N . GLY A 1 294 ? 8.082 0.997 -13.981 1.00 98.12 294 GLY A N 1
ATOM 2274 C CA . GLY A 1 294 ? 6.997 0.162 -14.462 1.00 98.12 294 GLY A CA 1
ATOM 2275 C C . GLY A 1 294 ? 6.003 0.930 -15.320 1.00 98.12 294 GLY A C 1
ATOM 2276 O O . GLY A 1 294 ? 5.805 2.130 -15.125 1.00 98.12 294 GLY A O 1
ATOM 2277 N N . LEU A 1 295 ? 5.362 0.246 -16.269 1.00 98.81 295 LEU A N 1
ATOM 2278 C CA . LEU A 1 295 ? 4.274 0.806 -17.076 1.00 98.81 295 LEU A CA 1
ATOM 2279 C C . LEU A 1 295 ? 3.198 -0.241 -17.396 1.00 98.81 295 LEU A C 1
ATOM 2281 O O . LEU A 1 295 ? 3.494 -1.324 -17.895 1.00 98.81 295 LEU A O 1
ATOM 2285 N N . VAL A 1 296 ? 1.928 0.118 -17.196 1.00 98.69 296 VAL A N 1
ATOM 2286 C CA . VAL A 1 296 ? 0.777 -0.711 -17.584 1.00 98.69 296 VAL A CA 1
ATOM 2287 C C . VAL A 1 296 ? -0.323 0.124 -18.219 1.00 98.69 296 VAL A C 1
ATOM 2289 O O . VAL A 1 296 ? -0.612 1.229 -17.766 1.00 98.69 296 VAL A O 1
ATOM 2292 N N . ARG A 1 297 ? -0.989 -0.436 -19.232 1.00 98.50 297 ARG A N 1
ATOM 2293 C CA . ARG A 1 297 ? -2.317 0.003 -19.664 1.00 98.50 297 ARG A CA 1
ATOM 2294 C C . ARG A 1 297 ? -3.376 -0.790 -18.906 1.00 98.50 297 ARG A C 1
ATOM 2296 O O . ARG A 1 297 ? -3.359 -2.020 -18.937 1.00 98.50 297 ARG A O 1
ATOM 2303 N N . LEU A 1 298 ? -4.299 -0.103 -18.238 1.00 98.38 298 LEU A N 1
ATOM 2304 C CA . LEU A 1 298 ? -5.392 -0.774 -17.536 1.00 98.38 298 LEU A CA 1
ATOM 2305 C C . LEU A 1 298 ? -6.308 -1.490 -18.545 1.00 98.38 298 LEU A C 1
ATOM 2307 O O . LEU A 1 298 ? -6.610 -0.909 -19.590 1.00 98.38 298 LEU A O 1
ATOM 2311 N N . PRO A 1 299 ? -6.794 -2.711 -18.247 1.00 95.75 299 PRO A N 1
ATOM 2312 C CA . PRO A 1 299 ? -7.670 -3.476 -19.131 1.00 95.75 299 PRO A CA 1
ATOM 2313 C C . PRO A 1 299 ? -9.100 -2.923 -19.079 1.00 95.75 299 PRO A C 1
ATOM 2315 O O . PRO A 1 299 ? -10.026 -3.585 -18.614 1.00 95.75 299 PRO A O 1
ATOM 2318 N N . VAL A 1 300 ? -9.274 -1.681 -19.525 1.00 95.06 300 VAL A N 1
ATOM 2319 C CA . VAL A 1 300 ? -10.546 -0.961 -19.542 1.00 95.06 300 VAL A CA 1
ATOM 2320 C C . VAL A 1 300 ? -10.992 -0.776 -20.982 1.00 95.06 300 VAL A C 1
ATOM 2322 O O . VAL A 1 300 ? -10.290 -0.171 -21.793 1.00 95.06 300 VAL A O 1
ATOM 2325 N N . GLN A 1 301 ? -12.195 -1.257 -21.276 1.00 91.06 301 GLN A N 1
ATOM 2326 C CA . GLN A 1 301 ? -12.751 -1.227 -22.616 1.00 91.06 301 GLN A CA 1
ATOM 2327 C C . GLN A 1 301 ? -12.832 0.204 -23.158 1.00 91.06 301 GLN A C 1
ATOM 2329 O O . GLN A 1 301 ? -13.412 1.094 -22.530 1.00 91.06 301 GLN A O 1
ATOM 2334 N N . GLY A 1 302 ? -12.264 0.410 -24.350 1.00 87.94 302 GLY A N 1
ATOM 2335 C CA . GLY A 1 302 ? -12.339 1.677 -25.084 1.00 87.94 302 GLY A CA 1
ATOM 2336 C C . GLY A 1 302 ? -11.610 2.847 -24.416 1.00 87.94 302 GLY A C 1
ATOM 2337 O O . GLY A 1 302 ? -11.920 4.001 -24.714 1.00 87.94 302 GLY A O 1
ATOM 2338 N N . ARG A 1 303 ? -10.684 2.579 -23.486 1.00 94.31 303 ARG A N 1
ATOM 2339 C CA . ARG A 1 303 ? -9.903 3.611 -22.794 1.00 94.31 303 ARG A CA 1
ATOM 2340 C C . ARG A 1 303 ? -8.418 3.276 -22.813 1.00 94.31 303 ARG A C 1
ATOM 2342 O O . ARG A 1 303 ? -8.029 2.131 -22.609 1.00 94.31 303 ARG A O 1
ATOM 2349 N N . ASP A 1 304 ? -7.597 4.305 -22.975 1.00 97.50 304 ASP A N 1
ATOM 2350 C CA . ASP A 1 304 ? -6.141 4.222 -22.870 1.00 97.50 304 ASP A CA 1
ATOM 2351 C C . ASP A 1 304 ? -5.682 4.900 -21.581 1.00 97.50 304 ASP A C 1
ATOM 2353 O O . ASP A 1 304 ? -5.188 6.028 -21.582 1.00 97.50 304 ASP A O 1
ATOM 2357 N N . ILE A 1 305 ? -5.915 4.201 -20.466 1.00 98.62 305 ILE A N 1
ATOM 2358 C CA . ILE A 1 305 ? -5.473 4.632 -19.138 1.00 98.62 305 ILE A CA 1
ATOM 2359 C C . ILE A 1 305 ? -4.147 3.952 -18.846 1.00 98.62 305 ILE A C 1
ATOM 2361 O O . ILE A 1 305 ? -4.107 2.728 -18.706 1.00 98.62 305 ILE A O 1
ATOM 2365 N N . LEU A 1 306 ? -3.077 4.737 -18.758 1.00 98.81 306 LEU A N 1
ATOM 2366 C CA . LEU A 1 306 ? -1.747 4.228 -18.440 1.00 98.81 306 LEU A CA 1
ATOM 2367 C C . LEU A 1 306 ? -1.373 4.584 -17.006 1.00 98.81 306 LEU A C 1
ATOM 2369 O O . LEU A 1 306 ? -1.706 5.669 -16.531 1.00 98.81 306 LEU A O 1
ATOM 2373 N N . VAL A 1 307 ? -0.650 3.691 -16.338 1.00 98.88 307 VAL A N 1
ATOM 2374 C CA . VAL A 1 307 ? -0.055 3.939 -15.024 1.00 98.88 307 VAL A CA 1
ATOM 2375 C C . VAL A 1 307 ? 1.437 3.664 -15.100 1.00 98.88 307 VAL A C 1
ATOM 2377 O O . VAL A 1 307 ? 1.842 2.598 -15.560 1.00 98.88 307 VAL A O 1
ATOM 2380 N N . PHE A 1 308 ? 2.234 4.632 -14.659 1.00 98.88 308 PHE A N 1
ATOM 2381 C CA . PHE A 1 308 ? 3.694 4.581 -14.657 1.00 98.88 308 PHE A CA 1
ATOM 2382 C C . PHE A 1 308 ? 4.234 4.683 -13.229 1.00 98.88 308 PHE A C 1
ATOM 2384 O O . PHE A 1 308 ? 3.671 5.434 -12.434 1.00 98.88 308 PHE A O 1
ATOM 2391 N N . SER A 1 309 ? 5.323 3.982 -12.909 1.00 98.75 309 SER A N 1
ATOM 2392 C CA . SER A 1 309 ? 6.002 4.059 -11.609 1.00 98.75 309 SER A CA 1
ATOM 2393 C C . SER A 1 309 ? 7.474 4.440 -11.737 1.00 98.75 309 SER A C 1
ATOM 2395 O O . SER A 1 309 ? 8.204 3.894 -12.564 1.00 98.75 309 SER A O 1
ATOM 2397 N N . ASN A 1 310 ? 7.922 5.355 -10.878 1.00 98.19 310 ASN A N 1
ATOM 2398 C CA . ASN A 1 310 ? 9.330 5.711 -10.683 1.00 98.19 310 ASN A CA 1
ATOM 2399 C C . ASN A 1 310 ? 9.474 6.503 -9.369 1.00 98.19 310 ASN A C 1
ATOM 2401 O O . ASN A 1 310 ? 8.577 6.476 -8.528 1.00 98.19 310 ASN A O 1
ATOM 2405 N N . ILE A 1 311 ? 10.580 7.216 -9.184 1.00 97.25 311 ILE A N 1
ATOM 2406 C CA . ILE A 1 311 ? 10.831 8.059 -8.013 1.00 97.25 311 ILE A CA 1
ATOM 2407 C C . ILE A 1 311 ? 10.717 9.548 -8.314 1.00 97.25 311 ILE A C 1
ATOM 2409 O O . ILE A 1 311 ? 11.020 9.979 -9.421 1.00 97.25 311 ILE A O 1
ATOM 2413 N N . ASP A 1 312 ? 10.352 10.332 -7.303 1.00 93.12 312 ASP A N 1
ATOM 2414 C CA . ASP A 1 312 ? 10.505 11.790 -7.301 1.00 93.12 312 ASP A CA 1
ATOM 2415 C C . ASP A 1 312 ? 11.457 12.180 -6.167 1.00 93.12 312 ASP A C 1
ATOM 2417 O O . ASP A 1 312 ? 11.057 12.290 -5.008 1.00 93.12 312 ASP A O 1
ATOM 2421 N N . SER A 1 313 ? 12.751 12.280 -6.470 1.00 92.69 313 SER A N 1
ATOM 2422 C CA . SER A 1 313 ? 13.785 12.414 -5.444 1.00 92.69 313 SER A CA 1
ATOM 2423 C C . SER A 1 313 ? 14.916 13.332 -5.874 1.00 92.69 313 SER A C 1
ATOM 2425 O O . SER A 1 313 ? 15.525 13.136 -6.928 1.00 92.69 313 SER A O 1
ATOM 2427 N N . ALA A 1 314 ? 15.246 14.288 -5.003 1.00 90.12 314 ALA A N 1
ATOM 2428 C CA . ALA A 1 314 ? 16.419 15.144 -5.147 1.00 90.12 314 ALA A CA 1
ATOM 2429 C C . ALA A 1 314 ? 17.740 14.393 -4.916 1.00 90.12 314 ALA A C 1
ATOM 2431 O O . ALA A 1 314 ? 18.753 14.775 -5.497 1.00 90.12 314 ALA A O 1
ATOM 2432 N N . GLU A 1 315 ? 17.727 13.339 -4.091 1.00 88.94 315 GLU A N 1
ATOM 2433 C CA . GLU A 1 315 ? 18.923 12.579 -3.726 1.00 88.94 315 GLU A CA 1
ATOM 2434 C C . GLU A 1 315 ? 18.628 11.086 -3.549 1.00 88.94 315 GLU A C 1
ATOM 2436 O O . GLU A 1 315 ? 17.867 10.655 -2.668 1.00 88.94 315 GLU A O 1
ATOM 2441 N N . GLY A 1 316 ? 19.300 10.271 -4.359 1.00 92.44 316 GLY A N 1
ATOM 2442 C CA . GLY A 1 316 ? 19.239 8.819 -4.269 1.00 92.44 316 GLY A CA 1
ATOM 2443 C C . GLY A 1 316 ? 17.854 8.218 -4.544 1.00 92.44 316 GLY A C 1
ATOM 2444 O O . GLY A 1 316 ? 16.843 8.896 -4.735 1.00 92.44 316 GLY A O 1
ATOM 2445 N N . ARG A 1 317 ? 17.811 6.885 -4.577 1.00 95.12 317 ARG A N 1
ATOM 2446 C CA . ARG A 1 317 ? 16.634 6.103 -4.977 1.00 95.12 317 ARG A CA 1
ATOM 2447 C C . ARG A 1 317 ? 15.636 5.922 -3.827 1.00 95.12 317 ARG A C 1
ATOM 2449 O O . ARG A 1 317 ? 15.725 4.964 -3.052 1.00 95.12 317 ARG A O 1
ATOM 2456 N N . ARG A 1 318 ? 14.721 6.882 -3.691 1.00 94.00 318 ARG A N 1
ATOM 2457 C CA . ARG A 1 318 ? 13.698 6.963 -2.635 1.00 94.00 318 ARG A CA 1
ATOM 2458 C C . ARG A 1 318 ? 12.456 7.702 -3.127 1.00 94.00 318 ARG A C 1
ATOM 2460 O O . ARG A 1 318 ? 12.496 8.262 -4.211 1.00 94.00 318 ARG A O 1
ATOM 2467 N N . ASN A 1 319 ? 11.407 7.756 -2.312 1.00 94.12 319 ASN A N 1
ATOM 2468 C CA . ASN A 1 319 ? 10.151 8.436 -2.634 1.00 94.12 319 ASN A CA 1
ATOM 2469 C C . ASN A 1 319 ? 9.499 7.882 -3.914 1.00 94.12 319 ASN A C 1
ATOM 2471 O O . ASN A 1 319 ? 9.443 8.532 -4.957 1.00 94.12 319 ASN A O 1
ATOM 2475 N N . GLY A 1 320 ? 9.055 6.630 -3.823 1.00 97.31 320 GLY A N 1
ATOM 2476 C CA . GLY A 1 320 ? 8.343 5.927 -4.882 1.00 97.31 320 GLY A CA 1
ATOM 2477 C C . GLY A 1 320 ? 6.971 6.527 -5.152 1.00 97.31 320 GLY A C 1
ATOM 2478 O O . GLY A 1 320 ? 6.167 6.709 -4.234 1.00 97.31 320 GLY A O 1
ATOM 2479 N N . MET A 1 321 ? 6.699 6.776 -6.425 1.00 98.25 321 MET A N 1
ATOM 2480 C CA . MET A 1 321 ? 5.535 7.492 -6.929 1.00 98.25 321 MET A CA 1
ATOM 2481 C C . MET A 1 321 ? 4.914 6.735 -8.106 1.00 98.25 321 MET A C 1
ATOM 2483 O O . MET A 1 321 ? 5.578 5.964 -8.806 1.00 98.25 321 MET A O 1
ATOM 2487 N N . VAL A 1 322 ? 3.635 7.003 -8.354 1.00 98.81 322 VAL A N 1
ATOM 2488 C CA . VAL A 1 322 ? 2.929 6.566 -9.562 1.00 98.81 322 VAL A CA 1
ATOM 2489 C C . VAL A 1 322 ? 2.244 7.736 -10.255 1.00 98.81 322 VAL A C 1
ATOM 2491 O O . VAL A 1 322 ? 1.743 8.637 -9.588 1.00 98.81 322 VAL A O 1
ATOM 2494 N N . TRP A 1 323 ? 2.190 7.701 -11.585 1.00 98.81 323 TRP A N 1
ATOM 2495 C CA . TRP A 1 323 ? 1.530 8.685 -12.447 1.00 98.81 323 TRP A CA 1
ATOM 2496 C C . TRP A 1 323 ? 0.427 8.011 -13.255 1.00 98.81 323 TRP A C 1
ATOM 2498 O O . TRP A 1 323 ? 0.590 6.859 -13.656 1.00 98.81 323 TRP A O 1
ATOM 2508 N N . ALA A 1 324 ? -0.664 8.728 -13.538 1.00 98.75 324 ALA A N 1
ATOM 2509 C CA . ALA A 1 324 ? -1.714 8.260 -14.444 1.00 98.75 324 ALA A CA 1
ATOM 2510 C C . ALA A 1 324 ? -1.811 9.136 -15.695 1.00 98.75 324 ALA A C 1
ATOM 2512 O O . ALA A 1 324 ? -1.797 10.364 -15.598 1.00 98.75 324 ALA A O 1
ATOM 2513 N N . SER A 1 325 ? -1.977 8.496 -16.847 1.00 98.75 325 SER A N 1
ATOM 2514 C CA . SER A 1 325 ? -2.344 9.122 -18.116 1.00 98.75 325 SER A CA 1
ATOM 2515 C C . SER A 1 325 ? -3.720 8.630 -18.552 1.00 98.75 325 SER A C 1
ATOM 2517 O O . SER A 1 325 ? -4.065 7.472 -18.327 1.00 98.75 325 SER A O 1
ATOM 2519 N N . PHE A 1 326 ? -4.497 9.502 -19.197 1.00 97.69 326 PHE A N 1
ATOM 2520 C CA . PHE A 1 326 ? -5.849 9.203 -19.693 1.00 97.69 326 PHE A CA 1
ATOM 2521 C C . PHE A 1 326 ? -5.995 9.401 -21.208 1.00 97.69 326 PHE A C 1
ATOM 2523 O O . PHE A 1 326 ? -7.109 9.373 -21.733 1.00 97.69 326 PHE A O 1
ATOM 2530 N N . ASP A 1 327 ? -4.880 9.637 -21.896 1.00 95.38 327 ASP A N 1
ATOM 2531 C CA . ASP A 1 327 ? -4.802 9.961 -23.321 1.00 95.38 327 ASP A CA 1
ATOM 2532 C C . ASP A 1 327 ? -3.725 9.133 -24.045 1.00 95.38 327 ASP A C 1
ATOM 2534 O O . ASP A 1 327 ? -3.175 9.559 -25.068 1.00 95.38 327 ASP A O 1
ATOM 2538 N N . GLY A 1 328 ? -3.435 7.939 -23.514 1.00 95.31 328 GLY A N 1
ATOM 2539 C CA . GLY A 1 328 ? -2.461 7.009 -24.084 1.00 95.31 328 GLY A CA 1
ATOM 2540 C C . GLY A 1 328 ? -1.005 7.434 -23.905 1.00 95.31 328 GLY A C 1
ATOM 2541 O O . GLY A 1 328 ? -0.177 7.094 -24.741 1.00 95.31 328 GLY A O 1
ATOM 2542 N N . GLY A 1 329 ? -0.681 8.173 -22.840 1.00 96.12 329 GLY A N 1
ATOM 2543 C CA . GLY A 1 329 ? 0.693 8.531 -22.471 1.00 96.12 329 GLY A CA 1
ATOM 2544 C C . GLY A 1 329 ? 1.172 9.886 -22.990 1.00 96.12 329 GLY A C 1
ATOM 2545 O O . GLY A 1 329 ? 2.357 10.192 -22.840 1.00 96.12 329 GLY A O 1
ATOM 2546 N N . ARG A 1 330 ? 0.282 10.699 -23.583 1.00 94.44 330 ARG A N 1
ATOM 2547 C CA . ARG A 1 330 ? 0.622 12.047 -24.071 1.00 94.44 330 ARG A CA 1
ATOM 2548 C C . ARG A 1 330 ? 0.751 13.037 -22.919 1.00 94.44 330 ARG A C 1
ATOM 2550 O O . ARG A 1 330 ? 1.681 13.839 -22.917 1.00 94.44 330 ARG A O 1
ATOM 2557 N N . THR A 1 331 ? -0.156 12.964 -21.948 1.00 97.44 331 THR A N 1
ATOM 2558 C CA . THR A 1 331 ? -0.117 13.769 -20.724 1.00 97.44 331 THR A CA 1
ATOM 2559 C C . THR A 1 331 ? -0.303 12.908 -19.477 1.00 97.44 331 THR A C 1
ATOM 2561 O O . THR A 1 331 ? -0.870 11.814 -19.539 1.00 97.44 331 THR A O 1
ATOM 2564 N N . TRP A 1 332 ? 0.193 13.398 -18.339 1.00 98.44 332 TRP A N 1
ATOM 2565 C CA . TRP A 1 332 ? 0.200 12.690 -17.054 1.00 98.44 332 TRP A CA 1
ATOM 2566 C C . TRP A 1 332 ? -0.342 13.581 -15.934 1.00 98.44 332 TRP A C 1
ATOM 2568 O O . TRP A 1 332 ? 0.438 14.047 -15.104 1.00 98.44 332 TRP A O 1
ATOM 2578 N N . PRO A 1 333 ? -1.655 13.862 -15.897 1.00 97.19 333 PRO A N 1
ATOM 2579 C CA . PRO A 1 333 ? -2.225 14.939 -15.083 1.00 97.19 333 PRO A CA 1
ATOM 2580 C C . PRO A 1 333 ? -2.216 14.711 -13.569 1.00 97.19 333 PRO A C 1
ATOM 2582 O O . PRO A 1 333 ? -2.379 15.676 -12.823 1.00 97.19 333 PRO A O 1
ATOM 2585 N N . VAL A 1 334 ? -2.049 13.472 -13.101 1.00 96.00 334 VAL A N 1
ATOM 2586 C CA . VAL A 1 334 ? -2.104 13.123 -11.673 1.00 96.00 334 VAL A CA 1
ATOM 2587 C C . VAL A 1 334 ? -0.963 12.192 -11.288 1.00 96.00 334 VAL A C 1
ATOM 2589 O O . VAL A 1 334 ? -0.606 11.288 -12.051 1.00 96.00 334 VAL A O 1
ATOM 2592 N N . ARG A 1 335 ? -0.422 12.394 -10.085 1.00 97.81 335 ARG A N 1
ATOM 2593 C CA . ARG A 1 335 ? 0.547 11.492 -9.459 1.00 97.81 335 ARG A CA 1
ATOM 2594 C C . ARG A 1 335 ? 0.242 11.264 -7.984 1.00 97.81 335 ARG A C 1
ATOM 2596 O O . ARG A 1 335 ? -0.391 12.100 -7.346 1.00 97.81 335 ARG A O 1
ATOM 2603 N N . ARG A 1 336 ? 0.693 10.147 -7.416 1.00 97.06 336 ARG A N 1
ATOM 2604 C CA . ARG A 1 336 ? 0.498 9.840 -5.992 1.00 97.06 336 ARG A CA 1
ATOM 2605 C C . ARG A 1 336 ? 1.674 9.064 -5.408 1.00 97.06 336 ARG A C 1
ATOM 2607 O O . ARG A 1 336 ? 2.214 8.171 -6.057 1.00 97.06 336 ARG A O 1
ATOM 2614 N N . GLY A 1 337 ? 2.042 9.399 -4.172 1.00 94.62 337 GLY A N 1
ATOM 2615 C CA . GLY A 1 337 ? 3.095 8.710 -3.428 1.00 94.62 337 GLY A CA 1
ATOM 2616 C C . GLY A 1 337 ? 2.678 7.326 -2.952 1.00 94.62 337 GLY A C 1
ATOM 2617 O O . GLY A 1 337 ? 1.589 7.150 -2.407 1.00 94.62 337 GLY A O 1
ATOM 2618 N N . VAL A 1 338 ? 3.568 6.356 -3.162 1.00 94.06 338 VAL A N 1
ATOM 2619 C CA . VAL A 1 338 ? 3.425 4.953 -2.749 1.00 94.06 338 VAL A CA 1
ATOM 2620 C C . VAL A 1 338 ? 4.245 4.683 -1.494 1.00 94.06 338 VAL A C 1
ATOM 2622 O O . VAL A 1 338 ? 3.743 4.083 -0.546 1.00 94.06 338 VAL A O 1
ATOM 2625 N N . HIS A 1 339 ? 5.510 5.110 -1.477 1.00 90.19 339 HIS A N 1
ATOM 2626 C CA . HIS A 1 339 ? 6.403 4.854 -0.351 1.00 90.19 339 HIS A CA 1
ATOM 2627 C C . HIS A 1 339 ? 7.503 5.926 -0.247 1.00 90.19 339 HIS A C 1
ATOM 2629 O O . HIS A 1 339 ? 8.286 6.062 -1.186 1.00 90.19 339 HIS A O 1
ATOM 2635 N N . PRO A 1 340 ? 7.625 6.651 0.883 1.00 88.25 340 PRO A N 1
ATOM 2636 C CA . PRO A 1 340 ? 8.600 7.740 1.021 1.00 88.25 340 PRO A CA 1
ATOM 2637 C C . PRO A 1 340 ? 10.050 7.250 1.188 1.00 88.25 340 PRO A C 1
ATOM 2639 O O . PRO A 1 340 ? 10.994 7.999 0.943 1.00 88.25 340 PRO A O 1
ATOM 2642 N N . GLY A 1 341 ? 10.238 5.999 1.622 1.00 90.00 341 GLY A N 1
ATOM 2643 C CA . GLY A 1 341 ? 11.547 5.393 1.858 1.00 90.00 341 GLY A CA 1
ATOM 2644 C C . GLY A 1 341 ? 12.244 4.929 0.579 1.00 90.00 341 GLY A C 1
ATOM 2645 O O . GLY A 1 341 ? 12.007 5.455 -0.507 1.00 90.00 341 GLY A O 1
ATOM 2646 N N . SER A 1 342 ? 13.130 3.939 0.713 1.00 93.00 342 SER A N 1
ATOM 2647 C CA . SER A 1 342 ? 13.889 3.395 -0.418 1.00 93.00 342 SER A CA 1
ATOM 2648 C C . SER A 1 342 ? 12.960 2.809 -1.483 1.00 93.00 342 SER A C 1
ATOM 2650 O O . SER A 1 342 ? 12.052 2.039 -1.164 1.00 93.00 342 SER A O 1
ATOM 2652 N N . PHE A 1 343 ? 13.208 3.184 -2.738 1.00 96.38 343 PHE A N 1
ATOM 2653 C CA . PHE A 1 343 ? 12.469 2.723 -3.908 1.00 96.38 343 PHE A CA 1
ATOM 2654 C C . PHE A 1 343 ? 13.401 2.739 -5.120 1.00 96.38 343 PHE A C 1
ATOM 2656 O O . PHE A 1 343 ? 13.933 3.794 -5.464 1.00 96.38 343 PHE A O 1
ATOM 2663 N N . ALA A 1 344 ? 13.610 1.594 -5.766 1.00 96.06 344 ALA A N 1
ATOM 2664 C CA . ALA A 1 344 ? 14.440 1.479 -6.963 1.00 96.06 344 ALA A CA 1
ATOM 2665 C C . ALA A 1 344 ? 13.677 0.827 -8.128 1.00 96.06 344 ALA A C 1
ATOM 2667 O O . ALA A 1 344 ? 12.705 1.417 -8.593 1.00 96.06 344 ALA A O 1
ATOM 2668 N N . TYR A 1 345 ? 14.141 -0.307 -8.672 1.00 97.25 345 TYR A N 1
ATOM 2669 C CA . TYR A 1 345 ? 13.505 -0.888 -9.863 1.00 97.25 345 TYR A CA 1
ATOM 2670 C C . TYR A 1 345 ? 12.060 -1.250 -9.530 1.00 97.25 345 TYR A C 1
ATOM 2672 O O . TYR A 1 345 ? 11.775 -1.675 -8.410 1.00 97.25 345 TYR A O 1
ATOM 2680 N N . SER A 1 346 ? 11.153 -1.080 -10.487 1.00 97.94 346 SER A N 1
ATOM 2681 C CA . SER A 1 346 ? 9.739 -1.367 -10.274 1.00 97.94 346 SER A CA 1
ATOM 2682 C C . SER A 1 346 ? 9.068 -1.912 -11.524 1.00 97.94 346 SER A C 1
ATOM 2684 O O . SER A 1 346 ? 9.427 -1.543 -12.635 1.00 97.94 346 SER A O 1
ATOM 2686 N N . SER A 1 347 ? 8.094 -2.788 -11.318 1.00 98.62 347 SER A N 1
ATOM 2687 C CA . SER A 1 347 ? 7.284 -3.422 -12.350 1.00 98.62 347 SER A CA 1
ATOM 2688 C C . SER A 1 347 ? 5.811 -3.308 -11.975 1.00 98.62 347 SER A C 1
ATOM 2690 O O . SER A 1 347 ? 5.474 -3.374 -10.790 1.00 98.62 347 SER A O 1
ATOM 2692 N N . ILE A 1 348 ? 4.936 -3.113 -12.959 1.00 98.75 348 ILE A N 1
ATOM 2693 C CA . ILE A 1 348 ? 3.509 -2.886 -12.735 1.00 98.75 348 ILE A CA 1
ATOM 2694 C C . ILE A 1 348 ? 2.623 -3.725 -13.668 1.00 98.75 348 ILE A C 1
ATOM 2696 O O . ILE A 1 348 ? 2.855 -3.841 -14.873 1.00 98.75 348 ILE A O 1
ATOM 2700 N N . ASP A 1 349 ? 1.552 -4.284 -13.109 1.00 98.69 349 ASP A N 1
ATOM 2701 C CA . ASP A 1 349 ? 0.488 -4.960 -13.853 1.00 98.69 349 ASP A CA 1
ATOM 2702 C C . ASP A 1 349 ? -0.890 -4.582 -13.285 1.00 98.69 349 ASP A C 1
ATOM 2704 O O . ASP A 1 349 ? -1.009 -3.982 -12.219 1.00 98.69 349 ASP A O 1
ATOM 2708 N N . ALA A 1 350 ? -1.953 -4.909 -14.003 1.00 98.38 350 ALA A N 1
ATOM 2709 C CA . ALA A 1 350 ? -3.331 -4.691 -13.628 1.00 98.38 350 ALA A CA 1
ATOM 2710 C C . ALA A 1 350 ? -4.081 -6.022 -13.606 1.00 98.38 350 ALA A C 1
ATOM 2712 O O . ALA A 1 350 ? -3.861 -6.921 -14.419 1.00 98.38 350 ALA A O 1
ATOM 2713 N N . GLY A 1 351 ? -4.996 -6.136 -12.656 1.00 97.75 351 GLY A N 1
ATOM 2714 C CA . GLY A 1 351 ? -5.848 -7.294 -12.523 1.00 97.75 351 GLY A CA 1
ATOM 2715 C C . GLY A 1 351 ? -6.861 -7.432 -13.649 1.00 97.75 351 GLY A C 1
ATOM 2716 O O . GLY A 1 351 ? -7.147 -6.490 -14.393 1.00 97.75 351 GLY A O 1
ATOM 2717 N N . ARG A 1 352 ? -7.397 -8.643 -13.778 1.00 95.88 352 ARG A N 1
ATOM 2718 C CA . ARG A 1 352 ? -8.175 -9.056 -14.949 1.00 95.88 352 ARG A CA 1
ATOM 2719 C C . ARG A 1 352 ? -9.678 -9.038 -14.678 1.00 95.88 352 ARG A C 1
ATOM 2721 O O . ARG A 1 352 ? -10.086 -9.262 -13.543 1.00 95.88 352 ARG A O 1
ATOM 2728 N N . PRO A 1 353 ? -10.516 -8.816 -15.703 1.00 94.75 353 PRO A N 1
ATOM 2729 C CA . PRO A 1 353 ? -11.959 -8.869 -15.528 1.00 94.75 353 PRO A CA 1
ATOM 2730 C C . PRO A 1 353 ? -12.457 -10.247 -15.076 1.00 94.75 353 PRO A C 1
ATOM 2732 O O . PRO A 1 353 ? -12.018 -11.282 -15.588 1.00 94.75 353 PRO A O 1
ATOM 2735 N N . GLY A 1 354 ? -13.401 -10.267 -14.134 1.00 92.06 354 GLY A N 1
ATOM 2736 C CA . GLY A 1 354 ? -14.012 -11.503 -13.633 1.00 92.06 354 GLY A CA 1
ATOM 2737 C C . GLY A 1 354 ? -13.063 -12.448 -12.877 1.00 92.06 354 GLY A C 1
ATOM 2738 O O . GLY A 1 354 ? -13.311 -13.658 -12.836 1.00 92.06 354 GLY A O 1
ATOM 2739 N N . THR A 1 355 ? -11.975 -11.929 -12.302 1.00 95.62 355 THR A N 1
ATOM 2740 C CA . THR A 1 355 ? -11.044 -12.673 -11.438 1.00 95.62 355 THR A CA 1
ATOM 2741 C C . THR A 1 355 ? -10.915 -12.020 -10.058 1.00 95.62 355 THR A C 1
ATOM 2743 O O . THR A 1 355 ? -11.373 -10.901 -9.843 1.00 95.62 355 THR A O 1
ATOM 2746 N N . SER A 1 356 ? -10.241 -12.688 -9.114 1.00 93.94 356 SER A N 1
ATOM 2747 C CA . SER A 1 356 ? -9.923 -12.125 -7.788 1.00 93.94 356 SER A CA 1
ATOM 2748 C C . SER A 1 356 ? -9.032 -10.876 -7.845 1.00 93.94 356 SER A C 1
ATOM 2750 O O . SER A 1 356 ? -8.986 -10.108 -6.886 1.00 93.94 356 SER A O 1
ATOM 2752 N N . SER A 1 357 ? -8.344 -10.651 -8.966 1.00 97.56 357 SER A N 1
ATOM 2753 C CA . SER A 1 357 ? -7.505 -9.476 -9.191 1.00 97.56 357 SER A CA 1
ATOM 2754 C C . SER A 1 357 ? -8.253 -8.280 -9.790 1.00 97.56 357 SER A C 1
ATOM 2756 O O . SER A 1 357 ? -7.694 -7.186 -9.821 1.00 97.56 357 SER A O 1
ATOM 2758 N N . GLU A 1 358 ? -9.505 -8.430 -10.233 1.00 97.19 358 GLU A N 1
ATOM 2759 C CA . GLU A 1 358 ? -10.259 -7.364 -10.905 1.00 97.19 358 GLU A CA 1
ATOM 2760 C C . GLU A 1 358 ? -10.239 -6.027 -10.134 1.00 97.19 358 GLU A C 1
ATOM 2762 O O . GLU A 1 358 ? -10.491 -5.952 -8.927 1.00 97.19 358 GLU A O 1
ATOM 2767 N N . GLY A 1 359 ? -9.935 -4.941 -10.850 1.00 96.19 359 GLY A N 1
ATOM 2768 C CA . GLY A 1 359 ? -9.932 -3.589 -10.288 1.00 96.19 359 GLY A CA 1
ATOM 2769 C C . GLY A 1 359 ? -8.711 -3.238 -9.430 1.00 96.19 359 GLY A C 1
ATOM 2770 O O . GLY A 1 359 ? -8.685 -2.148 -8.849 1.00 96.19 359 GLY A O 1
ATOM 2771 N N . TRP A 1 360 ? -7.714 -4.123 -9.342 1.00 98.62 360 TRP A N 1
ATOM 2772 C CA . TRP A 1 360 ? -6.424 -3.857 -8.705 1.00 98.62 360 TRP A CA 1
ATOM 2773 C C . TRP A 1 360 ? -5.328 -3.533 -9.717 1.00 98.62 360 TRP A C 1
ATOM 2775 O O . TRP A 1 360 ? -5.306 -4.032 -10.839 1.00 98.62 360 TRP A O 1
ATOM 2785 N N . ILE A 1 361 ? -4.393 -2.703 -9.284 1.00 98.88 361 ILE A N 1
ATOM 2786 C CA . ILE A 1 361 ? -3.136 -2.363 -9.939 1.00 98.88 361 ILE A CA 1
ATOM 2787 C C . ILE A 1 361 ? -2.041 -2.822 -8.982 1.00 98.88 361 ILE A C 1
ATOM 2789 O O . ILE A 1 361 ? -2.080 -2.462 -7.806 1.00 98.88 361 ILE A O 1
ATOM 2793 N N . TYR A 1 362 ? -1.102 -3.620 -9.473 1.00 98.88 362 TYR A N 1
ATOM 2794 C CA . TYR A 1 362 ? -0.028 -4.248 -8.712 1.00 98.88 362 TYR A CA 1
ATOM 2795 C C . TYR A 1 362 ? 1.291 -3.606 -9.085 1.00 98.88 362 TYR A C 1
ATOM 2797 O O . TYR A 1 362 ? 1.700 -3.697 -10.234 1.00 98.88 362 TYR A O 1
ATOM 2805 N N . LEU A 1 363 ? 1.953 -2.984 -8.119 1.00 98.81 363 LEU A N 1
ATOM 2806 C CA . LEU A 1 363 ? 3.272 -2.388 -8.251 1.00 98.81 363 LEU A CA 1
ATOM 2807 C C . LEU A 1 363 ? 4.254 -3.185 -7.399 1.00 98.81 363 LEU A C 1
ATOM 2809 O O . LEU A 1 363 ? 4.211 -3.124 -6.171 1.00 98.81 363 LEU A O 1
ATOM 2813 N N . PHE A 1 364 ? 5.160 -3.900 -8.050 1.00 98.56 364 PHE A N 1
ATOM 2814 C CA . PHE A 1 364 ? 6.213 -4.652 -7.391 1.00 98.56 364 PHE A CA 1
ATOM 2815 C C . PHE A 1 364 ? 7.546 -3.927 -7.536 1.00 98.56 364 PHE A C 1
ATOM 2817 O O . PHE A 1 364 ? 7.975 -3.647 -8.653 1.00 98.56 364 PHE A O 1
ATOM 2824 N N . PHE A 1 365 ? 8.201 -3.592 -6.426 1.00 98.00 365 PHE A N 1
ATOM 2825 C CA . PHE A 1 365 ? 9.377 -2.726 -6.451 1.00 98.00 365 PHE A CA 1
ATOM 2826 C C . PHE A 1 365 ? 10.475 -3.149 -5.473 1.00 98.00 365 PHE A C 1
ATOM 2828 O O . PHE A 1 365 ? 10.234 -3.836 -4.481 1.00 98.00 365 PHE A O 1
ATOM 2835 N N . GLU A 1 366 ? 11.700 -2.714 -5.764 1.00 96.56 366 GLU A N 1
ATOM 2836 C CA . GLU A 1 366 ? 12.850 -2.838 -4.871 1.00 96.56 366 GLU A CA 1
ATOM 2837 C C . GLU A 1 366 ? 12.824 -1.762 -3.791 1.00 96.56 366 GLU A C 1
ATOM 2839 O O . GLU A 1 366 ? 12.748 -0.572 -4.102 1.00 96.56 366 GLU A O 1
ATOM 2844 N N . GLY A 1 367 ? 12.978 -2.168 -2.536 1.00 91.00 367 GLY A N 1
ATOM 2845 C CA . GLY A 1 367 ? 12.921 -1.280 -1.381 1.00 91.00 367 GLY A CA 1
ATOM 2846 C C . GLY A 1 367 ? 11.670 -1.534 -0.549 1.00 91.00 367 GLY A C 1
ATOM 2847 O O . GLY A 1 367 ? 11.211 -2.670 -0.440 1.00 91.00 367 GLY A O 1
ATOM 2848 N N . GLY A 1 368 ? 11.131 -0.487 0.069 1.00 77.81 368 GLY A N 1
ATOM 2849 C CA . GLY A 1 368 ? 10.041 -0.603 1.038 1.00 77.81 368 GLY A CA 1
ATOM 2850 C C . GLY A 1 368 ? 10.526 -0.691 2.493 1.00 77.81 368 GLY A C 1
ATOM 2851 O O . GLY A 1 368 ? 11.709 -0.471 2.770 1.00 77.81 368 GLY A O 1
ATOM 2852 N N . PRO A 1 369 ? 9.628 -1.015 3.445 1.00 68.56 369 PRO A N 1
ATOM 2853 C CA . PRO A 1 369 ? 9.860 -0.828 4.881 1.00 68.56 369 PRO A CA 1
ATOM 2854 C C . PRO A 1 369 ? 11.106 -1.520 5.453 1.00 68.56 369 PRO A C 1
ATOM 2856 O O . PRO A 1 369 ? 11.670 -1.033 6.429 1.00 68.56 369 PRO A O 1
ATOM 2859 N N . ARG A 1 370 ? 11.539 -2.652 4.874 1.00 71.12 370 ARG A N 1
ATOM 2860 C CA . ARG A 1 370 ? 12.699 -3.428 5.357 1.00 71.12 370 ARG A CA 1
ATOM 2861 C C . ARG A 1 370 ? 13.622 -3.911 4.225 1.00 71.12 370 ARG A C 1
ATOM 2863 O O . ARG A 1 370 ? 14.220 -4.976 4.355 1.00 71.12 370 ARG A O 1
ATOM 2870 N N . SER A 1 371 ? 13.755 -3.145 3.132 1.00 76.94 371 SER A N 1
ATOM 2871 C CA . SER A 1 371 ? 14.521 -3.535 1.922 1.00 76.94 371 SER A CA 1
ATOM 2872 C C . SER A 1 371 ? 13.930 -4.759 1.183 1.00 76.94 371 SER A C 1
ATOM 2874 O O . SER A 1 371 ? 12.851 -5.228 1.525 1.00 76.94 371 SER A O 1
ATOM 2876 N N . GLY A 1 372 ? 14.595 -5.271 0.143 1.00 90.31 372 GLY A N 1
ATOM 2877 C CA . GLY A 1 372 ? 14.127 -6.423 -0.643 1.00 90.31 372 GLY A CA 1
ATOM 2878 C C . GLY A 1 372 ? 13.019 -6.073 -1.644 1.00 90.31 372 GLY A C 1
ATOM 2879 O O . GLY A 1 372 ? 13.085 -5.027 -2.288 1.00 90.31 372 GLY A O 1
ATOM 2880 N N . GLY A 1 373 ? 12.041 -6.968 -1.810 1.00 95.69 373 GLY A N 1
ATOM 2881 C CA . GLY A 1 373 ? 10.952 -6.843 -2.782 1.00 95.69 373 GLY A CA 1
ATOM 2882 C C . GLY A 1 373 ? 9.614 -6.577 -2.107 1.00 95.69 373 GLY A C 1
ATOM 2883 O O . GLY A 1 373 ? 9.143 -7.394 -1.313 1.00 95.69 373 GLY A O 1
ATOM 2884 N N . THR A 1 374 ? 8.978 -5.462 -2.460 1.00 97.44 374 THR A N 1
ATOM 2885 C CA . THR A 1 374 ? 7.720 -4.998 -1.867 1.00 97.44 374 THR A CA 1
ATOM 2886 C C . THR A 1 374 ? 6.619 -4.901 -2.913 1.00 97.44 374 THR A C 1
ATOM 2888 O O . THR A 1 374 ? 6.802 -4.293 -3.965 1.00 97.44 374 THR A O 1
ATOM 2891 N N . MET A 1 375 ? 5.469 -5.501 -2.614 1.00 98.31 375 MET A N 1
ATOM 2892 C CA . MET A 1 375 ? 4.247 -5.402 -3.400 1.00 98.31 375 MET A CA 1
ATOM 2893 C C . MET A 1 375 ? 3.356 -4.304 -2.824 1.00 98.31 375 MET A C 1
ATOM 2895 O O . MET A 1 375 ? 2.944 -4.376 -1.670 1.00 98.31 375 MET A O 1
ATOM 2899 N N . ALA A 1 376 ? 3.007 -3.318 -3.641 1.00 98.00 376 ALA A N 1
ATOM 2900 C CA . ALA A 1 376 ? 1.883 -2.430 -3.391 1.00 98.00 376 ALA A CA 1
ATOM 2901 C C . ALA A 1 376 ? 0.729 -2.795 -4.329 1.00 98.00 376 ALA A C 1
ATOM 2903 O O . ALA A 1 376 ? 0.944 -3.043 -5.514 1.00 98.00 376 ALA A O 1
ATOM 2904 N N . ARG A 1 377 ? -0.505 -2.786 -3.824 1.00 97.81 377 ARG A N 1
ATOM 2905 C CA . ARG A 1 377 ? -1.710 -2.907 -4.648 1.00 97.81 377 ARG A CA 1
ATOM 2906 C C . ARG A 1 377 ? -2.684 -1.778 -4.361 1.00 97.81 377 ARG A C 1
ATOM 2908 O O . ARG A 1 377 ? -2.935 -1.435 -3.209 1.00 97.81 377 ARG A O 1
ATOM 2915 N N . PHE A 1 378 ? -3.235 -1.184 -5.408 1.00 97.88 378 PHE A N 1
ATOM 2916 C CA . PHE A 1 378 ? -4.158 -0.055 -5.306 1.00 97.88 378 PHE A CA 1
ATOM 2917 C C . PHE A 1 378 ? -5.135 -0.034 -6.477 1.00 97.88 378 PHE A C 1
ATOM 2919 O O . PHE A 1 378 ? -4.993 -0.803 -7.420 1.00 97.88 378 PHE A O 1
ATOM 2926 N N . ASN A 1 379 ? -6.153 0.821 -6.433 1.00 97.56 379 ASN A N 1
ATOM 2927 C CA . ASN A 1 379 ? -7.060 1.029 -7.564 1.00 97.56 379 ASN A CA 1
ATOM 2928 C C . ASN A 1 379 ? -6.948 2.449 -8.137 1.00 97.56 379 ASN A C 1
ATOM 2930 O O . ASN A 1 379 ? -6.321 3.334 -7.548 1.00 97.56 379 ASN A O 1
ATOM 2934 N N . LEU A 1 380 ? -7.562 2.677 -9.302 1.00 96.50 380 LEU A N 1
ATOM 2935 C CA . LEU A 1 380 ? -7.512 3.977 -9.975 1.00 96.50 380 LEU A CA 1
ATOM 2936 C C . LEU A 1 380 ? -8.149 5.083 -9.122 1.00 96.50 380 LEU A C 1
ATOM 2938 O O . LEU A 1 380 ? -7.645 6.199 -9.120 1.00 96.50 380 LEU A O 1
ATOM 2942 N N . ALA A 1 381 ? -9.198 4.778 -8.350 1.00 89.69 381 ALA A N 1
ATOM 2943 C CA . ALA A 1 381 ? -9.794 5.732 -7.412 1.00 89.69 381 ALA A CA 1
ATOM 2944 C C . ALA A 1 381 ? -8.796 6.245 -6.360 1.00 89.69 381 ALA A C 1
ATOM 2946 O O . ALA A 1 381 ? -8.779 7.438 -6.062 1.00 89.69 381 ALA A O 1
ATOM 2947 N N . TRP A 1 382 ? -7.934 5.375 -5.820 1.00 93.69 382 TRP A N 1
ATOM 2948 C CA . TRP A 1 382 ? -6.842 5.820 -4.957 1.00 93.69 382 TRP A CA 1
ATOM 2949 C C . TRP A 1 382 ? -5.854 6.690 -5.732 1.00 93.69 382 TRP A C 1
ATOM 2951 O O . TRP A 1 382 ? -5.548 7.788 -5.288 1.00 93.69 382 TRP A O 1
ATOM 2961 N N . LEU A 1 383 ? -5.411 6.293 -6.921 1.00 94.12 383 LEU A N 1
ATOM 2962 C CA . LEU A 1 383 ? -4.471 7.114 -7.692 1.00 94.12 383 LEU A CA 1
ATOM 2963 C C . LEU A 1 383 ? -5.024 8.517 -8.019 1.00 94.12 383 LEU A C 1
ATOM 2965 O O . LEU A 1 383 ? -4.305 9.505 -7.907 1.00 94.12 383 LEU A O 1
ATOM 2969 N N . LEU A 1 384 ? -6.319 8.619 -8.331 1.00 90.56 384 LEU A N 1
ATOM 2970 C CA . LEU A 1 384 ? -7.008 9.884 -8.620 1.00 90.56 384 LEU A CA 1
ATOM 2971 C C . LEU A 1 384 ? -7.082 10.847 -7.428 1.00 90.56 384 LEU A C 1
ATOM 2973 O O . LEU A 1 384 ? -7.208 12.047 -7.637 1.00 90.56 384 LEU A O 1
ATOM 2977 N N . GLY A 1 385 ? -6.971 10.350 -6.193 1.00 79.88 385 GLY A N 1
ATOM 2978 C CA . GLY A 1 385 ? -6.849 11.188 -4.993 1.00 79.88 385 GLY A CA 1
ATOM 2979 C C . GLY A 1 385 ? -5.432 11.721 -4.747 1.00 79.88 385 GLY A C 1
ATOM 2980 O O . GLY A 1 385 ? -5.119 12.093 -3.618 1.00 79.88 385 GLY A O 1
ATOM 2981 N N . GLY A 1 386 ? -4.555 11.638 -5.750 1.00 81.56 386 GLY A N 1
ATOM 2982 C CA . GLY A 1 386 ? -3.206 12.188 -5.735 1.00 81.56 386 GLY A CA 1
ATOM 2983 C C . GLY A 1 386 ? -3.154 13.683 -6.048 1.00 81.56 386 GLY A C 1
ATOM 2984 O O . GLY A 1 386 ? -4.168 14.376 -6.078 1.00 81.56 386 GLY A O 1
ATOM 2985 N N . GLU A 1 387 ? -1.947 14.178 -6.291 1.00 89.31 387 GLU A N 1
ATOM 2986 C CA . GLU A 1 387 ? -1.701 15.580 -6.604 1.00 89.31 387 GLU A CA 1
ATOM 2987 C C . GLU A 1 387 ? -1.686 15.845 -8.121 1.00 89.31 387 GLU A C 1
ATOM 2989 O O . GLU A 1 387 ? -1.217 15.000 -8.898 1.00 89.31 387 GLU A O 1
ATOM 2994 N N . PRO A 1 388 ? -2.180 17.015 -8.568 1.00 92.12 388 PRO A N 1
ATOM 2995 C CA . PRO A 1 388 ? -2.039 17.447 -9.951 1.00 92.12 388 PRO A CA 1
ATOM 2996 C C . PRO A 1 388 ? -0.572 17.669 -10.323 1.00 92.12 388 PRO A C 1
ATOM 2998 O O . PRO A 1 388 ? 0.195 18.243 -9.554 1.00 92.12 388 PRO A O 1
ATOM 3001 N N . THR A 1 389 ? -0.195 17.290 -11.540 1.00 92.94 389 THR A N 1
ATOM 3002 C CA . THR A 1 389 ? 1.172 17.508 -12.057 1.00 92.94 389 THR A CA 1
ATOM 3003 C C . THR A 1 389 ? 1.322 18.805 -12.853 1.00 92.94 389 THR A C 1
ATOM 3005 O O . THR A 1 389 ? 2.436 19.207 -13.175 1.00 92.94 389 THR A O 1
ATOM 3008 N N . GLY A 1 390 ? 0.203 19.427 -13.244 1.00 92.88 390 GLY A N 1
ATOM 3009 C CA . GLY A 1 390 ? 0.179 20.525 -14.217 1.00 92.88 390 GLY A CA 1
ATOM 3010 C C . GLY A 1 390 ? 0.399 20.085 -15.673 1.00 92.88 390 GLY A C 1
ATOM 3011 O O . GLY A 1 390 ? 0.396 20.928 -16.567 1.00 92.88 390 GLY A O 1
ATOM 3012 N N . ASN A 1 391 ? 0.563 18.785 -15.943 1.00 95.88 391 ASN A N 1
ATOM 3013 C CA . ASN A 1 391 ? 0.742 18.237 -17.285 1.00 95.88 391 ASN A CA 1
ATOM 3014 C C . ASN A 1 391 ? -0.551 17.570 -17.784 1.00 95.88 391 ASN A C 1
ATOM 3016 O O . ASN A 1 391 ? -0.759 16.374 -17.592 1.00 95.88 391 ASN A O 1
ATOM 3020 N N . GLY A 1 392 ? -1.413 18.353 -18.437 1.00 94.50 392 GLY A N 1
ATOM 3021 C CA . GLY A 1 392 ? -2.727 17.906 -18.913 1.00 94.50 392 GLY A CA 1
ATOM 3022 C C . GLY A 1 392 ? -3.831 18.064 -17.865 1.00 94.50 392 GLY A C 1
ATOM 3023 O O . GLY A 1 392 ? -3.648 18.722 -16.842 1.00 94.50 392 GLY A O 1
ATOM 3024 N N . ALA A 1 393 ? -4.994 17.464 -18.123 1.00 91.94 393 ALA A N 1
ATOM 3025 C CA . ALA A 1 393 ? -6.140 17.506 -17.218 1.00 91.94 393 ALA A CA 1
ATOM 3026 C C . ALA A 1 393 ? -6.768 16.121 -17.050 1.00 91.94 393 ALA A C 1
ATOM 3028 O O . ALA A 1 393 ? -6.839 15.336 -17.997 1.00 91.94 393 ALA A O 1
ATOM 3029 N N . VAL A 1 394 ? -7.266 15.839 -15.845 1.00 90.81 394 VAL A N 1
ATOM 3030 C CA . VAL A 1 394 ? -8.110 14.665 -15.602 1.00 90.81 394 VAL A CA 1
ATOM 3031 C C . VAL A 1 394 ? -9.418 14.863 -16.382 1.00 90.81 394 VAL A C 1
ATOM 3033 O O . VAL A 1 394 ? -10.091 15.877 -16.186 1.00 90.81 394 VAL A O 1
ATOM 3036 N N . PRO A 1 395 ? -9.790 13.951 -17.293 1.00 90.50 395 PRO A N 1
ATOM 3037 C CA . PRO A 1 395 ? -10.928 14.180 -18.170 1.00 90.50 395 PRO A CA 1
ATOM 3038 C C . PRO A 1 395 ? -12.275 14.085 -17.443 1.00 90.50 395 PRO A C 1
ATOM 3040 O O . PRO A 1 395 ? -12.477 13.235 -16.575 1.00 90.50 395 PRO A O 1
ATOM 3043 N N . GLY A 1 396 ? -13.240 14.906 -17.872 1.00 82.38 396 GLY A N 1
ATOM 3044 C CA . GLY A 1 396 ? -14.571 15.000 -17.256 1.00 82.38 396 GLY A CA 1
ATOM 3045 C C . GLY A 1 396 ? -15.365 13.688 -17.238 1.00 82.38 396 GLY A C 1
ATOM 3046 O O . GLY A 1 396 ? -16.135 13.457 -16.309 1.00 82.38 396 GLY A O 1
ATOM 3047 N N . TRP A 1 397 ? -15.111 12.768 -18.177 1.00 85.25 397 TRP A N 1
ATOM 3048 C CA . TRP A 1 397 ? -15.774 11.458 -18.196 1.00 85.25 397 TRP A CA 1
ATOM 3049 C C . TRP A 1 397 ? -15.428 10.576 -16.983 1.00 85.25 397 TRP A C 1
ATOM 3051 O O . TRP A 1 397 ? -16.163 9.635 -16.695 1.00 85.25 397 TRP A O 1
ATOM 3061 N N . LEU A 1 398 ? -14.349 10.865 -16.242 1.00 82.31 398 LEU A N 1
ATOM 3062 C CA . LEU A 1 398 ? -14.072 10.214 -14.952 1.00 82.31 398 LEU A CA 1
ATOM 3063 C C . LEU A 1 398 ? -15.009 10.714 -13.850 1.00 82.31 398 LEU A C 1
ATOM 3065 O O . LEU A 1 398 ? -15.457 9.918 -13.026 1.00 82.31 398 LEU A O 1
ATOM 3069 N N . ALA A 1 399 ? -15.345 12.007 -13.860 1.00 61.38 399 ALA A N 1
ATOM 3070 C CA . ALA A 1 399 ? -16.336 12.581 -12.956 1.00 61.38 399 ALA A CA 1
ATOM 3071 C C . ALA A 1 399 ? -17.745 12.077 -13.308 1.00 61.38 399 ALA A C 1
ATOM 3073 O O . ALA A 1 399 ? -18.490 11.675 -12.422 1.00 61.38 399 ALA A O 1
ATOM 3074 N N . GLU A 1 400 ? -18.087 11.985 -14.596 1.00 57.97 400 GLU A N 1
ATOM 3075 C CA . GLU A 1 400 ? -19.358 11.402 -15.047 1.00 57.97 400 GLU A CA 1
ATOM 3076 C C . GLU A 1 400 ? -19.473 9.914 -14.705 1.00 57.97 400 GLU A C 1
ATOM 3078 O O . GLU A 1 400 ? -20.539 9.484 -14.275 1.00 57.97 400 GLU A O 1
ATOM 3083 N N . ALA A 1 401 ? -18.392 9.132 -14.823 1.00 58.59 401 ALA A N 1
ATOM 3084 C CA . ALA A 1 401 ? -18.347 7.728 -14.399 1.00 58.59 401 ALA A CA 1
ATOM 3085 C C . ALA A 1 401 ? -18.472 7.560 -12.871 1.00 58.59 401 ALA A C 1
ATOM 3087 O O . ALA A 1 401 ? -18.966 6.535 -12.399 1.00 58.59 401 ALA A O 1
ATOM 3088 N N . ALA A 1 402 ? -18.063 8.569 -12.092 1.00 49.53 402 ALA A N 1
ATOM 3089 C CA . ALA A 1 402 ? -18.311 8.631 -10.653 1.00 49.53 402 ALA A CA 1
ATOM 3090 C C . ALA A 1 402 ? -19.761 9.056 -10.325 1.00 49.53 402 ALA A C 1
ATOM 3092 O O . ALA A 1 402 ? -20.338 8.537 -9.372 1.00 49.53 402 ALA A O 1
ATOM 3093 N N . VAL A 1 403 ? -20.372 9.936 -11.135 1.00 41.16 403 VAL A N 1
ATOM 3094 C CA . VAL A 1 403 ? -21.737 10.484 -10.959 1.00 41.16 403 VAL A CA 1
ATOM 3095 C C . VAL A 1 403 ? -22.842 9.558 -11.496 1.00 41.16 403 VAL A C 1
ATOM 3097 O O . VAL A 1 403 ? -23.907 9.472 -10.886 1.00 41.16 403 VAL A O 1
ATOM 3100 N N . THR A 1 404 ? -22.608 8.789 -12.568 1.00 38.56 404 THR A N 1
ATOM 3101 C CA . THR A 1 404 ? -23.568 7.783 -13.096 1.00 38.56 404 THR A CA 1
ATOM 3102 C C . THR A 1 404 ? -23.833 6.628 -12.123 1.00 38.56 404 THR A C 1
ATOM 3104 O O . THR A 1 404 ? -24.760 5.846 -12.330 1.00 38.56 404 THR A O 1
ATOM 3107 N N . ARG A 1 405 ? -23.101 6.565 -11.002 1.00 47.88 405 ARG A N 1
ATOM 3108 C CA . ARG A 1 405 ? -23.428 5.730 -9.836 1.00 47.88 405 ARG A CA 1
ATOM 3109 C C . ARG A 1 405 ? -24.657 6.192 -9.053 1.00 47.88 405 ARG A C 1
ATOM 3111 O O . ARG A 1 405 ? -25.189 5.401 -8.287 1.00 47.88 405 ARG A O 1
ATOM 3118 N N . SER A 1 406 ? -25.112 7.431 -9.239 1.00 37.78 406 SER A N 1
ATOM 3119 C CA . SER A 1 406 ? -26.263 7.983 -8.513 1.00 37.78 406 SER A CA 1
ATOM 3120 C C . SER A 1 406 ? -27.616 7.641 -9.163 1.00 37.78 406 SER A C 1
ATOM 3122 O O . SER A 1 406 ? -28.634 7.628 -8.480 1.00 37.78 406 SER A O 1
ATOM 3124 N N . SER A 1 407 ? -27.661 7.313 -10.465 1.00 32.81 407 SER A N 1
ATOM 3125 C CA . SER A 1 407 ? -28.936 7.185 -11.201 1.00 32.81 407 SER A CA 1
ATOM 3126 C C . SER A 1 407 ? -29.276 5.799 -11.767 1.00 32.81 407 SER A C 1
ATOM 3128 O O . SER A 1 407 ? -30.404 5.614 -12.218 1.00 32.81 407 SER A O 1
ATOM 3130 N N . ALA A 1 408 ? -28.367 4.814 -11.746 1.00 34.91 408 ALA A N 1
ATOM 3131 C CA . ALA A 1 408 ? -28.568 3.536 -12.456 1.00 34.91 408 ALA A CA 1
ATOM 3132 C C . ALA A 1 408 ? -28.625 2.269 -11.578 1.00 34.91 408 ALA A C 1
ATOM 3134 O O . ALA A 1 408 ? -28.688 1.163 -12.113 1.00 34.91 408 ALA A O 1
ATOM 3135 N N . ALA A 1 409 ? -28.659 2.394 -10.251 1.00 33.72 409 ALA A N 1
ATOM 3136 C CA . ALA A 1 409 ? -28.933 1.266 -9.366 1.00 33.72 409 ALA A CA 1
ATOM 3137 C C . ALA A 1 409 ? -29.979 1.669 -8.324 1.00 33.72 409 ALA A C 1
ATOM 3139 O O . ALA A 1 409 ? -29.661 2.243 -7.287 1.00 33.72 409 ALA A O 1
ATOM 3140 N N . SER A 1 410 ? -31.243 1.321 -8.576 1.00 34.19 410 SER A N 1
ATOM 3141 C CA . SER A 1 410 ? -32.209 1.107 -7.497 1.00 34.19 410 SER A CA 1
ATOM 3142 C C . SER A 1 410 ? -31.822 -0.185 -6.769 1.00 34.19 410 SER A C 1
ATOM 3144 O O . SER A 1 410 ? -32.397 -1.253 -6.969 1.00 34.19 410 SER A O 1
ATOM 3146 N N . GLY A 1 411 ? -30.758 -0.078 -5.993 1.00 34.69 411 GLY A N 1
ATOM 3147 C CA . GLY A 1 411 ? -30.239 -1.055 -5.060 1.00 34.69 411 GLY A CA 1
ATOM 3148 C C . GLY A 1 411 ? -29.329 -0.250 -4.155 1.00 34.69 411 GLY A C 1
ATOM 3149 O O . GLY A 1 411 ? -28.371 0.345 -4.636 1.00 34.69 411 GLY A O 1
ATOM 3150 N N . THR A 1 412 ? -29.693 -0.131 -2.886 1.00 31.89 412 THR A N 1
ATOM 3151 C CA . THR A 1 412 ? -28.951 0.605 -1.863 1.00 31.89 412 THR A CA 1
ATOM 3152 C C . THR A 1 412 ? -27.496 0.123 -1.839 1.00 31.89 412 THR A C 1
ATOM 3154 O O . THR A 1 412 ? -27.192 -0.946 -1.316 1.00 31.89 412 THR A O 1
ATOM 3157 N N . VAL A 1 413 ? -26.586 0.877 -2.469 1.00 39.59 413 VAL A N 1
ATOM 3158 C CA . VAL A 1 413 ? -25.142 0.643 -2.361 1.00 39.59 413 VAL A CA 1
ATOM 3159 C C . VAL A 1 413 ? -24.698 1.277 -1.059 1.00 39.59 413 VAL A C 1
ATOM 3161 O O . VAL A 1 413 ? -24.498 2.486 -0.963 1.00 39.59 413 VAL A O 1
ATOM 3164 N N . THR A 1 414 ? -24.569 0.439 -0.046 1.00 44.56 414 THR A N 1
ATOM 3165 C CA . THR A 1 414 ? -24.056 0.824 1.257 1.00 44.56 414 THR A CA 1
ATOM 3166 C C . THR A 1 414 ? -22.577 1.198 1.123 1.00 44.56 414 THR A C 1
ATOM 3168 O O . THR A 1 414 ? -21.730 0.338 0.884 1.00 44.56 414 THR A O 1
ATOM 3171 N N . VAL A 1 415 ? -22.243 2.486 1.243 1.00 49.97 415 VAL A N 1
ATOM 3172 C CA . VAL A 1 415 ? -20.846 2.920 1.389 1.00 49.97 415 VAL A CA 1
ATOM 3173 C C . VAL A 1 415 ? -20.384 2.484 2.777 1.00 49.97 415 VAL A C 1
ATOM 3175 O O . VAL A 1 415 ? -20.929 2.940 3.784 1.00 49.97 415 VAL A O 1
ATOM 3178 N N . THR A 1 416 ? -19.412 1.575 2.825 1.00 70.56 416 THR A N 1
ATOM 3179 C CA . THR A 1 416 ? -18.802 1.117 4.076 1.00 70.56 416 THR A CA 1
ATOM 3180 C C . THR A 1 416 ? -17.475 1.832 4.275 1.00 70.56 416 THR A C 1
ATOM 3182 O O . THR A 1 416 ? -16.547 1.632 3.487 1.00 70.56 416 THR A O 1
ATOM 3185 N N . ASP A 1 417 ? -17.362 2.645 5.324 1.00 82.69 417 ASP A N 1
ATOM 3186 C CA . ASP A 1 417 ? -16.052 3.112 5.778 1.00 82.69 417 ASP A CA 1
ATOM 3187 C C . ASP A 1 417 ? -15.373 1.989 6.555 1.00 82.69 417 ASP A C 1
ATOM 3189 O O . ASP A 1 417 ? -15.955 1.440 7.492 1.00 82.69 417 ASP A O 1
ATOM 3193 N N . ARG A 1 418 ? -14.136 1.660 6.178 1.00 91.88 418 ARG A N 1
ATOM 3194 C CA . ARG A 1 418 ? -13.282 0.717 6.903 1.00 91.88 418 ARG A CA 1
ATOM 3195 C C . ARG A 1 418 ? -12.106 1.481 7.496 1.00 91.88 418 ARG A C 1
ATOM 3197 O O . ARG A 1 418 ? -11.336 2.075 6.746 1.00 91.88 418 ARG A O 1
ATOM 3204 N N . VAL A 1 419 ? -11.987 1.476 8.820 1.00 95.00 419 VAL A N 1
ATOM 3205 C CA . VAL A 1 419 ? -11.039 2.314 9.572 1.00 95.00 419 VAL A CA 1
ATOM 3206 C C . VAL A 1 419 ? -10.237 1.447 10.537 1.00 95.00 419 VAL A C 1
ATOM 3208 O O . VAL A 1 419 ? -10.821 0.647 11.264 1.00 95.00 419 VAL A O 1
ATOM 3211 N N . ARG A 1 420 ? -8.909 1.602 10.581 1.00 97.50 420 ARG A N 1
ATOM 3212 C CA . ARG A 1 420 ? -8.071 1.047 11.657 1.00 97.50 420 ARG A CA 1
ATOM 3213 C C . ARG A 1 420 ? -8.000 2.032 12.816 1.00 97.50 420 ARG A C 1
ATOM 3215 O O . ARG A 1 420 ? -7.357 3.076 12.717 1.00 97.50 420 ARG A O 1
ATOM 3222 N N . LEU A 1 421 ? -8.673 1.697 13.906 1.00 98.50 421 LEU A N 1
ATOM 3223 C CA . LEU A 1 421 ? -8.710 2.479 15.132 1.00 98.50 421 LEU A CA 1
ATOM 3224 C C . LEU A 1 421 ? -7.742 1.878 16.150 1.00 98.50 421 LEU A C 1
ATOM 3226 O O . LEU A 1 421 ? -7.763 0.671 16.370 1.00 98.50 421 LEU A O 1
ATOM 3230 N N . MET A 1 422 ? -6.915 2.707 16.777 1.00 98.81 422 MET A N 1
ATOM 3231 C CA . MET A 1 422 ? -5.917 2.285 17.759 1.00 98.81 422 MET A CA 1
ATOM 3232 C C . MET A 1 422 ? -6.102 3.034 19.080 1.00 98.81 422 MET A C 1
ATOM 3234 O O . MET A 1 422 ? -6.403 4.227 19.078 1.00 98.81 422 MET A O 1
ATOM 3238 N N . THR A 1 423 ? -5.890 2.346 20.199 1.00 98.81 423 THR A N 1
ATOM 3239 C CA . THR A 1 423 ? -5.696 2.958 21.522 1.00 98.81 423 THR A CA 1
ATOM 3240 C C . THR A 1 423 ? -4.241 2.793 21.942 1.00 98.81 423 THR A C 1
ATOM 3242 O O . THR A 1 423 ? -3.680 1.712 21.749 1.00 98.81 423 THR A O 1
ATOM 3245 N N . TYR A 1 424 ? -3.613 3.858 22.447 1.00 98.62 424 TYR A N 1
ATOM 3246 C CA . TYR A 1 424 ? -2.187 3.846 22.761 1.00 98.62 424 TYR A CA 1
ATOM 3247 C C . TYR A 1 424 ? -1.794 4.819 23.881 1.00 98.62 424 TYR A C 1
ATOM 3249 O O . TYR A 1 424 ? -1.839 6.038 23.687 1.00 98.62 424 TYR A O 1
ATOM 3257 N N . ASN A 1 425 ? -1.340 4.286 25.017 1.00 98.31 425 ASN A N 1
ATOM 3258 C CA . ASN A 1 425 ? -0.721 5.070 26.085 1.00 98.31 425 ASN A CA 1
ATOM 3259 C C . ASN A 1 425 ? 0.773 5.300 25.781 1.00 98.31 425 ASN A C 1
ATOM 3261 O O . ASN A 1 425 ? 1.494 4.369 25.413 1.00 98.31 425 ASN A O 1
ATOM 3265 N N . LEU A 1 426 ? 1.238 6.548 25.891 1.00 96.69 426 LEU A N 1
ATOM 3266 C CA . LEU A 1 426 ? 2.627 6.923 25.629 1.00 96.69 426 LEU A CA 1
ATOM 3267 C C . LEU A 1 426 ? 3.583 6.783 26.816 1.00 96.69 426 LEU A C 1
ATOM 3269 O O . LEU A 1 426 ? 4.781 6.844 26.575 1.00 96.69 426 LEU A O 1
ATOM 3273 N N . TRP A 1 427 ? 3.111 6.632 28.050 1.00 95.06 427 TRP A N 1
ATOM 3274 C CA . TRP A 1 427 ? 3.930 6.680 29.265 1.00 95.06 427 TRP A CA 1
ATOM 3275 C C . TRP A 1 427 ? 4.641 8.028 29.479 1.00 95.06 427 TRP A C 1
ATOM 3277 O O . TRP A 1 427 ? 5.793 8.237 29.080 1.00 95.06 427 TRP A O 1
ATOM 3287 N N . ILE A 1 428 ? 3.942 8.983 30.100 1.00 94.56 428 ILE A N 1
ATOM 3288 C CA . ILE A 1 428 ? 4.404 10.363 30.331 1.00 94.56 428 ILE A CA 1
ATOM 3289 C C . ILE A 1 428 ? 4.947 10.990 29.034 1.00 94.56 428 ILE A C 1
ATOM 3291 O O . ILE A 1 428 ? 6.118 11.364 28.911 1.00 94.56 428 ILE A O 1
ATOM 3295 N N . GLY A 1 429 ? 4.099 11.038 28.006 1.00 94.75 429 GLY A N 1
ATOM 3296 C CA . GLY A 1 429 ? 4.425 11.611 26.702 1.00 94.75 429 GLY A CA 1
ATOM 3297 C C . GLY A 1 429 ? 5.505 10.861 25.928 1.00 94.75 429 GLY A C 1
ATOM 3298 O O . GLY A 1 429 ? 6.073 11.452 25.014 1.00 94.75 429 GLY A O 1
ATOM 3299 N N . GLY A 1 430 ? 5.833 9.615 26.280 1.00 94.69 430 GLY A N 1
ATOM 3300 C CA . GLY A 1 430 ? 6.915 8.842 25.660 1.00 94.69 430 GLY A CA 1
ATOM 3301 C C . GLY A 1 430 ? 8.259 9.001 26.361 1.00 94.69 430 GLY A C 1
ATOM 3302 O O . GLY A 1 430 ? 9.221 8.325 26.002 1.00 94.69 430 GLY A O 1
ATOM 3303 N N . GLU A 1 431 ? 8.358 9.884 27.357 1.00 94.25 431 GLU A N 1
ATOM 3304 C CA . GLU A 1 431 ? 9.638 10.215 27.986 1.00 94.25 431 GLU A CA 1
ATOM 3305 C C . GLU A 1 431 ? 10.092 9.135 28.970 1.00 94.25 431 GLU A C 1
ATOM 3307 O O . GLU A 1 431 ? 11.288 8.854 29.059 1.00 94.25 431 GLU A O 1
ATOM 3312 N N . SER A 1 432 ? 9.154 8.482 29.665 1.00 93.06 432 SER A N 1
ATOM 3313 C CA . SER A 1 432 ? 9.475 7.417 30.624 1.00 93.06 432 SER A CA 1
ATOM 3314 C C . SER A 1 432 ? 9.950 6.129 29.950 1.00 93.06 432 SER A C 1
ATOM 3316 O O . SER A 1 432 ? 10.771 5.410 30.515 1.00 93.06 432 SER A O 1
ATOM 3318 N N . GLY A 1 433 ? 9.524 5.878 28.707 1.00 87.81 433 GLY A N 1
ATOM 3319 C CA . GLY A 1 433 ? 9.999 4.747 27.905 1.00 87.81 433 GLY A CA 1
ATOM 3320 C C . GLY A 1 433 ? 11.453 4.871 27.442 1.00 87.81 433 GLY A C 1
ATOM 3321 O O . GLY A 1 433 ? 12.027 3.905 26.934 1.00 87.81 433 GLY A O 1
ATOM 3322 N N . GLY A 1 434 ? 12.060 6.056 27.578 1.00 90.12 434 GLY A N 1
ATOM 3323 C CA . GLY A 1 434 ? 13.451 6.316 27.201 1.00 90.12 434 GLY A CA 1
ATOM 3324 C C . GLY A 1 434 ? 13.738 6.214 25.697 1.00 90.12 434 GLY A C 1
ATOM 3325 O O . GLY A 1 434 ? 14.903 6.222 25.297 1.00 90.12 434 GLY A O 1
ATOM 3326 N N . GLN A 1 435 ? 12.703 6.107 24.859 1.00 93.19 435 GLN A N 1
ATOM 3327 C CA . GLN A 1 435 ? 12.809 6.051 23.400 1.00 93.19 435 GLN A CA 1
ATOM 3328 C C . GLN A 1 435 ? 12.460 7.410 22.775 1.00 93.19 435 GLN A C 1
ATOM 3330 O O . GLN A 1 435 ? 11.671 8.166 23.340 1.00 93.19 435 GLN A O 1
ATOM 3335 N N . PRO A 1 436 ? 13.008 7.751 21.594 1.00 94.12 436 PRO A N 1
ATOM 3336 C CA . PRO A 1 436 ? 12.589 8.953 20.879 1.00 94.12 436 PRO A CA 1
ATOM 3337 C C . PRO A 1 436 ? 11.125 8.843 20.423 1.00 94.12 436 PRO A C 1
ATOM 3339 O O . PRO A 1 436 ? 10.651 7.752 20.113 1.00 94.12 436 PRO A O 1
ATOM 3342 N N . LEU A 1 437 ? 10.426 9.976 20.266 1.00 94.62 437 LEU A N 1
ATOM 3343 C CA . LEU A 1 437 ? 9.029 10.007 19.785 1.00 94.62 437 LEU A CA 1
ATOM 3344 C C . LEU A 1 437 ? 8.840 9.363 18.400 1.00 94.62 437 LEU A C 1
ATOM 3346 O O . LEU A 1 437 ? 7.750 8.893 18.073 1.00 94.62 437 LEU A O 1
ATOM 3350 N N . THR A 1 438 ? 9.902 9.290 17.590 1.00 90.25 438 THR A N 1
ATOM 3351 C CA . THR A 1 438 ? 9.906 8.537 16.326 1.00 90.25 438 THR A CA 1
ATOM 3352 C C . THR A 1 438 ? 9.631 7.049 16.531 1.00 90.25 438 THR A C 1
ATOM 3354 O O . THR A 1 438 ? 9.064 6.418 15.643 1.00 90.25 438 THR A O 1
ATOM 3357 N N . GLN A 1 439 ? 9.959 6.491 17.699 1.00 94.69 439 GLN A N 1
ATOM 3358 C CA . GLN A 1 439 ? 9.637 5.113 18.050 1.00 94.69 439 GLN A CA 1
ATOM 3359 C C . GLN A 1 439 ? 8.144 4.940 18.343 1.00 94.69 439 GLN A C 1
ATOM 3361 O O . GLN A 1 439 ? 7.539 3.992 17.855 1.00 94.69 439 GLN A O 1
ATOM 3366 N N . SER A 1 440 ? 7.511 5.874 19.057 1.00 97.25 440 SER A N 1
ATOM 3367 C CA . SER A 1 440 ? 6.050 5.874 19.238 1.00 97.25 440 SER A CA 1
ATOM 3368 C C . SER A 1 440 ? 5.319 6.058 17.901 1.00 97.25 440 SER A C 1
ATOM 3370 O O . SER A 1 440 ? 4.324 5.383 17.63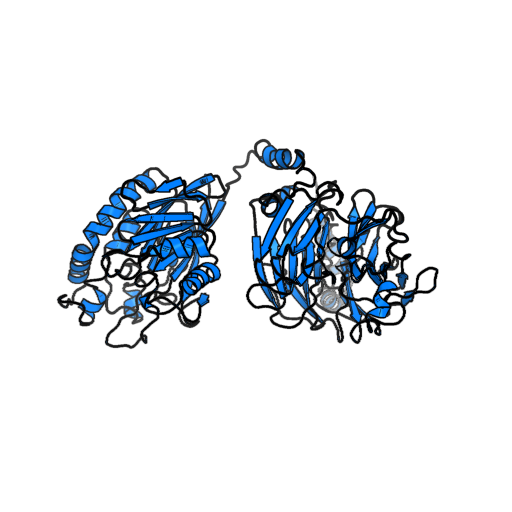8 1.00 97.25 440 SER A O 1
ATOM 3372 N N . ALA A 1 441 ? 5.847 6.899 17.003 1.00 94.38 441 ALA A N 1
ATOM 3373 C CA . ALA A 1 441 ? 5.344 7.010 15.632 1.00 94.38 441 ALA A CA 1
ATOM 3374 C C . ALA A 1 441 ? 5.503 5.690 14.849 1.00 94.38 441 ALA A C 1
ATOM 3376 O O . ALA A 1 441 ? 4.588 5.302 14.123 1.00 94.38 441 ALA A O 1
ATOM 3377 N N . LEU A 1 442 ? 6.611 4.961 15.038 1.00 84.12 442 LEU A N 1
ATOM 3378 C CA . LEU A 1 442 ? 6.818 3.637 14.445 1.00 84.12 442 LEU A CA 1
ATOM 3379 C C . LEU A 1 442 ? 5.792 2.612 14.951 1.00 84.12 442 LEU A C 1
ATOM 3381 O O . LEU A 1 442 ? 5.324 1.807 14.152 1.00 84.12 442 LEU A O 1
ATOM 3385 N N . VAL A 1 443 ? 5.399 2.653 16.232 1.00 96.75 443 VAL A N 1
ATOM 3386 C CA . VAL A 1 443 ? 4.326 1.788 16.767 1.00 96.75 443 VAL A CA 1
ATOM 3387 C C . VAL A 1 443 ? 3.012 2.037 16.019 1.00 96.75 443 VAL A C 1
ATOM 3389 O O . VAL A 1 443 ? 2.384 1.091 15.544 1.00 96.75 443 VAL A O 1
ATOM 3392 N N . ILE A 1 444 ? 2.640 3.306 15.831 1.00 98.38 444 ILE A N 1
ATOM 3393 C CA . ILE A 1 444 ? 1.433 3.703 15.087 1.00 98.38 444 ILE A CA 1
ATOM 3394 C C . ILE A 1 444 ? 1.512 3.259 13.614 1.00 98.38 444 ILE A C 1
ATOM 3396 O O . ILE A 1 444 ? 0.543 2.730 13.063 1.00 98.38 444 ILE A O 1
ATOM 3400 N N . GLN A 1 445 ? 2.673 3.431 12.972 1.00 90.06 445 GLN A N 1
ATOM 3401 C CA . GLN A 1 445 ? 2.903 3.017 11.583 1.00 90.06 445 GLN A CA 1
ATOM 3402 C C . GLN A 1 445 ? 2.870 1.494 11.410 1.00 90.06 445 GLN A C 1
ATOM 3404 O O . GLN A 1 445 ? 2.270 1.007 10.452 1.00 90.06 445 GLN A O 1
ATOM 3409 N N . ALA A 1 446 ? 3.479 0.741 12.330 1.00 74.50 446 ALA A N 1
ATOM 3410 C CA . ALA A 1 446 ? 3.485 -0.720 12.319 1.00 74.50 446 ALA A CA 1
ATOM 3411 C C . ALA A 1 446 ? 2.073 -1.291 12.499 1.00 74.50 446 ALA A C 1
ATOM 3413 O O . ALA A 1 446 ? 1.710 -2.254 11.828 1.00 74.50 446 ALA A O 1
ATOM 3414 N N . ALA A 1 447 ? 1.256 -0.646 13.336 1.00 88.38 447 ALA A N 1
ATOM 3415 C CA . ALA A 1 447 ? -0.161 -0.963 13.500 1.00 88.38 447 ALA A CA 1
ATOM 3416 C C . ALA A 1 447 ? -1.016 -0.613 12.266 1.00 88.38 447 ALA A C 1
ATOM 3418 O O . ALA A 1 447 ? -2.185 -0.996 12.195 1.00 88.38 447 ALA A O 1
ATOM 3419 N N . GLN A 1 448 ? -0.455 0.136 11.307 1.00 93.69 448 GLN A N 1
ATOM 3420 C CA . GLN A 1 448 ? -1.169 0.712 10.168 1.00 93.69 448 GLN A CA 1
ATOM 3421 C C . GLN A 1 448 ? -2.423 1.489 10.597 1.00 93.69 448 GLN A C 1
ATOM 3423 O O . GLN A 1 448 ? -3.437 1.451 9.901 1.00 93.69 448 GLN A O 1
ATOM 3428 N N . ALA A 1 449 ? -2.389 2.149 11.757 1.00 96.88 449 ALA A N 1
ATOM 3429 C CA . ALA A 1 449 ? -3.557 2.856 12.261 1.00 96.88 449 ALA A CA 1
ATOM 3430 C C . ALA A 1 449 ? -3.974 3.980 11.296 1.00 96.88 449 ALA A C 1
ATOM 3432 O O . ALA A 1 449 ? -3.151 4.553 10.582 1.00 96.88 449 ALA A O 1
ATOM 3433 N N . ASP A 1 450 ? -5.263 4.305 11.291 1.00 97.94 450 ASP A N 1
ATOM 3434 C CA . ASP A 1 450 ? -5.814 5.470 10.597 1.00 97.94 450 ASP A CA 1
ATOM 3435 C C . ASP A 1 450 ? -6.217 6.564 11.602 1.00 97.94 450 ASP A C 1
ATOM 3437 O O . ASP A 1 450 ? -6.068 7.758 11.332 1.00 97.94 450 ASP A O 1
ATOM 3441 N N . ILE A 1 451 ? -6.710 6.152 12.773 1.00 98.81 451 ILE A N 1
ATOM 3442 C CA . ILE A 1 451 ? -7.079 7.019 13.894 1.00 98.81 451 ILE A CA 1
ATOM 3443 C C . ILE A 1 451 ? -6.491 6.416 15.172 1.00 98.81 451 ILE A C 1
ATOM 3445 O O . ILE A 1 451 ? -6.635 5.216 15.410 1.00 98.81 451 ILE A O 1
ATOM 3449 N N . VAL A 1 452 ? -5.860 7.240 16.007 1.00 98.81 452 VAL A N 1
ATOM 3450 C CA . VAL A 1 452 ? -5.285 6.831 17.294 1.00 98.81 452 VAL A CA 1
ATOM 3451 C C . VAL A 1 452 ? -5.884 7.689 18.399 1.00 98.81 452 VAL A C 1
ATOM 3453 O O . VAL A 1 452 ? -5.730 8.910 18.387 1.00 98.81 452 VAL A O 1
ATOM 3456 N N . GLY A 1 453 ? -6.545 7.059 19.365 1.00 98.62 453 GLY A N 1
ATOM 3457 C CA . GLY A 1 453 ? -6.790 7.668 20.664 1.00 98.62 453 GLY A CA 1
ATOM 3458 C C . GLY A 1 453 ? -5.568 7.464 21.544 1.00 98.62 453 GLY A C 1
ATOM 3459 O O . GLY A 1 453 ? -5.198 6.330 21.844 1.00 98.62 453 GLY A O 1
ATOM 3460 N N . LEU A 1 454 ? -4.924 8.565 21.907 1.00 98.12 454 LEU A N 1
ATOM 3461 C CA . LEU A 1 454 ? -3.620 8.587 22.547 1.00 98.12 454 LEU A CA 1
ATOM 3462 C C . LEU A 1 454 ? -3.751 9.084 23.993 1.00 98.12 454 LEU A C 1
ATOM 3464 O O . LEU A 1 454 ? -4.362 10.133 24.240 1.00 98.12 454 LEU A O 1
ATOM 3468 N N . GLN A 1 455 ? -3.232 8.307 24.944 1.00 98.00 455 GLN A N 1
ATOM 3469 C CA . GLN A 1 455 ? -3.233 8.615 26.378 1.00 98.00 455 GLN A CA 1
ATOM 3470 C C . GLN A 1 455 ? -1.847 9.091 26.815 1.00 98.00 455 GLN A C 1
ATOM 3472 O O . GLN A 1 455 ? -0.842 8.751 26.196 1.00 98.00 455 GLN A O 1
ATOM 3477 N N . GLU A 1 456 ? -1.812 9.923 27.858 1.00 96.25 456 GLU A N 1
ATOM 3478 C CA . GLU A 1 456 ? -0.579 10.551 28.351 1.00 96.25 456 GLU A CA 1
ATOM 3479 C C . GLU A 1 456 ? 0.211 11.292 27.262 1.00 96.25 456 GLU A C 1
ATOM 3481 O O . GLU A 1 456 ? 1.425 11.190 27.170 1.00 96.25 456 GLU A O 1
ATOM 3486 N N . GLY A 1 457 ? -0.470 12.078 26.426 1.00 96.06 457 GLY A N 1
ATOM 3487 C CA . GLY A 1 457 ? 0.139 12.826 25.322 1.00 96.06 457 GLY A CA 1
ATOM 3488 C C . GLY A 1 457 ? 1.141 13.906 25.736 1.00 96.06 457 GLY A C 1
ATOM 3489 O O . GLY A 1 457 ? 1.903 14.392 24.902 1.00 96.06 457 GLY A O 1
ATOM 3490 N N . HIS A 1 458 ? 1.145 14.294 27.010 1.00 95.81 458 HIS A N 1
ATOM 3491 C CA . HIS A 1 458 ? 2.012 15.335 27.547 1.00 95.81 458 HIS A CA 1
ATOM 3492 C C . HIS A 1 458 ? 3.250 14.743 28.234 1.00 95.81 458 HIS A C 1
ATOM 3494 O O . HIS A 1 458 ? 3.126 13.846 29.065 1.00 95.81 458 HIS A O 1
ATOM 3500 N N . GLY A 1 459 ? 4.433 15.284 27.929 1.00 93.44 459 GLY A N 1
ATOM 3501 C CA . GLY A 1 459 ? 5.694 14.869 28.553 1.00 93.44 459 GLY A CA 1
ATOM 3502 C C . GLY A 1 459 ? 5.882 15.377 29.987 1.00 93.44 459 GLY A C 1
ATOM 3503 O O . GLY A 1 459 ? 4.994 16.009 30.576 1.00 93.44 459 GLY A O 1
ATOM 3504 N N . GLN A 1 460 ? 7.065 15.135 30.565 1.00 93.56 460 GLN A N 1
ATOM 3505 C CA . GLN A 1 460 ? 7.365 15.545 31.937 1.00 93.56 460 GLN A CA 1
ATOM 3506 C C . GLN A 1 460 ? 7.302 17.064 32.100 1.00 93.56 460 GLN A C 1
ATOM 3508 O O . GLN A 1 460 ? 7.730 17.829 31.228 1.00 93.56 460 GLN A O 1
ATOM 3513 N N . ARG A 1 461 ? 6.829 17.499 33.272 1.00 93.88 461 ARG A N 1
ATOM 3514 C CA . ARG A 1 461 ? 6.765 18.916 33.627 1.00 93.88 461 ARG A CA 1
ATOM 3515 C C . ARG A 1 461 ? 8.159 19.539 33.572 1.00 93.88 461 ARG A C 1
ATOM 3517 O O . ARG A 1 461 ? 9.079 19.080 34.246 1.00 93.88 461 ARG A O 1
ATOM 3524 N N . ARG A 1 462 ? 8.310 20.598 32.785 1.00 93.25 462 ARG A N 1
ATOM 3525 C CA . ARG A 1 462 ? 9.551 21.364 32.658 1.00 93.25 462 ARG A CA 1
ATOM 3526 C C . ARG A 1 462 ? 9.714 22.341 33.835 1.00 93.25 462 ARG A C 1
ATOM 3528 O O . ARG A 1 462 ? 8.730 22.643 34.516 1.00 93.25 462 ARG A O 1
ATOM 3535 N N . PRO A 1 463 ? 10.935 22.857 34.101 1.00 93.94 463 PRO A N 1
ATOM 3536 C CA . PRO A 1 463 ? 11.182 23.795 35.206 1.00 93.94 463 PRO A CA 1
ATOM 3537 C C . PRO A 1 463 ? 10.346 25.081 35.150 1.00 93.94 463 PRO A C 1
ATOM 3539 O O . PRO A 1 463 ? 10.062 25.673 36.187 1.00 93.94 463 PRO A O 1
ATOM 3542 N N . ASP A 1 464 ? 9.925 25.495 33.953 1.00 91.75 464 ASP A N 1
ATOM 3543 C CA . ASP A 1 464 ? 9.023 26.633 33.731 1.00 91.75 464 ASP A CA 1
ATOM 3544 C C . ASP A 1 464 ? 7.547 26.326 34.058 1.00 91.75 464 ASP A C 1
ATOM 3546 O O . ASP A 1 464 ? 6.682 27.195 33.967 1.00 91.75 464 ASP A O 1
ATOM 3550 N N . GLY A 1 465 ? 7.253 25.092 34.468 1.00 89.81 465 GLY A N 1
ATOM 3551 C CA . GLY A 1 465 ? 5.931 24.621 34.843 1.00 89.81 465 GLY A CA 1
ATOM 3552 C C . GLY A 1 465 ? 5.084 24.090 33.688 1.00 89.81 465 GLY A C 1
ATOM 3553 O O . GLY A 1 465 ? 3.990 23.598 33.967 1.00 89.81 465 GLY A O 1
ATOM 3554 N N . THR A 1 466 ? 5.567 24.150 32.443 1.00 90.75 466 THR A N 1
ATOM 3555 C CA . THR A 1 466 ? 4.855 23.659 31.254 1.00 90.75 466 THR A CA 1
ATOM 3556 C C . THR A 1 466 ? 5.039 22.155 31.051 1.00 90.75 466 THR A C 1
ATOM 3558 O O . THR A 1 466 ? 5.988 21.552 31.552 1.00 90.75 466 THR A O 1
ATOM 3561 N N . HIS A 1 467 ? 4.122 21.537 30.307 1.00 91.88 467 HIS A N 1
ATOM 3562 C CA . HIS A 1 467 ? 4.288 20.181 29.791 1.00 91.88 467 HIS A CA 1
ATOM 3563 C C . HIS A 1 467 ? 4.367 20.242 28.260 1.00 91.88 467 HIS A C 1
ATOM 3565 O O . HIS A 1 467 ? 3.529 20.921 27.660 1.00 91.88 467 HIS A O 1
ATOM 3571 N N . PRO A 1 468 ? 5.334 19.567 27.615 1.00 94.00 468 PRO A N 1
ATOM 3572 C CA . PRO A 1 468 ? 5.385 19.504 26.159 1.00 94.00 468 PRO A CA 1
ATOM 3573 C C . PRO A 1 468 ? 4.248 18.627 25.623 1.00 94.00 468 PRO A C 1
ATOM 3575 O O . PRO A 1 468 ? 3.958 17.570 26.184 1.00 94.00 468 PRO A O 1
ATOM 3578 N N . ASP A 1 469 ? 3.619 19.052 24.527 1.00 95.62 469 ASP A N 1
ATOM 3579 C CA . ASP A 1 469 ? 2.592 18.275 23.827 1.00 95.62 469 ASP A CA 1
ATOM 3580 C C . ASP A 1 469 ? 3.253 17.305 22.836 1.00 95.62 469 ASP A C 1
ATOM 3582 O O . ASP A 1 469 ? 3.380 17.571 21.639 1.00 95.62 469 ASP A O 1
ATOM 3586 N N . ASN A 1 470 ? 3.725 16.174 23.358 1.00 97.31 470 ASN A N 1
ATOM 3587 C CA . ASN A 1 470 ? 4.404 15.157 22.558 1.00 97.31 470 ASN A CA 1
ATOM 3588 C C . ASN A 1 470 ? 3.434 14.442 21.600 1.00 97.31 470 ASN A C 1
ATOM 3590 O O . ASN A 1 470 ? 3.863 13.957 20.552 1.00 97.31 470 ASN A O 1
ATOM 3594 N N . ALA A 1 471 ? 2.126 14.434 21.887 1.00 97.31 471 ALA A N 1
ATOM 3595 C CA . ALA A 1 471 ? 1.113 13.960 20.945 1.00 97.31 471 ALA A CA 1
ATOM 3596 C C . ALA A 1 471 ? 1.065 14.826 19.674 1.00 97.31 471 ALA A C 1
ATOM 3598 O O . ALA A 1 471 ? 1.011 14.281 18.568 1.00 97.31 471 ALA A O 1
ATOM 3599 N N . ALA A 1 472 ? 1.145 16.155 19.809 1.00 97.56 472 ALA A N 1
ATOM 3600 C CA . ALA A 1 472 ? 1.240 17.060 18.664 1.00 97.56 472 ALA A CA 1
ATOM 3601 C C . ALA A 1 472 ? 2.519 16.821 17.842 1.00 97.56 472 ALA A C 1
ATOM 3603 O O . ALA A 1 472 ? 2.477 16.833 16.610 1.00 97.56 472 ALA A O 1
ATOM 3604 N N . GLU A 1 473 ? 3.655 16.564 18.497 1.00 97.94 473 GLU A N 1
ATOM 3605 C CA . GLU A 1 473 ? 4.911 16.248 17.802 1.00 97.94 473 GLU A CA 1
ATOM 3606 C C . GLU A 1 473 ? 4.842 14.909 17.053 1.00 97.94 473 GLU A C 1
ATOM 3608 O O . GLU A 1 473 ? 5.264 14.826 15.898 1.00 97.94 473 GLU A O 1
ATOM 3613 N N . ILE A 1 474 ? 4.231 13.876 17.641 1.00 98.00 474 ILE A N 1
ATOM 3614 C CA . ILE A 1 474 ? 3.982 12.604 16.946 1.00 98.00 474 ILE A CA 1
ATOM 3615 C C . ILE A 1 474 ? 3.068 12.817 15.733 1.00 98.00 474 ILE A C 1
ATOM 3617 O O . ILE A 1 474 ? 3.341 12.277 14.660 1.00 98.00 474 ILE A O 1
ATOM 3621 N N . ALA A 1 475 ? 2.025 13.645 15.849 1.00 97.81 475 ALA A N 1
ATOM 3622 C CA . ALA A 1 475 ? 1.159 13.974 14.718 1.00 97.81 475 ALA A CA 1
ATOM 3623 C C . ALA A 1 475 ? 1.942 14.618 13.561 1.00 97.81 475 ALA A C 1
ATOM 3625 O O . ALA A 1 475 ? 1.747 14.240 12.406 1.00 97.81 475 ALA A O 1
ATOM 3626 N N . LYS A 1 476 ? 2.882 15.527 13.859 1.00 93.88 476 LYS A N 1
ATOM 3627 C CA . LYS A 1 476 ? 3.773 16.129 12.852 1.00 93.88 476 LYS A CA 1
ATOM 3628 C C . LYS A 1 476 ? 4.677 15.091 12.191 1.00 93.88 476 LYS A C 1
ATOM 3630 O O . LYS A 1 476 ? 4.797 15.102 10.970 1.00 93.88 476 LYS A O 1
ATOM 3635 N N . LEU A 1 477 ? 5.269 14.179 12.969 1.00 84.94 477 LEU A N 1
ATOM 3636 C CA . LEU A 1 477 ? 6.105 13.090 12.442 1.00 84.94 477 LEU A CA 1
ATOM 3637 C C . LEU A 1 477 ? 5.333 12.176 11.480 1.00 84.94 477 LEU A C 1
ATOM 3639 O O . LEU A 1 477 ? 5.901 11.677 10.511 1.00 84.94 477 LEU A O 1
ATOM 3643 N N . LEU A 1 478 ? 4.040 11.972 11.736 1.00 81.31 478 LEU A N 1
ATOM 3644 C CA . LEU A 1 478 ? 3.156 11.173 10.888 1.00 81.31 478 LEU A CA 1
ATOM 3645 C C . LEU A 1 478 ? 2.560 11.963 9.709 1.00 81.31 478 LEU A C 1
ATOM 3647 O O . LEU A 1 478 ? 2.050 11.353 8.770 1.00 81.31 478 LEU A O 1
ATOM 3651 N N . GLY A 1 479 ? 2.604 13.299 9.746 1.00 91.69 479 GLY A N 1
ATOM 3652 C CA . GLY A 1 479 ? 1.891 14.169 8.805 1.00 91.69 479 GLY A CA 1
ATOM 3653 C C . GLY A 1 479 ? 0.369 14.139 8.997 1.00 91.69 479 GLY A C 1
ATOM 3654 O O . GLY A 1 479 ? -0.377 14.143 8.020 1.00 91.69 479 GLY A O 1
ATOM 3655 N N . TRP A 1 480 ? -0.098 14.014 10.241 1.00 98.06 480 TRP A N 1
ATOM 3656 C CA . TRP A 1 480 ? -1.501 13.786 10.600 1.00 98.06 480 TRP A CA 1
ATOM 3657 C C . TRP A 1 480 ? -2.149 14.985 11.297 1.00 98.06 480 TRP A C 1
ATOM 3659 O O . TRP A 1 480 ? -1.482 15.890 11.795 1.00 98.06 480 TRP A O 1
ATOM 3669 N N . ASN A 1 481 ? -3.481 14.954 11.367 1.00 97.75 481 ASN A N 1
ATOM 3670 C CA . ASN A 1 481 ? -4.280 15.892 12.146 1.00 97.75 481 ASN A CA 1
ATOM 3671 C C . ASN A 1 481 ? -4.209 15.539 13.637 1.00 97.75 481 ASN A C 1
ATOM 3673 O O . ASN A 1 481 ? -4.139 14.363 14.005 1.00 97.75 481 ASN A O 1
ATOM 3677 N N . HIS A 1 482 ? -4.290 16.561 14.488 1.00 97.56 482 HIS A N 1
ATOM 3678 C CA . HIS A 1 482 ? -4.210 16.453 15.945 1.00 97.56 482 HIS A CA 1
ATOM 3679 C C . HIS A 1 482 ? -5.381 17.185 16.599 1.00 97.56 482 HIS A C 1
ATOM 3681 O O . HIS A 1 482 ? -5.677 18.329 16.253 1.00 97.56 482 HIS A O 1
ATOM 3687 N N . ALA A 1 483 ? -6.044 16.519 17.543 1.00 97.38 483 ALA A N 1
ATOM 3688 C CA . ALA A 1 483 ? -7.104 17.096 18.358 1.00 97.38 483 ALA A CA 1
ATOM 3689 C C . ALA A 1 483 ? -6.830 16.869 19.852 1.00 97.38 483 ALA A C 1
ATOM 3691 O O . ALA A 1 483 ? -7.057 15.761 20.351 1.00 97.38 483 ALA A O 1
ATOM 3692 N N . PRO A 1 484 ? -6.376 17.902 20.585 1.00 95.06 484 PRO A N 1
ATOM 3693 C CA . PRO A 1 484 ? -6.116 17.793 22.014 1.00 95.06 484 PRO A CA 1
ATOM 3694 C C . PRO A 1 484 ? -7.417 17.719 22.822 1.00 95.06 484 PRO A C 1
ATOM 3696 O O . PRO A 1 484 ? -8.329 18.545 22.664 1.00 95.06 484 PRO A O 1
ATOM 3699 N N . GLN A 1 485 ? -7.469 16.762 23.742 1.00 93.06 485 GLN A N 1
ATOM 3700 C CA . GLN A 1 485 ? -8.601 16.464 24.618 1.00 93.06 485 GLN A CA 1
ATOM 3701 C C . GLN A 1 485 ? -8.273 16.769 26.083 1.00 93.06 485 GLN A C 1
ATOM 3703 O O . GLN A 1 485 ? -7.132 17.055 26.451 1.00 93.06 485 GLN A O 1
ATOM 3708 N N . VAL A 1 486 ? -9.292 16.759 26.943 1.00 89.62 486 VAL A N 1
ATOM 3709 C CA . VAL A 1 486 ? -9.117 17.099 28.363 1.00 89.62 486 VAL A CA 1
ATOM 3710 C C . VAL A 1 486 ? -8.173 16.113 29.069 1.00 89.62 486 VAL A C 1
ATOM 3712 O O . VAL A 1 486 ? -8.242 14.910 28.843 1.00 89.62 486 VAL A O 1
ATOM 3715 N N . GLY A 1 487 ? -7.280 16.604 29.933 1.00 87.56 487 GLY A N 1
ATOM 3716 C CA . GLY A 1 487 ? -6.374 15.752 30.720 1.00 87.56 487 GLY A CA 1
ATOM 3717 C C . GLY A 1 487 ? -5.170 15.182 29.957 1.00 87.56 487 GLY A C 1
ATOM 3718 O O . GLY A 1 487 ? -4.720 14.091 30.281 1.00 87.56 487 GLY A O 1
ATOM 3719 N N . GLY A 1 488 ? -4.665 15.879 28.931 1.00 88.50 488 GLY A N 1
ATOM 3720 C CA . GLY A 1 488 ? -3.454 15.468 28.198 1.00 88.50 488 GLY A CA 1
ATOM 3721 C C . GLY A 1 488 ? -3.658 14.298 27.230 1.00 88.50 488 GLY A C 1
ATOM 3722 O O . GLY A 1 488 ? -2.693 13.736 26.729 1.00 88.50 488 GLY A O 1
ATOM 3723 N N . ARG A 1 489 ? -4.911 13.928 26.957 1.00 95.75 489 ARG A N 1
ATOM 3724 C CA . ARG A 1 489 ? -5.288 12.971 25.910 1.00 95.75 489 ARG A CA 1
ATOM 3725 C C . ARG A 1 489 ? -5.306 13.653 24.549 1.00 95.75 489 ARG A C 1
ATOM 3727 O O . ARG A 1 489 ? -5.452 14.872 24.459 1.00 95.75 489 ARG A O 1
ATOM 3734 N N . SER A 1 490 ? -5.207 12.878 23.478 1.00 97.38 490 SER A N 1
ATOM 3735 C CA . SER A 1 490 ? -5.342 13.396 22.115 1.00 97.38 490 SER A CA 1
ATOM 3736 C C . SER A 1 490 ? -5.963 12.369 21.179 1.00 97.38 490 SER A C 1
ATOM 3738 O O . SER A 1 490 ? -5.811 11.169 21.382 1.00 97.38 490 SER A O 1
ATOM 3740 N N . VAL A 1 491 ? -6.615 12.845 20.119 1.00 98.62 491 VAL A N 1
ATOM 3741 C CA . VAL A 1 491 ? -6.925 12.028 18.940 1.00 98.62 491 VAL A CA 1
ATOM 3742 C C . VAL A 1 491 ? -6.005 12.453 17.806 1.00 98.62 491 VAL A C 1
ATOM 3744 O O . VAL A 1 491 ? -5.969 13.630 17.440 1.00 98.62 491 VAL A O 1
ATOM 3747 N N . LEU A 1 492 ? -5.265 11.494 17.251 1.00 98.62 492 LEU A N 1
ATOM 3748 C CA . LEU A 1 492 ? -4.504 11.660 16.017 1.00 98.62 492 LEU A CA 1
ATOM 3749 C C . LEU A 1 492 ? -5.268 11.003 14.874 1.00 98.62 492 LEU A C 1
ATOM 3751 O O . LEU A 1 492 ? -5.790 9.901 15.033 1.00 98.62 492 LEU A O 1
ATOM 3755 N N . SER A 1 493 ? -5.337 11.657 13.719 1.00 98.38 493 SER A N 1
ATOM 3756 C CA . SER A 1 493 ? -6.075 11.124 12.573 1.00 98.38 493 SER A CA 1
ATOM 3757 C C . SER A 1 493 ? -5.423 11.506 11.253 1.00 98.38 493 SER A C 1
ATOM 3759 O O . SER A 1 493 ? -5.185 12.685 10.976 1.00 98.38 493 SER A O 1
ATOM 3761 N N . ARG A 1 494 ? -5.220 10.521 10.374 1.00 95.44 494 ARG A N 1
ATOM 3762 C CA . ARG A 1 494 ? -4.861 10.789 8.970 1.00 95.44 494 ARG A CA 1
ATOM 3763 C C . ARG A 1 494 ? -5.978 11.513 8.209 1.00 95.44 494 ARG A C 1
ATOM 3765 O O . ARG A 1 494 ? -5.726 12.123 7.175 1.00 95.44 494 ARG A O 1
ATOM 3772 N N . PHE A 1 495 ? -7.219 11.397 8.685 1.00 95.06 495 PHE A N 1
ATOM 3773 C CA . PHE A 1 495 ? -8.393 12.053 8.114 1.00 95.06 495 PHE A CA 1
ATOM 3774 C C . PHE A 1 495 ? -8.648 13.408 8.788 1.00 95.06 495 PHE A C 1
ATOM 3776 O O . PHE A 1 495 ? -8.291 13.559 9.964 1.00 95.06 495 PHE A O 1
ATOM 3783 N N . PRO A 1 496 ? -9.291 14.370 8.098 1.00 97.00 496 PRO A N 1
ATOM 3784 C CA . PRO A 1 496 ? -9.593 15.679 8.667 1.00 97.00 496 PRO A CA 1
ATOM 3785 C C . PRO A 1 496 ? -10.379 15.587 9.978 1.00 97.00 496 PRO A C 1
ATOM 3787 O O . PRO A 1 496 ? -11.270 14.749 10.126 1.00 97.00 496 PRO A O 1
ATOM 3790 N N . ILE A 1 497 ? -10.080 16.489 10.913 1.00 97.62 497 ILE A N 1
ATOM 3791 C CA . ILE A 1 497 ? -10.826 16.630 12.166 1.00 97.62 497 ILE A CA 1
ATOM 3792 C C . ILE A 1 497 ? -11.681 17.892 12.070 1.00 97.62 497 ILE A C 1
ATOM 3794 O O . ILE A 1 497 ? -11.156 18.996 11.954 1.00 97.62 497 ILE A O 1
ATOM 3798 N N . ALA A 1 498 ? -13.002 17.725 12.114 1.00 95.19 498 ALA A N 1
ATOM 3799 C CA . ALA A 1 498 ? -13.967 18.819 12.038 1.00 95.19 498 ALA A CA 1
ATOM 3800 C C . ALA A 1 498 ? -14.080 19.606 13.354 1.00 95.19 498 ALA A C 1
ATOM 3802 O O . ALA A 1 498 ? -14.503 20.760 13.352 1.00 95.19 498 ALA A O 1
ATOM 3803 N N . GLY A 1 499 ? -13.715 18.995 14.482 1.00 94.94 499 GLY A N 1
ATOM 3804 C CA . GLY A 1 499 ? -13.720 19.658 15.781 1.00 94.94 499 GLY A CA 1
ATOM 3805 C C . GLY A 1 499 ? -13.610 18.693 16.955 1.00 94.94 499 GLY A C 1
ATOM 3806 O O . GLY A 1 499 ? -13.332 17.506 16.786 1.00 94.94 499 GLY A O 1
ATOM 3807 N N . VAL A 1 500 ? -13.857 19.219 18.152 1.00 95.75 500 VAL A N 1
ATOM 3808 C CA . VAL A 1 500 ? -13.941 18.465 19.411 1.00 95.75 500 VAL A CA 1
ATOM 3809 C C . VAL A 1 500 ? -15.305 18.676 20.058 1.00 95.75 500 VAL A C 1
ATOM 3811 O O . VAL A 1 500 ? -15.979 19.672 19.790 1.00 95.75 500 VAL A O 1
ATOM 3814 N N . THR A 1 501 ? -15.733 17.731 20.893 1.00 92.69 501 THR A N 1
ATOM 3815 C CA . THR A 1 501 ? -16.985 17.854 21.650 1.00 92.69 501 THR A CA 1
ATOM 3816 C C . THR A 1 501 ? -16.876 18.940 22.727 1.00 92.69 501 THR A C 1
ATOM 3818 O O . THR A 1 501 ? -15.782 19.414 23.041 1.00 92.69 501 THR A O 1
ATOM 3821 N N . ALA A 1 502 ? -18.010 19.365 23.289 1.00 89.19 502 ALA A N 1
ATOM 3822 C CA . ALA A 1 502 ? -18.079 20.525 24.178 1.00 89.19 502 ALA A CA 1
ATOM 3823 C C . ALA A 1 502 ? -17.227 20.363 25.451 1.00 89.19 502 ALA A C 1
ATOM 3825 O O . ALA A 1 502 ? -16.508 21.288 25.822 1.00 89.19 502 ALA A O 1
ATOM 3826 N N . GLY A 1 503 ? -17.248 19.185 26.081 1.00 88.88 503 GLY A N 1
ATOM 3827 C CA . GLY A 1 503 ? -16.378 18.865 27.220 1.00 88.88 503 GLY A CA 1
ATOM 3828 C C . GLY A 1 503 ? -15.006 18.329 26.803 1.00 88.88 503 GLY A C 1
ATOM 3829 O O . GLY A 1 503 ? -14.204 17.943 27.653 1.00 88.88 503 GLY A O 1
ATOM 3830 N N . ARG A 1 504 ? -14.699 18.343 25.496 1.00 92.56 504 ARG A N 1
ATOM 3831 C CA . ARG A 1 504 ? -13.431 17.897 24.900 1.00 92.56 504 ARG A CA 1
ATOM 3832 C C . ARG A 1 504 ? -13.071 16.448 25.249 1.00 92.56 504 ARG A C 1
ATOM 3834 O O . ARG A 1 504 ? -11.888 16.107 25.275 1.00 92.56 504 ARG A O 1
ATOM 3841 N N . GLN A 1 505 ? -14.072 15.605 25.509 1.00 94.19 505 GLN A N 1
ATOM 3842 C CA . GLN A 1 505 ? -13.914 14.156 25.690 1.00 94.19 505 GLN A CA 1
ATOM 3843 C C . GLN A 1 505 ? -13.831 13.409 24.348 1.00 94.19 505 GLN A C 1
ATOM 3845 O O . GLN A 1 505 ? -13.297 12.302 24.296 1.00 94.19 505 GLN A O 1
ATOM 3850 N N . GLY A 1 506 ? -14.352 13.999 23.263 1.00 95.56 506 GLY A N 1
ATOM 3851 C CA . GLY A 1 506 ? -14.374 13.413 21.921 1.00 95.56 506 GLY A CA 1
ATOM 3852 C C . GLY A 1 506 ? -13.845 14.348 20.830 1.00 95.56 506 GLY A C 1
ATOM 3853 O O . GLY A 1 506 ? -13.853 15.569 20.985 1.00 95.56 506 GLY A O 1
ATOM 3854 N N . ALA A 1 507 ? -13.390 13.771 19.720 1.00 98.00 507 ALA A N 1
ATOM 3855 C CA . ALA A 1 507 ? -13.062 14.458 18.470 1.00 98.00 507 ALA A CA 1
ATOM 3856 C C . ALA A 1 507 ? -14.021 14.015 17.354 1.00 98.00 507 ALA A C 1
ATOM 3858 O O . ALA A 1 507 ? -14.537 12.902 17.386 1.00 98.00 507 ALA A O 1
ATOM 3859 N N . ILE A 1 508 ? -14.269 14.876 16.370 1.00 98.31 508 ILE A N 1
ATOM 3860 C CA . ILE A 1 508 ? -15.150 14.588 15.232 1.00 98.31 508 ILE A CA 1
ATOM 3861 C C . ILE A 1 508 ? -14.274 14.420 13.994 1.00 98.31 508 ILE A C 1
ATOM 3863 O O . ILE A 1 508 ? -13.786 15.403 13.438 1.00 98.31 508 ILE A O 1
ATOM 3867 N N . VAL A 1 509 ? -14.050 13.178 13.579 1.00 98.19 509 VAL A N 1
ATOM 3868 C CA . VAL A 1 509 ? -13.233 12.833 12.412 1.00 98.19 509 VAL A CA 1
ATOM 3869 C C . VAL A 1 509 ? -14.127 12.696 11.181 1.00 98.19 509 VAL A C 1
ATOM 3871 O O . VAL A 1 509 ? -15.155 12.027 11.235 1.00 98.19 509 VAL A O 1
ATOM 3874 N N . VAL A 1 510 ? -13.743 13.314 10.065 1.00 94.62 510 VAL A N 1
ATOM 3875 C CA . VAL A 1 510 ? -14.463 13.211 8.787 1.00 94.62 510 VAL A CA 1
ATOM 3876 C C . VAL A 1 510 ? -13.887 12.047 7.989 1.00 94.62 510 VAL A C 1
ATOM 3878 O O . VAL A 1 510 ? -12.759 12.117 7.506 1.00 94.62 510 VAL A O 1
ATOM 3881 N N . LEU A 1 511 ? -14.651 10.966 7.859 1.00 89.44 511 LEU A N 1
ATOM 3882 C CA . LEU A 1 511 ? -14.246 9.768 7.125 1.00 89.44 511 LEU A CA 1
ATOM 3883 C C . LEU A 1 511 ? -14.255 9.999 5.604 1.00 89.44 511 LEU A C 1
ATOM 3885 O O . LEU A 1 511 ? -14.885 10.948 5.131 1.00 89.44 511 LEU A O 1
ATOM 3889 N N . PRO A 1 512 ? -13.599 9.133 4.803 1.00 81.69 512 PRO A N 1
ATOM 3890 C CA . PRO A 1 512 ? -13.584 9.258 3.344 1.00 81.69 512 PRO A CA 1
ATOM 3891 C C . PRO A 1 512 ? -14.970 9.307 2.687 1.00 81.69 512 PRO A C 1
ATOM 3893 O O . PRO A 1 512 ? -15.120 9.950 1.651 1.00 81.69 512 PRO A O 1
ATOM 3896 N N . SER A 1 513 ? -15.985 8.669 3.279 1.00 79.44 513 SER A N 1
ATOM 3897 C CA . SER A 1 513 ? -17.381 8.777 2.829 1.00 79.44 513 SER A CA 1
ATOM 3898 C C . SER A 1 513 ? -18.021 10.156 3.051 1.00 79.44 513 SER A C 1
ATOM 3900 O O . SER A 1 513 ? -19.131 10.396 2.579 1.00 79.44 513 SER A O 1
ATOM 3902 N N . GLY A 1 514 ? -17.367 11.046 3.802 1.00 83.56 514 GLY A N 1
ATOM 3903 C CA . GLY A 1 514 ? -17.928 12.293 4.320 1.00 83.56 514 GLY A CA 1
ATOM 3904 C C . GLY A 1 514 ? -18.667 12.135 5.654 1.00 83.56 514 GLY A C 1
ATOM 3905 O O . GLY A 1 514 ? -19.078 13.137 6.236 1.00 83.56 514 GLY A O 1
ATOM 3906 N N . ARG A 1 515 ? -18.834 10.907 6.171 1.00 89.12 515 ARG A N 1
ATOM 3907 C CA . ARG A 1 515 ? -19.463 10.671 7.479 1.00 89.12 515 ARG A CA 1
ATOM 3908 C C . ARG A 1 515 ? -18.604 11.210 8.615 1.00 89.12 515 ARG A C 1
ATOM 3910 O O . ARG A 1 515 ? -17.380 11.107 8.596 1.00 89.12 515 ARG A O 1
ATOM 3917 N N . HIS A 1 516 ? -19.265 11.714 9.647 1.00 95.31 516 HIS A N 1
ATOM 3918 C CA . HIS A 1 516 ? -18.610 12.076 10.896 1.00 95.31 516 HIS A CA 1
ATOM 3919 C C . HIS A 1 516 ? -18.512 10.854 11.812 1.00 95.31 516 HIS A C 1
ATOM 3921 O O . HIS A 1 516 ? -19.512 10.184 12.068 1.00 95.31 516 HIS A O 1
ATOM 3927 N N . LEU A 1 517 ? -17.308 10.588 12.311 1.00 97.56 517 LEU A N 1
ATOM 3928 C CA . LEU A 1 517 ? -17.024 9.616 13.357 1.00 97.56 517 LEU A CA 1
ATOM 3929 C C . LEU A 1 517 ? -16.638 10.359 14.635 1.00 97.56 517 LEU A C 1
ATOM 3931 O O . LEU A 1 517 ? -15.645 11.086 14.670 1.00 97.56 517 LEU A O 1
ATOM 3935 N N . HIS A 1 518 ? -17.419 10.162 15.689 1.00 98.19 518 HIS A N 1
ATOM 3936 C CA . HIS A 1 518 ? -17.156 10.704 17.012 1.00 98.19 518 HIS A CA 1
ATOM 3937 C C . HIS A 1 518 ? -16.208 9.766 17.758 1.00 98.19 518 HIS A C 1
ATOM 3939 O O . HIS A 1 518 ? -16.588 8.663 18.148 1.00 98.19 518 HIS A O 1
ATOM 3945 N N . VAL A 1 519 ? -14.966 10.208 17.939 1.00 98.62 519 VAL A N 1
ATOM 3946 C CA . VAL A 1 519 ? -13.890 9.443 18.570 1.00 98.62 519 VAL A CA 1
ATOM 3947 C C . VAL A 1 519 ? -13.681 9.948 19.989 1.00 98.62 519 VAL A C 1
ATOM 3949 O O . VAL A 1 519 ? -13.042 10.979 20.207 1.00 98.62 519 VAL A O 1
ATOM 3952 N N . PHE A 1 520 ? -14.246 9.233 20.955 1.00 98.56 520 PHE A N 1
ATOM 3953 C CA . PHE A 1 520 ? -13.990 9.444 22.374 1.00 98.56 520 PHE A CA 1
ATOM 3954 C C . PHE A 1 520 ? -12.735 8.698 22.800 1.00 98.56 520 PHE A C 1
ATOM 3956 O O . PHE A 1 520 ? -12.394 7.660 22.237 1.00 98.56 520 PHE A O 1
ATOM 3963 N N . ASN A 1 521 ? -12.052 9.233 23.802 1.00 98.00 521 ASN A N 1
ATOM 3964 C CA . ASN A 1 521 ? -10.805 8.664 24.281 1.00 98.00 521 ASN A CA 1
ATOM 3965 C C . ASN A 1 521 ? -10.676 8.865 25.790 1.00 98.00 521 ASN A C 1
ATOM 3967 O O . ASN A 1 521 ? -10.867 9.991 26.249 1.00 98.00 521 ASN A O 1
ATOM 3971 N N . VAL A 1 522 ? -10.332 7.838 26.568 1.00 97.44 522 VAL A N 1
ATOM 3972 C CA . VAL A 1 522 ? -10.174 7.940 28.031 1.00 97.44 522 VAL A CA 1
ATOM 3973 C C . VAL A 1 522 ? -8.784 7.582 28.530 1.00 97.44 522 VAL A C 1
ATOM 3975 O O . VAL A 1 522 ? -8.037 6.850 27.896 1.00 97.44 522 VAL A O 1
ATOM 3978 N N . HIS A 1 523 ? -8.466 8.166 29.678 1.00 97.75 523 HIS A N 1
ATOM 3979 C CA . HIS A 1 523 ? -7.345 7.841 30.541 1.00 97.75 523 HIS A CA 1
ATOM 3980 C C . HIS A 1 523 ? -7.881 8.059 31.957 1.00 97.75 523 HIS A C 1
ATOM 3982 O O . HIS A 1 523 ? -8.026 9.203 32.400 1.00 97.75 523 HIS A O 1
ATOM 3988 N N . LEU A 1 524 ? -8.376 6.986 32.576 1.00 97.12 524 LEU A N 1
ATOM 3989 C CA . LEU A 1 524 ? -9.039 7.055 33.883 1.00 97.12 524 LEU A CA 1
ATOM 3990 C C . LEU A 1 524 ? -8.012 6.984 35.017 1.00 97.12 524 LEU A C 1
ATOM 3992 O O . LEU A 1 524 ? -6.838 6.723 34.783 1.00 97.12 524 LEU A O 1
ATOM 3996 N N . ALA A 1 525 ? -8.445 7.233 36.254 1.00 95.81 525 ALA A N 1
ATOM 3997 C CA . ALA A 1 525 ? -7.548 7.221 37.405 1.00 95.81 525 ALA A CA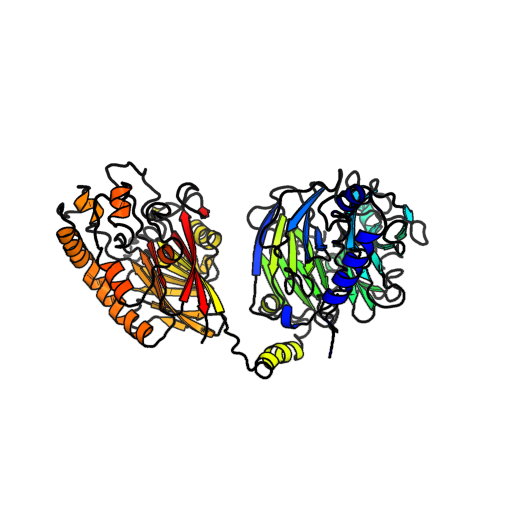 1
ATOM 3998 C C . ALA A 1 525 ? -6.823 5.868 37.547 1.00 95.81 525 ALA A C 1
ATOM 4000 O O . ALA A 1 525 ? -7.466 4.825 37.674 1.00 95.81 525 ALA A O 1
ATOM 4001 N N . ALA A 1 526 ? -5.487 5.899 37.568 1.00 94.19 526 ALA A N 1
ATOM 4002 C CA . ALA A 1 526 ? -4.652 4.710 37.748 1.00 94.19 526 ALA A CA 1
ATOM 4003 C C . ALA A 1 526 ? -4.772 4.109 39.158 1.00 94.19 526 ALA A C 1
ATOM 4005 O O . ALA A 1 526 ? -4.767 2.894 39.327 1.00 94.19 526 ALA A O 1
ATOM 4006 N N . SER A 1 527 ? -4.942 4.951 40.184 1.00 94.12 527 SER A N 1
ATOM 4007 C CA . SER A 1 527 ? -4.969 4.546 41.593 1.00 94.12 527 SER A CA 1
ATOM 4008 C C . SER A 1 527 ? -6.252 5.000 42.302 1.00 94.12 527 SER A C 1
ATOM 4010 O O . SER A 1 527 ? -6.693 6.128 42.061 1.00 94.12 527 SER A O 1
ATOM 4012 N N . PRO A 1 528 ? -6.811 4.203 43.234 1.00 96.06 528 PRO A N 1
ATOM 4013 C CA . PRO A 1 528 ? -6.466 2.808 43.548 1.00 96.06 528 PRO A CA 1
ATOM 4014 C C . PRO A 1 528 ? -6.731 1.818 42.400 1.00 96.06 528 PRO A C 1
ATOM 4016 O O . PRO A 1 528 ? -7.742 1.936 41.707 1.00 96.06 528 PRO A O 1
ATOM 4019 N N . TYR A 1 529 ? -5.863 0.810 42.243 1.00 97.75 529 TYR A N 1
ATOM 4020 C CA . TYR A 1 529 ? -6.023 -0.266 41.255 1.00 97.75 529 TYR A CA 1
ATOM 4021 C C . TYR A 1 529 ? -6.548 -1.538 41.932 1.00 97.75 529 TYR A C 1
ATOM 4023 O O . TYR A 1 529 ? -5.864 -2.160 42.746 1.00 97.75 529 TYR A O 1
ATOM 4031 N N . GLN A 1 530 ? -7.792 -1.911 41.637 1.00 97.88 530 GLN A N 1
ATOM 4032 C CA . GLN A 1 530 ? -8.511 -2.970 42.358 1.00 97.88 530 GLN A CA 1
ATOM 4033 C C . GLN A 1 530 ? -7.822 -4.341 42.305 1.00 97.88 530 GLN A C 1
ATOM 4035 O O . GLN A 1 530 ? -7.779 -5.005 43.341 1.00 97.88 530 GLN A O 1
ATOM 4040 N N . PRO A 1 531 ? -7.232 -4.779 41.177 1.00 97.69 531 PRO A N 1
ATOM 4041 C CA . PRO A 1 531 ? -6.474 -6.024 41.174 1.00 97.69 531 PRO A CA 1
ATOM 4042 C C . PRO A 1 531 ? -5.308 -6.041 42.168 1.00 97.69 531 PRO A C 1
ATOM 4044 O O . PRO A 1 531 ? -5.079 -7.059 42.817 1.00 97.69 531 PRO A O 1
ATOM 4047 N N . TYR A 1 532 ? -4.628 -4.909 42.368 1.00 98.06 532 TYR A N 1
ATOM 4048 C CA . TYR A 1 532 ? -3.572 -4.789 43.378 1.00 98.06 532 TYR A CA 1
ATOM 4049 C C . TYR A 1 532 ? -4.133 -4.803 44.800 1.00 98.06 532 TYR A C 1
ATOM 4051 O O . TYR A 1 532 ? -3.581 -5.476 45.670 1.00 98.06 532 TYR A O 1
ATOM 4059 N N . GLN A 1 533 ? -5.274 -4.143 45.034 1.00 98.00 533 GLN A N 1
ATOM 4060 C CA . GLN A 1 533 ? -5.961 -4.202 46.329 1.00 98.00 533 GLN A CA 1
ATOM 4061 C C . GLN A 1 533 ? -6.338 -5.640 46.716 1.00 98.00 533 GLN A C 1
ATOM 4063 O O . GLN A 1 533 ? -6.242 -5.994 47.891 1.00 98.00 533 GLN A O 1
ATOM 4068 N N . LEU A 1 534 ? -6.733 -6.463 45.738 1.00 97.75 534 LEU A N 1
ATOM 4069 C CA . LEU A 1 534 ? -7.064 -7.875 45.933 1.00 97.75 534 LEU A CA 1
ATOM 4070 C C . LEU A 1 534 ? -5.827 -8.751 46.166 1.00 97.75 534 LEU A C 1
ATOM 4072 O O . LEU A 1 534 ? -5.809 -9.577 47.076 1.00 97.75 534 LEU A O 1
ATOM 4076 N N . LEU A 1 535 ? -4.785 -8.569 45.350 1.00 96.56 535 LEU A N 1
ATOM 4077 C CA . LEU A 1 535 ? -3.546 -9.353 45.419 1.00 96.56 535 LEU A CA 1
ATOM 4078 C C . LEU A 1 535 ? -2.582 -8.890 46.518 1.00 96.56 535 LEU A C 1
ATOM 4080 O O . LEU A 1 535 ? -1.511 -9.464 46.684 1.00 96.56 535 LEU A O 1
ATOM 4084 N N . ARG A 1 536 ? -2.979 -7.882 47.299 1.00 96.81 536 ARG A N 1
ATOM 4085 C CA . ARG A 1 536 ? -2.174 -7.266 48.360 1.00 96.81 536 ARG A CA 1
ATOM 4086 C C . ARG A 1 536 ? -0.865 -6.651 47.849 1.00 96.81 536 ARG A C 1
ATOM 4088 O O . ARG A 1 536 ? 0.123 -6.609 48.579 1.00 96.81 536 ARG A O 1
ATOM 4095 N N . ILE A 1 537 ? -0.885 -6.140 46.619 1.00 97.12 537 ILE A N 1
ATOM 4096 C CA . ILE A 1 537 ? 0.214 -5.384 46.011 1.00 97.12 537 ILE A CA 1
ATOM 4097 C C . ILE A 1 537 ? 0.072 -3.917 46.460 1.00 97.12 537 ILE A C 1
ATOM 4099 O O . ILE A 1 537 ? -0.966 -3.298 46.197 1.00 97.12 537 ILE A O 1
ATOM 4103 N N . PRO A 1 538 ? 1.048 -3.336 47.182 1.00 95.00 538 PRO A N 1
ATOM 4104 C CA . PRO A 1 538 ? 0.952 -1.954 47.647 1.00 95.00 538 PRO A CA 1
ATOM 4105 C C . PRO A 1 538 ? 0.932 -0.952 46.486 1.00 95.00 538 PRO A C 1
ATOM 4107 O O . PRO A 1 538 ? 1.829 -0.948 45.648 1.00 95.00 538 PRO A O 1
ATOM 4110 N N . TYR A 1 539 ? -0.049 -0.046 46.469 1.00 94.12 539 TYR A N 1
ATOM 4111 C CA . TYR A 1 539 ? -0.104 1.039 45.487 1.00 94.12 539 TYR A CA 1
ATOM 4112 C C . TYR A 1 539 ? -0.713 2.302 46.088 1.00 94.12 539 TYR A C 1
ATOM 4114 O O . TYR A 1 539 ? -1.921 2.404 46.319 1.00 94.12 539 TYR A O 1
ATOM 4122 N N . GLY A 1 540 ? 0.162 3.259 46.400 1.00 87.88 540 GLY A N 1
ATOM 4123 C CA . GLY A 1 540 ? -0.186 4.393 47.249 1.00 87.88 540 GLY A CA 1
ATOM 4124 C C . GLY A 1 540 ? -0.637 3.935 48.641 1.00 87.88 540 GLY A C 1
ATOM 4125 O O . GLY A 1 540 ? -0.095 2.986 49.200 1.00 87.88 540 GLY A O 1
ATOM 4126 N N . ASN A 1 541 ? -1.657 4.601 49.185 1.00 89.81 541 ASN A N 1
ATOM 4127 C CA . ASN A 1 541 ? -2.238 4.290 50.498 1.00 89.81 541 ASN A CA 1
ATOM 4128 C C . ASN A 1 541 ? -3.563 3.508 50.387 1.00 89.81 541 ASN A C 1
ATOM 4130 O O . ASN A 1 541 ? -4.408 3.593 51.280 1.00 89.81 541 ASN A O 1
ATOM 4134 N N . ALA A 1 542 ? -3.793 2.810 49.271 1.00 93.69 542 ALA A N 1
ATOM 4135 C CA . ALA A 1 542 ? -5.036 2.082 49.042 1.00 93.69 542 ALA A CA 1
ATOM 4136 C C . ALA A 1 542 ? -5.180 0.887 50.010 1.00 93.69 542 ALA A C 1
ATOM 4138 O O . ALA A 1 542 ? -4.223 0.130 50.181 1.00 93.69 542 ALA A O 1
ATOM 4139 N N . PRO A 1 543 ? -6.357 0.674 50.631 1.00 95.81 543 PRO A N 1
ATOM 4140 C CA . PRO A 1 543 ? -6.587 -0.492 51.479 1.00 95.81 543 PRO A CA 1
ATOM 4141 C C . PRO A 1 543 ? -6.678 -1.773 50.641 1.00 95.81 543 PRO A C 1
ATOM 4143 O O . PRO A 1 543 ? -7.120 -1.737 49.491 1.00 95.81 543 PRO A O 1
ATOM 4146 N N . PHE A 1 544 ? -6.321 -2.912 51.233 1.00 98.31 544 PHE A N 1
ATOM 4147 C CA . PHE A 1 544 ? -6.546 -4.222 50.620 1.00 98.31 544 PHE A CA 1
ATOM 4148 C C . PHE A 1 544 ? -7.997 -4.669 50.791 1.00 98.31 544 PHE A C 1
ATOM 4150 O O . PHE A 1 544 ? -8.618 -4.395 51.818 1.00 98.31 544 PHE A O 1
ATOM 4157 N N . LEU A 1 545 ? -8.524 -5.351 49.777 1.00 98.06 545 LEU A N 1
ATOM 4158 C CA . LEU A 1 545 ? -9.928 -5.746 49.675 1.00 98.06 545 LEU A CA 1
ATOM 4159 C C . LEU A 1 545 ? -10.019 -7.230 49.318 1.00 98.06 545 LEU A C 1
ATOM 4161 O O . LEU A 1 545 ? -9.144 -7.758 48.642 1.00 98.06 545 LEU A O 1
ATOM 4165 N N . GLU A 1 546 ? -11.073 -7.907 49.770 1.00 97.25 546 GLU A N 1
ATOM 4166 C CA . GLU A 1 546 ? -11.163 -9.376 49.675 1.00 97.25 546 GLU A CA 1
ATOM 4167 C C . GLU A 1 546 ? -12.431 -9.872 48.964 1.00 97.25 546 GLU A C 1
ATOM 4169 O O . GLU A 1 546 ? -12.545 -11.060 48.672 1.00 97.25 546 GLU A O 1
ATOM 4174 N N . THR A 1 547 ? -13.388 -8.987 48.659 1.00 98.00 547 THR A N 1
ATOM 4175 C CA . THR A 1 547 ? -14.666 -9.356 48.030 1.00 98.00 547 THR A CA 1
ATOM 4176 C C . THR A 1 547 ? -14.887 -8.614 46.717 1.00 98.00 547 THR A C 1
ATOM 4178 O O . THR A 1 547 ? -14.480 -7.462 46.564 1.00 98.00 547 THR A O 1
ATOM 4181 N N . ALA A 1 548 ? -15.583 -9.258 45.775 1.00 97.75 548 ALA A N 1
ATOM 4182 C CA . ALA A 1 548 ? -15.928 -8.652 44.490 1.00 97.75 548 ALA A CA 1
ATOM 4183 C C . ALA A 1 548 ? -16.751 -7.363 44.656 1.00 97.75 548 ALA A C 1
ATOM 4185 O O . ALA A 1 548 ? -16.479 -6.384 43.969 1.00 97.75 548 ALA A O 1
ATOM 4186 N N . ASP A 1 549 ? -17.696 -7.332 45.602 1.00 97.62 549 ASP A N 1
ATOM 4187 C CA . ASP A 1 549 ? -18.521 -6.147 45.872 1.00 97.62 549 ASP A CA 1
ATOM 4188 C C . ASP A 1 549 ? -17.674 -4.967 46.364 1.00 97.62 549 ASP A C 1
ATOM 4190 O O . ASP A 1 549 ? -17.801 -3.861 45.845 1.00 97.62 549 ASP A O 1
ATOM 4194 N N . ALA A 1 550 ? -16.733 -5.209 47.286 1.00 98.44 550 ALA A N 1
ATOM 4195 C CA . ALA A 1 550 ? -15.833 -4.163 47.765 1.00 98.44 550 ALA A CA 1
ATOM 4196 C C . ALA A 1 550 ? -14.914 -3.644 46.648 1.00 98.44 550 ALA A C 1
ATOM 4198 O O . ALA A 1 550 ? -14.635 -2.447 46.580 1.00 98.44 550 ALA A O 1
ATOM 4199 N N . LEU A 1 551 ? -14.458 -4.524 45.747 1.00 98.44 551 LEU A N 1
ATOM 4200 C CA . LEU A 1 551 ? -13.683 -4.122 44.571 1.00 98.44 551 LEU A CA 1
ATOM 4201 C C . LEU A 1 551 ? -14.522 -3.261 43.618 1.00 98.44 551 LEU A C 1
ATOM 4203 O O . LEU A 1 551 ? -14.026 -2.244 43.146 1.00 98.44 551 LEU A O 1
ATOM 4207 N N . VAL A 1 552 ? -15.785 -3.616 43.363 1.00 98.62 552 VAL A N 1
ATOM 4208 C CA . VAL A 1 552 ? -16.699 -2.819 42.525 1.00 98.62 552 VAL A CA 1
ATOM 4209 C C . VAL A 1 552 ? -16.960 -1.442 43.139 1.00 98.62 552 VAL A C 1
ATOM 4211 O O . VAL A 1 552 ? -16.888 -0.442 42.427 1.00 98.62 552 VAL A O 1
ATOM 4214 N N . GLU A 1 553 ? -17.212 -1.363 44.447 1.00 98.31 553 GLU A N 1
ATOM 4215 C CA . GLU A 1 553 ? -17.398 -0.086 45.150 1.00 98.31 553 GLU A CA 1
ATOM 4216 C C . GLU A 1 553 ? -16.140 0.791 45.084 1.00 98.31 553 GLU A C 1
ATOM 4218 O O . GLU A 1 553 ? -16.229 1.986 44.794 1.00 98.31 553 GLU A O 1
ATOM 4223 N N . ALA A 1 554 ? -14.958 0.205 45.295 1.00 98.12 554 ALA A N 1
ATOM 4224 C CA . ALA A 1 554 ? -13.689 0.924 45.213 1.00 98.12 554 ALA A CA 1
ATOM 4225 C C . ALA A 1 554 ? -13.374 1.402 43.785 1.00 98.12 554 ALA A C 1
ATOM 4227 O O . ALA A 1 554 ? -12.895 2.523 43.603 1.00 98.12 554 ALA A O 1
ATOM 4228 N N . ALA A 1 555 ? -13.680 0.583 42.778 1.00 98.25 555 ALA A N 1
ATOM 4229 C CA . ALA A 1 555 ? -13.583 0.939 41.366 1.00 98.25 555 ALA A CA 1
ATOM 4230 C C . ALA A 1 555 ? -14.499 2.122 41.007 1.00 98.25 555 ALA A C 1
ATOM 4232 O O . ALA A 1 555 ? -14.050 3.105 40.409 1.00 98.25 555 ALA A O 1
ATOM 4233 N N . GLU A 1 556 ? -15.765 2.075 41.434 1.00 98.12 556 GLU A N 1
ATOM 4234 C CA . GLU A 1 556 ? -16.726 3.158 41.210 1.00 98.12 556 GLU A CA 1
ATOM 4235 C C . GLU A 1 556 ? -16.294 4.444 41.9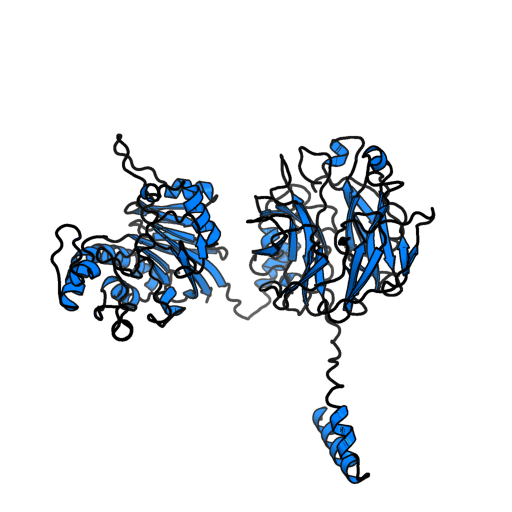32 1.00 98.12 556 GLU A C 1
ATOM 4237 O O . GLU A 1 556 ? -16.376 5.530 41.360 1.00 98.12 556 GLU A O 1
ATOM 4242 N N . ALA A 1 557 ? -15.749 4.343 43.147 1.00 97.75 557 ALA A N 1
ATOM 4243 C CA . ALA A 1 557 ? -15.204 5.494 43.863 1.00 97.75 557 ALA A CA 1
ATOM 4244 C C . ALA A 1 557 ? -13.988 6.116 43.149 1.00 97.75 557 ALA A C 1
ATOM 4246 O O . ALA A 1 557 ? -13.846 7.339 43.131 1.00 97.75 557 ALA A O 1
ATOM 4247 N N . ALA A 1 558 ? -13.123 5.293 42.545 1.00 96.94 558 ALA A N 1
ATOM 4248 C CA . ALA A 1 558 ? -11.918 5.755 41.860 1.00 96.94 558 ALA A CA 1
ATOM 4249 C C . ALA A 1 558 ? -12.211 6.396 40.492 1.00 96.94 558 ALA A C 1
ATOM 4251 O O . ALA A 1 558 ? -11.603 7.407 40.138 1.00 96.94 558 ALA A O 1
ATOM 4252 N N . ARG A 1 559 ? -13.128 5.816 39.704 1.00 97.88 559 ARG A N 1
ATOM 4253 C CA . ARG A 1 559 ? -13.314 6.171 38.280 1.00 97.88 559 ARG A CA 1
ATOM 4254 C C . ARG A 1 559 ? -14.725 6.617 37.918 1.00 97.88 559 ARG A C 1
ATOM 4256 O O . ARG A 1 559 ? -14.902 7.251 36.877 1.00 97.88 559 ARG A O 1
ATOM 4263 N N . GLY A 1 560 ? -15.719 6.364 38.768 1.00 97.81 560 GLY A N 1
ATOM 4264 C CA . GLY A 1 560 ? -17.139 6.553 38.464 1.00 97.81 560 GLY A CA 1
ATOM 4265 C C . GLY A 1 560 ? -17.500 7.965 38.009 1.00 97.81 560 GLY A C 1
ATOM 4266 O O . GLY A 1 560 ? -18.254 8.118 37.050 1.00 97.81 560 GLY A O 1
ATOM 4267 N N . ALA A 1 561 ? -16.905 9.000 38.614 1.00 96.62 561 ALA A N 1
ATOM 4268 C CA . ALA A 1 561 ? -17.110 10.393 38.202 1.00 96.62 561 ALA A CA 1
ATOM 4269 C C . ALA A 1 561 ? -16.571 10.680 36.787 1.00 96.62 561 ALA A C 1
ATOM 4271 O O . ALA A 1 561 ? -17.237 11.347 35.995 1.00 96.62 561 ALA A O 1
ATOM 4272 N N . GLY A 1 562 ? -15.395 10.140 36.445 1.00 95.25 562 GLY A N 1
ATOM 4273 C CA . GLY A 1 562 ? -14.816 10.258 35.104 1.00 95.25 562 GLY A CA 1
ATOM 4274 C C . GLY A 1 562 ? -15.636 9.510 34.053 1.00 95.25 562 GLY A C 1
ATOM 4275 O O . GLY A 1 562 ? -15.870 10.034 32.964 1.00 95.25 562 GLY A O 1
ATOM 4276 N N . VAL A 1 563 ? -16.143 8.324 34.405 1.00 97.81 563 VAL A N 1
ATOM 4277 C CA . VAL A 1 563 ? -17.043 7.535 33.550 1.00 97.81 563 VAL A CA 1
ATOM 4278 C C . VAL A 1 563 ? -18.375 8.255 33.340 1.00 97.81 563 VAL A C 1
ATOM 4280 O O . VAL A 1 563 ? -18.861 8.301 32.214 1.00 97.81 563 VAL A O 1
ATOM 4283 N N . THR A 1 564 ? -18.946 8.875 34.376 1.00 97.44 564 THR A N 1
ATOM 4284 C CA . THR A 1 564 ? -20.154 9.708 34.243 1.00 97.44 564 THR A CA 1
ATOM 4285 C C . THR A 1 564 ? -19.913 10.871 33.284 1.00 97.44 564 THR A C 1
ATOM 4287 O O . THR A 1 564 ? -20.648 11.005 32.314 1.00 97.44 564 THR A O 1
ATOM 4290 N N . ALA A 1 565 ? -18.829 11.632 33.466 1.00 94.69 565 ALA A N 1
ATOM 4291 C CA . ALA A 1 565 ? -18.509 12.757 32.586 1.00 94.69 565 ALA A CA 1
ATOM 4292 C C . ALA A 1 565 ? -18.272 12.338 31.121 1.00 94.69 565 ALA A C 1
ATOM 4294 O O . ALA A 1 565 ? -18.571 13.103 30.206 1.00 94.69 565 ALA A O 1
ATOM 4295 N N . LEU A 1 566 ? -17.725 11.140 30.878 1.00 96.62 566 LEU A N 1
ATOM 4296 C CA . LEU A 1 566 ? -17.633 10.569 29.532 1.00 96.62 566 LEU A CA 1
ATOM 4297 C C . LEU A 1 566 ? -19.028 10.257 28.971 1.00 96.62 566 LEU A C 1
ATOM 4299 O O . LEU A 1 566 ? -19.345 10.649 27.848 1.00 96.62 566 LEU A O 1
ATOM 4303 N N . LEU A 1 567 ? -19.842 9.514 29.728 1.00 97.50 567 LEU A N 1
ATOM 4304 C CA . LEU A 1 567 ? -21.147 9.039 29.270 1.00 97.50 567 LEU A CA 1
ATOM 4305 C C . LEU A 1 567 ? -22.138 10.188 29.048 1.00 97.50 567 LEU A C 1
ATOM 4307 O O . LEU A 1 567 ? -22.936 10.100 28.119 1.00 97.50 567 LEU A O 1
ATOM 4311 N N . ASP A 1 568 ? -22.032 11.280 29.806 1.00 96.25 568 ASP A N 1
ATOM 4312 C CA . ASP A 1 568 ? -22.850 12.486 29.625 1.00 96.25 568 ASP A CA 1
ATOM 4313 C C . ASP A 1 568 ? -22.666 13.125 28.234 1.00 96.25 568 ASP A C 1
ATOM 4315 O O . ASP A 1 568 ? -23.615 13.680 27.681 1.00 96.25 568 ASP A O 1
ATOM 4319 N N . GLU A 1 569 ? -21.477 13.021 27.623 1.00 95.44 569 GLU A N 1
ATOM 4320 C CA . GLU A 1 569 ? -21.244 13.470 26.240 1.00 95.44 569 GLU A CA 1
ATOM 4321 C C . GLU A 1 569 ? -21.444 12.361 25.199 1.00 95.44 569 GLU A C 1
ATOM 4323 O O . GLU A 1 569 ? -21.874 12.640 24.076 1.00 95.44 569 GLU A O 1
ATOM 4328 N N . LEU A 1 570 ? -21.117 11.113 25.543 1.00 97.44 570 LEU A N 1
ATOM 4329 C CA . LEU A 1 570 ? -21.135 9.978 24.620 1.00 97.44 570 LEU A CA 1
ATOM 4330 C C . LEU A 1 570 ? -22.555 9.466 24.354 1.00 97.44 570 LEU A C 1
ATOM 4332 O O . LEU A 1 570 ? -22.928 9.252 23.200 1.00 97.44 570 LEU A O 1
ATOM 4336 N N . VAL A 1 571 ? -23.363 9.276 25.400 1.00 97.31 571 VAL A N 1
ATOM 4337 C CA . VAL A 1 571 ? -24.701 8.669 25.297 1.00 97.31 571 VAL A CA 1
ATOM 4338 C C . VAL A 1 571 ? -25.642 9.480 24.401 1.00 97.31 571 VAL A C 1
ATOM 4340 O O . VAL A 1 571 ? -26.278 8.866 23.542 1.00 97.31 571 VAL A O 1
ATOM 4343 N N . PRO A 1 572 ? -25.710 10.826 24.490 1.00 96.62 572 PRO A N 1
ATOM 4344 C CA . PRO A 1 572 ? -26.552 11.606 23.585 1.00 96.62 572 PRO A CA 1
ATOM 4345 C C . PRO A 1 572 ? -26.200 11.414 22.104 1.00 96.62 572 PRO A C 1
ATOM 4347 O O . PRO A 1 572 ? -27.086 11.470 21.256 1.00 96.62 572 PRO A O 1
ATOM 4350 N N . ARG A 1 573 ? -24.926 11.149 21.781 1.00 95.50 573 ARG A N 1
ATOM 4351 C CA . ARG A 1 573 ? -24.459 10.879 20.409 1.00 95.50 573 ARG A CA 1
ATOM 4352 C C . ARG A 1 573 ? -24.918 9.513 19.925 1.00 95.50 573 ARG A C 1
ATOM 4354 O O . ARG A 1 573 ? -25.492 9.402 18.847 1.00 95.50 573 ARG A O 1
ATOM 4361 N N . VAL A 1 574 ? -24.745 8.492 20.763 1.00 94.38 574 VAL A N 1
ATOM 4362 C CA . VAL A 1 574 ? -25.244 7.139 20.481 1.00 94.38 574 VAL A CA 1
ATOM 4363 C C . VAL A 1 574 ? -26.762 7.159 20.265 1.00 94.38 574 VAL A C 1
ATOM 4365 O O . VAL A 1 574 ? -27.256 6.585 19.298 1.00 94.38 574 VAL A O 1
ATOM 4368 N N . GLN A 1 575 ? -27.504 7.873 21.116 1.00 91.75 575 GLN A N 1
ATOM 4369 C CA . GLN A 1 575 ? -28.960 8.017 21.002 1.00 91.75 575 GLN A CA 1
ATOM 4370 C C . GLN A 1 575 ? -29.395 8.815 19.765 1.00 91.75 575 GLN A C 1
ATOM 4372 O O . GLN A 1 575 ? -30.457 8.539 19.210 1.00 91.75 575 GLN A O 1
ATOM 4377 N N . ALA A 1 576 ? -28.579 9.771 19.311 1.00 92.88 576 ALA A N 1
ATOM 4378 C CA . ALA A 1 576 ? -28.803 10.505 18.067 1.00 92.88 576 ALA A CA 1
ATOM 4379 C C . ALA A 1 576 ? -28.518 9.669 16.803 1.00 92.88 576 ALA A C 1
ATOM 4381 O O . ALA A 1 576 ? -28.814 10.119 15.698 1.00 92.88 576 ALA A O 1
ATOM 4382 N N . GLY A 1 577 ? -27.967 8.457 16.951 1.00 91.44 577 GLY A N 1
ATOM 4383 C CA . GLY A 1 577 ? -27.551 7.614 15.831 1.00 91.44 577 GLY A CA 1
ATOM 4384 C C . GLY A 1 577 ? -26.225 8.048 15.200 1.00 91.44 577 GLY A C 1
ATOM 4385 O O . GLY A 1 577 ? -25.912 7.614 14.089 1.00 91.44 577 GLY A O 1
ATOM 4386 N N . ASP A 1 578 ? -25.447 8.891 15.887 1.00 94.25 578 ASP A N 1
ATOM 4387 C CA . ASP A 1 578 ? -24.109 9.266 15.440 1.00 94.25 578 ASP A CA 1
ATOM 4388 C C . ASP A 1 578 ? -23.198 8.025 15.438 1.00 94.25 578 ASP A C 1
ATOM 4390 O O . ASP A 1 578 ? -23.321 7.121 16.269 1.00 94.25 578 ASP A O 1
ATOM 4394 N N . ALA A 1 579 ? -22.235 7.982 14.516 1.00 96.00 579 ALA A N 1
ATOM 4395 C CA . ALA A 1 579 ? -21.194 6.966 14.561 1.00 96.00 579 ALA A CA 1
ATOM 4396 C C . ALA A 1 579 ? -20.224 7.295 15.699 1.00 96.00 579 ALA A C 1
ATOM 4398 O O . ALA A 1 579 ? -19.521 8.304 15.641 1.00 96.00 579 ALA A O 1
ATOM 4399 N N . VAL A 1 580 ? -20.183 6.444 16.723 1.00 98.12 580 VAL A N 1
ATOM 4400 C CA . VAL A 1 580 ? -19.402 6.675 17.942 1.00 98.12 580 VAL A CA 1
ATOM 4401 C C . VAL A 1 580 ? -18.429 5.528 18.173 1.00 98.12 580 VAL A C 1
ATOM 4403 O O . VAL A 1 580 ? -18.800 4.359 18.098 1.00 98.12 580 VAL A O 1
ATOM 4406 N N . VAL A 1 581 ? -17.189 5.862 18.509 1.00 98.75 581 VAL A N 1
ATOM 4407 C CA . VAL A 1 581 ? -16.202 4.921 19.042 1.00 98.75 581 VAL A CA 1
ATOM 4408 C C . VAL A 1 581 ? -15.567 5.491 20.303 1.00 98.75 581 VAL A C 1
ATOM 4410 O O . VAL A 1 581 ? -15.520 6.707 20.491 1.00 98.75 581 VAL A O 1
ATOM 4413 N N . LEU A 1 582 ? -15.077 4.607 21.163 1.00 98.81 582 LEU A N 1
ATOM 4414 C CA . LEU A 1 582 ? -14.375 4.957 22.390 1.00 98.81 582 LEU A CA 1
ATOM 4415 C C . LEU A 1 582 ? -13.087 4.141 22.482 1.00 98.81 582 LEU A C 1
ATOM 4417 O O . LEU A 1 582 ? -13.131 2.918 22.471 1.00 98.81 582 LEU A O 1
ATOM 4421 N N . THR A 1 583 ? -11.954 4.816 22.591 1.00 98.69 583 THR A N 1
ATOM 4422 C CA . THR A 1 583 ? -10.647 4.221 22.889 1.00 98.69 583 THR A CA 1
ATOM 4423 C C . THR A 1 583 ? -10.234 4.576 24.312 1.00 98.69 583 THR A C 1
ATOM 4425 O O . THR A 1 583 ? -10.786 5.507 24.903 1.00 98.69 583 THR A O 1
ATOM 4428 N N . GLY A 1 584 ? -9.227 3.915 24.863 1.00 97.69 584 GLY A N 1
ATOM 4429 C CA . GLY A 1 584 ? -8.570 4.440 26.049 1.00 97.69 584 GLY A CA 1
ATOM 4430 C C . GLY A 1 584 ? -7.843 3.415 26.886 1.00 97.69 584 GLY A C 1
ATOM 4431 O O . GLY A 1 584 ? -8.050 2.211 26.736 1.00 97.69 584 GLY A O 1
ATOM 4432 N N . ASP A 1 585 ? -7.068 3.964 27.811 1.00 98.12 585 ASP A N 1
ATOM 4433 C CA . ASP A 1 585 ? -6.602 3.289 29.011 1.00 98.12 585 ASP A CA 1
ATOM 4434 C C . ASP A 1 585 ? -7.654 3.499 30.111 1.00 98.12 585 ASP A C 1
ATOM 4436 O O . ASP A 1 585 ? -7.925 4.618 30.573 1.00 98.12 585 ASP A O 1
ATOM 4440 N N . PHE A 1 586 ? -8.308 2.407 30.488 1.00 98.38 586 PHE A N 1
ATOM 4441 C CA . PHE A 1 586 ? -9.371 2.413 31.483 1.00 98.38 586 PHE A CA 1
ATOM 4442 C C . PHE A 1 586 ? -8.841 2.308 32.907 1.00 98.38 586 PHE A C 1
ATOM 4444 O O . PHE A 1 586 ? -9.605 2.565 33.839 1.00 98.38 586 PHE A O 1
ATOM 4451 N N . ASN A 1 587 ? -7.570 1.936 33.093 1.00 98.00 587 ASN A N 1
ATOM 4452 C CA . ASN A 1 587 ? -6.991 1.651 34.401 1.00 98.00 587 ASN A CA 1
ATOM 4453 C C . ASN A 1 587 ? -7.855 0.706 35.262 1.00 98.00 587 ASN A C 1
ATOM 4455 O O . ASN A 1 587 ? -7.841 0.762 36.488 1.00 98.00 587 ASN A O 1
ATOM 4459 N N . GLU A 1 588 ? -8.646 -0.154 34.622 1.00 98.19 588 GLU A N 1
ATOM 4460 C CA . GLU A 1 588 ? -9.590 -1.082 35.237 1.00 98.19 588 GLU A CA 1
ATOM 4461 C C . GLU A 1 588 ? -9.808 -2.265 34.281 1.00 98.19 588 GLU A C 1
ATOM 4463 O O . GLU A 1 588 ? -10.042 -2.033 33.089 1.00 98.19 588 GLU A O 1
ATOM 4468 N N . PRO A 1 589 ? -9.763 -3.524 34.757 1.00 97.88 589 PRO A N 1
ATOM 4469 C CA . PRO A 1 589 ? -10.054 -4.673 33.905 1.00 97.88 589 PRO A CA 1
ATOM 4470 C C . PRO A 1 589 ? -11.514 -4.713 33.431 1.00 97.88 589 PRO A C 1
ATOM 4472 O O . PRO A 1 589 ? -12.406 -4.071 33.989 1.00 97.88 589 PRO A O 1
ATOM 4475 N N . SER A 1 590 ? -11.806 -5.522 32.410 1.00 97.56 590 SER A N 1
ATOM 4476 C CA . SER A 1 590 ? -13.184 -5.672 31.933 1.00 97.56 590 SER A CA 1
ATOM 4477 C C . SER A 1 590 ? -13.990 -6.673 32.762 1.00 97.56 590 SER A C 1
ATOM 4479 O O . SER A 1 590 ? -13.507 -7.754 33.108 1.00 97.56 590 SER A O 1
ATOM 4481 N N . HIS A 1 591 ? -15.283 -6.390 32.948 1.00 97.69 591 HIS A N 1
ATOM 4482 C CA . HIS A 1 591 ? -16.266 -7.379 33.410 1.00 97.69 591 HIS A CA 1
ATOM 4483 C C . HIS A 1 591 ? -16.374 -8.601 32.474 1.00 97.69 591 HIS A C 1
ATOM 4485 O O . HIS A 1 591 ? -16.888 -9.641 32.879 1.00 97.69 591 HIS A O 1
ATOM 4491 N N . GLN A 1 592 ? -15.900 -8.484 31.226 1.00 97.88 592 GLN A N 1
ATOM 4492 C CA . GLN A 1 592 ? -15.829 -9.579 30.251 1.00 97.88 592 GLN A CA 1
ATOM 4493 C C . GLN A 1 592 ? -14.534 -10.402 30.360 1.00 97.88 592 GLN A C 1
ATOM 4495 O O . GLN A 1 592 ? -14.452 -11.474 29.765 1.00 97.88 592 GLN A O 1
ATOM 4500 N N . ASP A 1 593 ? -13.546 -9.933 31.129 1.00 97.88 593 ASP A N 1
ATOM 4501 C CA . ASP A 1 593 ? -12.255 -10.606 31.324 1.00 97.88 593 ASP A CA 1
ATOM 4502 C C . ASP A 1 593 ? -12.188 -11.288 32.694 1.00 97.88 593 ASP A C 1
ATOM 4504 O O . ASP A 1 593 ? -11.739 -12.425 32.808 1.00 97.88 593 ASP A O 1
ATOM 4508 N N . TRP A 1 594 ? -12.718 -10.637 33.733 1.00 97.69 594 TRP A N 1
ATOM 4509 C CA . TRP A 1 594 ? -12.805 -11.186 35.087 1.00 97.69 594 TRP A CA 1
ATOM 4510 C C . TRP A 1 594 ? -14.106 -11.967 35.289 1.00 97.69 594 TRP A C 1
ATOM 4512 O O . TRP A 1 594 ? -15.008 -11.574 36.031 1.00 97.69 594 TRP A O 1
ATOM 4522 N N . THR A 1 595 ? -14.202 -13.099 34.592 1.00 97.38 595 THR A N 1
ATOM 4523 C CA . THR A 1 595 ? -15.388 -13.969 34.558 1.00 97.38 595 THR A CA 1
ATOM 4524 C C . THR A 1 595 ? -15.160 -15.278 35.318 1.00 97.38 595 THR A C 1
ATOM 4526 O O . THR A 1 595 ? -14.013 -15.687 35.501 1.00 97.38 595 THR A O 1
ATOM 4529 N N . PRO A 1 596 ? -16.220 -16.019 35.699 1.00 97.44 596 PRO A N 1
ATOM 4530 C CA . PRO A 1 596 ? -16.061 -17.348 36.296 1.00 97.44 596 PRO A CA 1
ATOM 4531 C C . PRO A 1 596 ? -15.230 -18.321 35.441 1.00 97.44 596 PRO A C 1
ATOM 4533 O O . PRO A 1 596 ? -14.523 -19.163 35.985 1.00 97.44 596 PRO A O 1
ATOM 4536 N N . VAL A 1 597 ? -15.276 -18.187 34.109 1.00 96.38 597 VAL A N 1
ATOM 4537 C CA . VAL A 1 597 ? -14.484 -19.013 33.182 1.00 96.38 597 VAL A CA 1
ATOM 4538 C C . VAL A 1 597 ? -12.997 -18.655 33.258 1.00 96.38 597 VAL A C 1
ATOM 4540 O O . VAL A 1 597 ? -12.160 -19.551 33.341 1.00 96.38 597 VAL A O 1
ATOM 4543 N N . ALA A 1 598 ? -12.659 -17.364 33.312 1.00 96.94 598 ALA A N 1
ATOM 4544 C CA . ALA A 1 598 ? -11.278 -16.918 33.497 1.00 96.94 598 ALA A CA 1
ATOM 4545 C C . ALA A 1 598 ? -10.712 -17.322 34.869 1.00 96.94 598 ALA A C 1
ATOM 4547 O O . ALA A 1 598 ? -9.537 -17.672 34.969 1.00 96.94 598 ALA A O 1
ATOM 4548 N N . VAL A 1 599 ? -11.553 -17.340 35.911 1.00 97.88 599 VAL A N 1
ATOM 4549 C CA . VAL A 1 599 ? -11.185 -17.863 37.238 1.00 97.88 599 VAL A CA 1
ATOM 4550 C C . VAL A 1 599 ? -10.883 -19.353 37.179 1.00 97.88 599 VAL A C 1
ATOM 4552 O O . VAL A 1 599 ? -9.842 -19.788 37.661 1.00 97.88 599 VAL A O 1
ATOM 4555 N N . ALA A 1 600 ? -11.755 -20.141 36.544 1.00 97.62 600 ALA A N 1
ATOM 4556 C CA . ALA A 1 600 ? -11.545 -21.578 36.388 1.00 97.62 600 ALA A CA 1
ATOM 4557 C C . ALA A 1 600 ? -10.262 -21.909 35.600 1.00 97.62 600 ALA A C 1
ATOM 4559 O O . ALA A 1 600 ? -9.637 -22.936 35.854 1.00 97.62 600 ALA A O 1
ATOM 4560 N N . ALA A 1 601 ? -9.854 -21.031 34.678 1.00 96.88 601 ALA A N 1
ATOM 4561 C CA . ALA A 1 601 ? -8.606 -21.139 33.924 1.00 96.88 601 ALA A CA 1
ATOM 4562 C C . ALA A 1 601 ? -7.370 -20.568 34.651 1.00 96.88 601 ALA A C 1
ATOM 4564 O O . ALA A 1 601 ? -6.268 -20.633 34.111 1.00 96.88 601 ALA A O 1
ATOM 4565 N N . GLY A 1 602 ? -7.531 -19.999 35.851 1.00 95.50 602 GLY A N 1
ATOM 4566 C CA . GLY A 1 602 ? -6.437 -19.419 36.634 1.00 95.50 602 GLY A CA 1
ATOM 4567 C C . GLY A 1 602 ? -5.929 -18.058 36.139 1.00 95.50 602 GLY A C 1
ATOM 4568 O O . GLY A 1 602 ? -4.865 -17.625 36.565 1.00 95.50 602 GLY A O 1
ATOM 4569 N N . LEU A 1 603 ? -6.666 -17.371 35.259 1.00 93.94 603 LEU A N 1
ATOM 4570 C CA . LEU A 1 603 ? -6.279 -16.058 34.715 1.00 93.94 603 LEU A CA 1
ATOM 4571 C C . LEU A 1 603 ? -6.781 -14.881 35.571 1.00 93.94 603 LEU A C 1
ATOM 4573 O O . LEU A 1 603 ? -6.208 -13.787 35.550 1.00 93.94 603 LEU A O 1
ATOM 4577 N N . ALA A 1 604 ? -7.843 -15.100 36.348 1.00 94.81 604 ALA A N 1
ATOM 4578 C CA . ALA A 1 604 ? -8.394 -14.130 37.290 1.00 94.81 604 ALA A CA 1
ATOM 4579 C C . ALA A 1 604 ? -8.511 -14.754 38.695 1.00 94.81 604 ALA A C 1
ATOM 4581 O O . ALA A 1 604 ? -8.939 -15.903 38.802 1.00 94.81 604 ALA A O 1
ATOM 4582 N N . PRO A 1 605 ? -8.187 -14.033 39.784 1.00 94.75 605 PRO A N 1
ATOM 4583 C CA . PRO A 1 605 ? -8.304 -14.576 41.142 1.00 94.75 605 PRO A CA 1
ATOM 4584 C C . PRO A 1 605 ? -9.762 -14.792 41.575 1.00 94.75 605 PRO A C 1
ATOM 4586 O O . PRO A 1 605 ? -10.065 -15.701 42.343 1.00 94.75 605 PRO A O 1
ATOM 4589 N N . MET A 1 606 ? -10.672 -13.951 41.084 1.00 97.19 606 MET A N 1
ATOM 4590 C CA . MET A 1 606 ? -12.118 -14.082 41.254 1.00 97.19 606 MET A CA 1
ATOM 4591 C C . MET A 1 606 ? -12.850 -13.372 40.116 1.00 97.19 606 MET A C 1
ATOM 4593 O O . MET A 1 606 ? -12.259 -12.586 39.381 1.00 97.19 606 MET A O 1
ATOM 4597 N N . ALA A 1 607 ? -14.143 -13.649 39.968 1.00 98.06 607 ALA A N 1
ATOM 4598 C CA . ALA A 1 607 ? -14.977 -12.934 39.020 1.00 98.06 607 ALA A CA 1
ATOM 4599 C C . ALA A 1 607 ? -15.383 -11.589 39.631 1.00 98.06 607 ALA A C 1
ATOM 4601 O O . ALA A 1 607 ? -15.892 -11.552 40.753 1.00 98.06 607 ALA A O 1
ATOM 4602 N N . VAL A 1 608 ? -15.173 -10.500 38.896 1.00 98.31 608 VAL A N 1
ATOM 4603 C CA . VAL A 1 608 ? -15.503 -9.142 39.342 1.00 98.31 608 VAL A CA 1
ATOM 4604 C C . VAL A 1 608 ? -16.217 -8.427 38.196 1.00 98.31 608 VAL A C 1
ATOM 4606 O O . VAL A 1 608 ? -15.634 -8.249 37.125 1.00 98.31 608 VAL A O 1
ATOM 4609 N N . PRO A 1 609 ? -17.481 -8.009 38.379 1.00 96.88 609 PRO A N 1
ATOM 4610 C CA . PRO A 1 609 ? -18.231 -7.313 37.344 1.00 96.88 609 PRO A CA 1
ATOM 4611 C C . PRO A 1 609 ? -17.843 -5.827 37.316 1.00 96.88 609 PRO A C 1
ATOM 4613 O O . PRO A 1 609 ? -18.650 -4.975 37.690 1.00 96.88 609 PRO A O 1
ATOM 4616 N N . TYR A 1 610 ? -16.606 -5.534 36.899 1.00 98.38 610 TYR A N 1
ATOM 4617 C CA . TYR A 1 610 ? -16.028 -4.187 36.912 1.00 98.38 610 TYR A CA 1
ATOM 4618 C C . TYR A 1 610 ? -16.979 -3.124 36.331 1.00 98.38 610 TYR A C 1
ATOM 4620 O O . TYR A 1 610 ? -17.531 -3.312 35.235 1.00 98.38 610 TYR A O 1
ATOM 4628 N N . PRO A 1 611 ? -17.215 -2.019 37.066 1.00 98.25 611 PRO A N 1
ATOM 4629 C CA . PRO A 1 611 ? -18.330 -1.126 36.788 1.00 98.25 611 PRO A CA 1
ATOM 4630 C C . PRO A 1 611 ? -18.141 -0.299 35.515 1.00 98.25 611 PRO A C 1
ATOM 4632 O O . PRO A 1 611 ? -19.125 -0.055 34.816 1.00 98.25 611 PRO A O 1
ATOM 4635 N N . THR A 1 612 ? -16.915 0.093 35.154 1.00 98.44 612 THR A N 1
ATOM 4636 C CA . THR A 1 612 ? -16.678 0.999 34.020 1.00 98.44 612 THR A CA 1
ATOM 4637 C C . THR A 1 612 ? -17.113 0.371 32.705 1.00 98.44 612 THR A C 1
ATOM 4639 O O . THR A 1 612 ? -17.985 0.889 32.003 1.00 98.44 612 THR A O 1
ATOM 4642 N N . THR A 1 613 ? -16.543 -0.790 32.383 1.00 98.06 613 THR A N 1
ATOM 4643 C CA . THR A 1 613 ? -16.847 -1.502 31.136 1.00 98.06 613 THR A CA 1
ATOM 4644 C C . THR A 1 613 ? -18.300 -1.975 31.106 1.00 98.06 613 THR A C 1
ATOM 4646 O O . THR A 1 613 ? -18.936 -1.933 30.053 1.00 98.06 613 THR A O 1
ATOM 4649 N N . ARG A 1 614 ? -18.880 -2.332 32.261 1.00 97.88 614 ARG A N 1
ATOM 4650 C CA . ARG A 1 614 ? -20.302 -2.686 32.369 1.00 97.88 614 ARG A CA 1
ATOM 4651 C C . ARG A 1 614 ? -21.216 -1.501 32.042 1.00 97.88 614 ARG A C 1
ATOM 4653 O O . ARG A 1 614 ? -22.196 -1.678 31.321 1.00 97.88 614 ARG A O 1
ATOM 4660 N N . ARG A 1 615 ? -20.909 -0.299 32.541 1.00 98.38 615 ARG A N 1
ATOM 4661 C CA . ARG A 1 615 ? -21.670 0.930 32.247 1.00 98.38 615 ARG A CA 1
ATOM 4662 C C . ARG A 1 615 ? -21.569 1.321 30.770 1.00 98.38 615 ARG A C 1
ATOM 4664 O O . ARG A 1 615 ? -22.566 1.737 30.191 1.00 98.38 615 ARG A O 1
ATOM 4671 N N . ILE A 1 616 ? -20.404 1.134 30.149 1.00 98.50 616 ILE A N 1
ATOM 4672 C CA . ILE A 1 616 ? -20.186 1.404 28.718 1.00 98.50 616 ILE A CA 1
ATOM 4673 C C . ILE A 1 616 ? -20.981 0.432 27.840 1.00 98.50 616 ILE A C 1
ATOM 4675 O O . ILE A 1 616 ? -21.659 0.864 26.908 1.00 98.50 616 ILE A O 1
ATOM 4679 N N . VAL A 1 617 ? -20.975 -0.863 28.166 1.00 98.00 617 VAL A N 1
ATOM 4680 C CA . VAL A 1 617 ? -21.801 -1.852 27.455 1.00 98.00 617 VAL A CA 1
ATOM 4681 C C . VAL A 1 617 ? -23.293 -1.576 27.657 1.00 98.00 617 VAL A C 1
ATOM 4683 O O . VAL A 1 617 ? -24.066 -1.614 26.701 1.00 98.00 617 VAL A O 1
ATOM 4686 N N . ALA A 1 618 ? -23.709 -1.198 28.871 1.00 94.69 618 ALA A N 1
ATOM 4687 C CA . ALA A 1 618 ? -25.089 -0.794 29.149 1.00 94.69 618 ALA A CA 1
ATOM 4688 C C . ALA A 1 618 ? -25.522 0.470 28.378 1.00 94.69 618 ALA A C 1
ATOM 4690 O O . ALA A 1 618 ? -26.709 0.641 28.109 1.00 94.69 618 ALA A O 1
ATOM 4691 N N . ALA A 1 619 ? -24.575 1.326 27.980 1.00 95.31 619 ALA A N 1
ATOM 4692 C CA . ALA A 1 619 ? -24.811 2.484 27.118 1.00 95.31 619 ALA A CA 1
ATOM 4693 C C . ALA A 1 619 ? -24.963 2.127 25.621 1.00 95.31 619 ALA A C 1
ATOM 4695 O O . ALA A 1 619 ? -25.125 3.023 24.794 1.00 95.31 619 ALA A O 1
ATOM 4696 N N . GLY A 1 620 ? -24.930 0.839 25.263 1.00 94.88 620 GLY A N 1
ATOM 4697 C CA . GLY A 1 620 ? -25.111 0.357 23.890 1.00 94.88 620 GLY A CA 1
ATOM 4698 C C . GLY A 1 620 ? -23.818 0.253 23.080 1.00 94.88 620 GLY A C 1
ATOM 4699 O O . GLY A 1 620 ? -23.875 0.058 21.867 1.00 94.88 620 GLY A O 1
ATOM 4700 N N . MET A 1 621 ? -22.659 0.377 23.729 1.00 98.00 621 MET A N 1
ATOM 4701 C CA . MET A 1 621 ? -21.357 0.193 23.092 1.00 98.00 621 MET A CA 1
ATOM 4702 C C . MET A 1 621 ? -20.918 -1.279 23.156 1.00 98.00 621 MET A C 1
ATOM 4704 O O . MET A 1 621 ? -21.228 -1.996 24.102 1.00 98.00 621 MET A O 1
ATOM 4708 N N . THR A 1 622 ? -20.146 -1.729 22.171 1.00 98.25 622 THR A N 1
ATOM 4709 C CA . THR A 1 622 ? -19.628 -3.101 22.067 1.00 98.25 622 THR A CA 1
ATOM 4710 C C . THR A 1 622 ? -18.106 -3.103 22.173 1.00 98.25 622 THR A C 1
ATOM 4712 O O . THR A 1 622 ? -17.452 -2.398 21.406 1.00 98.25 622 THR A O 1
ATOM 4715 N N . ASP A 1 623 ? -17.537 -3.898 23.086 1.00 98.62 623 ASP A N 1
ATOM 4716 C CA . ASP A 1 623 ? -16.085 -4.134 23.175 1.00 98.62 623 ASP A CA 1
ATOM 4717 C C . ASP A 1 623 ? -15.592 -4.803 21.882 1.00 98.62 623 ASP A C 1
ATOM 4719 O O . ASP A 1 623 ? -15.950 -5.943 21.579 1.00 98.62 623 ASP A O 1
ATOM 4723 N N . ALA A 1 624 ? -14.782 -4.084 21.106 1.00 98.44 624 ALA A N 1
ATOM 4724 C CA . ALA A 1 624 ? -14.309 -4.521 19.799 1.00 98.44 624 ALA A CA 1
ATOM 4725 C C . ALA A 1 624 ? -13.398 -5.752 19.889 1.00 98.44 624 ALA A C 1
ATOM 4727 O O . ALA A 1 624 ? -13.473 -6.626 19.025 1.00 98.44 624 ALA A O 1
ATOM 4728 N N . TYR A 1 625 ? -12.561 -5.850 20.928 1.00 98.50 625 TYR A N 1
ATOM 4729 C CA . TYR A 1 625 ? -11.665 -6.993 21.090 1.00 98.50 625 TYR A CA 1
ATOM 4730 C C . TYR A 1 625 ? -12.463 -8.240 21.455 1.00 98.50 625 TYR A C 1
ATOM 4732 O O . TYR A 1 625 ? -12.274 -9.281 20.837 1.00 98.50 625 TYR A O 1
ATOM 4740 N N . ARG A 1 626 ? -13.416 -8.129 22.389 1.00 97.75 626 ARG A N 1
ATOM 4741 C CA . ARG A 1 626 ? -14.277 -9.259 22.784 1.00 97.75 626 ARG A CA 1
ATOM 4742 C C . ARG A 1 626 ? -15.313 -9.637 21.732 1.00 97.75 626 ARG A C 1
ATOM 4744 O O . ARG A 1 626 ? -15.715 -10.793 21.681 1.00 97.75 626 ARG A O 1
ATOM 4751 N N . ALA A 1 627 ? -15.722 -8.712 20.868 1.00 95.88 627 ALA A N 1
ATOM 4752 C CA . ALA A 1 627 ? -16.556 -9.044 19.715 1.00 95.88 627 ALA A CA 1
ATOM 4753 C C . ALA A 1 627 ? -15.819 -9.947 18.711 1.00 95.88 627 ALA A C 1
ATOM 4755 O O . ALA A 1 627 ? -16.429 -10.851 18.144 1.00 95.88 627 ALA A O 1
ATOM 4756 N N . VAL A 1 628 ? -14.516 -9.719 18.509 1.00 96.56 628 VAL A N 1
ATOM 4757 C CA . VAL A 1 628 ? -13.671 -10.523 17.607 1.00 96.56 628 VAL A CA 1
ATOM 4758 C C . VAL A 1 628 ? -13.156 -11.791 18.295 1.00 96.56 628 VAL A C 1
ATOM 4760 O O . VAL A 1 628 ? -13.138 -12.855 17.680 1.00 96.56 628 VAL A O 1
ATOM 4763 N N . HIS A 1 629 ? -12.792 -11.689 19.575 1.00 95.50 629 HIS A N 1
ATOM 4764 C CA . HIS A 1 629 ? -12.218 -12.753 20.402 1.00 95.50 629 HIS A CA 1
ATOM 4765 C C . HIS A 1 629 ? -13.059 -12.972 21.674 1.00 95.50 629 HIS A C 1
ATOM 4767 O O . HIS A 1 629 ? -12.695 -12.493 22.758 1.00 95.50 629 HIS A O 1
ATOM 4773 N N . PRO A 1 630 ? -14.199 -13.685 21.579 1.00 94.31 630 PRO A N 1
ATOM 4774 C CA . PRO A 1 630 ? -15.165 -13.781 22.677 1.00 94.31 630 PRO A CA 1
ATOM 4775 C C . PRO A 1 630 ? -14.655 -14.497 23.926 1.00 94.31 630 PRO A C 1
ATOM 4777 O O . PRO A 1 630 ? -15.187 -14.273 25.010 1.00 94.31 630 PRO A O 1
ATOM 4780 N N . ASP A 1 631 ? -13.650 -15.361 23.785 1.00 93.69 631 ASP A N 1
ATOM 4781 C CA . ASP A 1 631 ? -13.137 -16.185 24.875 1.00 93.69 631 ASP A CA 1
ATOM 4782 C C . ASP A 1 631 ? -11.940 -15.520 25.589 1.00 93.69 631 ASP A C 1
ATOM 4784 O O . ASP A 1 631 ? -10.862 -15.383 24.995 1.00 93.69 631 ASP A O 1
ATOM 4788 N N . PRO A 1 632 ? -12.089 -15.126 26.871 1.00 95.44 632 PRO A N 1
ATOM 4789 C CA . PRO A 1 632 ? -11.016 -14.514 27.650 1.00 95.44 632 PRO A CA 1
ATOM 4790 C C . PRO A 1 632 ? -9.889 -15.462 28.035 1.00 95.44 632 PRO A C 1
ATOM 4792 O O . PRO A 1 632 ? -8.830 -14.984 28.435 1.00 95.44 632 PRO A O 1
ATOM 4795 N N . VAL A 1 633 ? -10.077 -16.776 27.895 1.00 95.06 633 VAL A N 1
ATOM 4796 C CA . VAL A 1 633 ? -9.044 -17.759 28.223 1.00 95.06 633 VAL A CA 1
ATOM 4797 C C . VAL A 1 633 ? -8.051 -17.922 27.085 1.00 95.06 633 VAL A C 1
ATOM 4799 O O . VAL A 1 633 ? -6.843 -17.854 27.301 1.00 95.06 633 VAL A O 1
ATOM 4802 N N . THR A 1 634 ? -8.547 -18.110 25.864 1.00 94.56 634 THR A N 1
ATOM 4803 C CA . THR A 1 634 ? -7.679 -18.261 24.688 1.00 94.56 634 THR A CA 1
ATOM 4804 C C . THR A 1 634 ? -7.088 -16.934 24.221 1.00 94.56 634 THR A C 1
ATOM 4806 O O . THR A 1 634 ? -5.978 -16.923 23.694 1.00 94.56 634 THR A O 1
ATOM 4809 N N . HIS A 1 635 ? -7.791 -15.819 24.445 1.00 95.69 635 HIS A N 1
ATOM 4810 C CA . HIS A 1 635 ? -7.369 -14.481 24.024 1.00 95.69 635 HIS A CA 1
ATOM 4811 C C . HIS A 1 635 ? -7.476 -13.490 25.197 1.00 95.69 635 HIS A C 1
ATOM 4813 O O . HIS A 1 635 ? -8.430 -12.705 25.277 1.00 95.69 635 HIS A O 1
ATOM 4819 N N . PRO A 1 636 ? -6.521 -13.524 26.145 1.00 94.38 636 PRO A N 1
ATOM 4820 C CA . PRO A 1 636 ? -6.555 -12.661 27.324 1.00 94.38 636 PRO A CA 1
ATOM 4821 C C . PRO A 1 636 ? -6.205 -11.197 27.014 1.00 94.38 636 PRO A C 1
ATOM 4823 O O . PRO A 1 636 ? -6.731 -10.307 27.674 1.00 94.38 636 PRO A O 1
ATOM 4826 N N . ALA A 1 637 ? -5.352 -10.952 26.008 1.00 95.12 637 ALA A N 1
ATOM 4827 C CA . ALA A 1 637 ? -4.874 -9.627 25.593 1.00 95.12 637 ALA A CA 1
ATOM 4828 C C . ALA A 1 637 ? -4.369 -8.740 26.740 1.00 95.12 637 ALA A C 1
ATOM 4830 O O . ALA A 1 637 ? -4.840 -7.625 26.927 1.00 95.12 637 ALA A O 1
ATOM 4831 N N . TRP A 1 638 ? -3.391 -9.224 27.505 1.00 96.50 638 TRP A N 1
ATOM 4832 C CA . TRP A 1 638 ? -2.752 -8.431 28.557 1.00 96.50 638 TRP A CA 1
ATOM 4833 C C . TRP A 1 638 ? -2.062 -7.193 27.980 1.00 96.50 638 TRP A C 1
ATOM 4835 O O . TRP A 1 638 ? -0.996 -7.295 27.367 1.00 96.50 638 TRP A O 1
ATOM 4845 N N . THR A 1 639 ? -2.682 -6.027 28.160 1.00 98.25 639 THR A N 1
ATOM 4846 C CA . THR A 1 639 ? -2.144 -4.742 27.698 1.00 98.25 639 THR A CA 1
ATOM 4847 C C . THR A 1 639 ? -1.277 -4.095 28.765 1.00 98.25 639 THR A C 1
ATOM 4849 O O . THR A 1 639 ? -0.195 -3.602 28.449 1.00 98.25 639 THR A O 1
ATOM 4852 N N . TRP A 1 640 ? -1.681 -4.234 30.027 1.00 97.50 640 TRP A N 1
ATOM 4853 C CA . TRP A 1 640 ? -0.861 -3.977 31.198 1.00 97.50 640 TRP A CA 1
ATOM 4854 C C . TRP A 1 640 ? -0.202 -5.291 31.635 1.00 97.50 640 TRP A C 1
ATOM 4856 O O . TRP A 1 640 ? -0.903 -6.275 31.847 1.00 97.50 640 TRP A O 1
ATOM 4866 N N . THR A 1 641 ? 1.120 -5.414 31.701 1.00 95.44 641 THR A N 1
ATOM 4867 C CA . THR A 1 641 ? 2.141 -4.480 31.196 1.00 95.44 641 THR A CA 1
ATOM 4868 C C . THR A 1 641 ? 3.189 -5.246 30.375 1.00 95.44 641 THR A C 1
ATOM 4870 O O . THR A 1 641 ? 3.384 -6.449 30.572 1.00 95.44 641 THR A O 1
ATOM 4873 N N . PRO A 1 642 ? 3.878 -4.625 29.401 1.00 95.75 642 PRO A N 1
ATOM 4874 C CA . PRO A 1 642 ? 5.016 -5.236 28.729 1.00 95.75 642 PRO A CA 1
ATOM 4875 C C . PRO A 1 642 ? 6.327 -5.159 29.528 1.00 95.75 642 PRO A C 1
ATOM 4877 O O . PRO A 1 642 ? 7.331 -5.691 29.054 1.00 95.75 642 PRO A O 1
ATOM 4880 N N . ILE A 1 643 ? 6.345 -4.527 30.710 1.00 95.00 643 ILE A N 1
ATOM 4881 C CA . ILE A 1 643 ? 7.582 -4.238 31.458 1.00 95.00 643 ILE A CA 1
ATOM 4882 C C . ILE A 1 643 ? 8.001 -5.373 32.397 1.00 95.00 643 ILE A C 1
ATOM 4884 O O . ILE A 1 643 ? 9.188 -5.702 32.470 1.00 95.00 643 ILE A O 1
ATOM 4888 N N . THR A 1 644 ? 7.058 -5.975 33.116 1.00 95.75 644 THR A N 1
ATOM 4889 C CA . THR A 1 644 ? 7.348 -7.009 34.115 1.00 95.75 644 THR A CA 1
ATOM 4890 C C . THR A 1 644 ? 7.145 -8.417 33.565 1.00 95.75 644 THR A C 1
ATOM 4892 O O . THR A 1 644 ? 6.513 -8.645 32.525 1.00 95.75 644 THR A O 1
ATOM 4895 N N . ARG A 1 645 ? 7.730 -9.396 34.265 1.00 93.44 645 ARG A N 1
ATOM 4896 C CA . ARG A 1 645 ? 7.437 -10.811 34.023 1.00 93.44 645 ARG A CA 1
ATOM 4897 C C . ARG A 1 645 ? 6.024 -11.128 34.522 1.00 93.44 645 ARG A C 1
ATOM 4899 O O . ARG A 1 645 ? 5.515 -10.478 35.425 1.00 93.44 645 ARG A O 1
ATOM 4906 N N . GLU A 1 646 ? 5.384 -12.118 33.919 1.00 91.31 646 GLU A N 1
ATOM 4907 C CA . GLU A 1 646 ? 3.972 -12.433 34.194 1.00 91.31 646 GLU A CA 1
ATOM 4908 C C . GLU A 1 646 ? 3.747 -13.030 35.590 1.00 91.31 646 GLU A C 1
ATOM 4910 O O . GLU A 1 646 ? 2.643 -12.964 36.118 1.00 91.31 646 GLU A O 1
ATOM 4915 N N . ASP A 1 647 ? 4.795 -13.599 36.185 1.00 91.00 647 ASP A N 1
ATOM 4916 C CA . ASP A 1 647 ? 4.835 -14.143 37.541 1.00 91.00 647 ASP A CA 1
ATOM 4917 C C . ASP A 1 647 ? 5.480 -13.178 38.552 1.00 91.00 647 ASP A C 1
ATOM 4919 O O . ASP A 1 647 ? 5.892 -13.601 39.634 1.00 91.00 647 ASP A O 1
ATOM 4923 N N . ASP A 1 648 ? 5.609 -11.889 38.214 1.00 95.38 648 ASP A N 1
ATOM 4924 C CA . ASP A 1 648 ? 6.164 -10.897 39.132 1.00 95.38 648 ASP A CA 1
ATOM 4925 C C . ASP A 1 648 ? 5.221 -10.697 40.333 1.00 95.38 648 ASP A C 1
ATOM 4927 O O . ASP A 1 648 ? 4.060 -10.344 40.133 1.00 95.38 648 ASP A O 1
ATOM 4931 N N . PRO A 1 649 ? 5.673 -10.917 41.583 1.00 93.94 649 PRO A N 1
ATOM 4932 C CA . PRO A 1 649 ? 4.811 -10.767 42.754 1.00 93.94 649 PRO A CA 1
ATOM 4933 C C . PRO A 1 649 ? 4.434 -9.308 43.051 1.00 93.94 649 PRO A C 1
ATOM 4935 O O . PRO A 1 649 ? 3.551 -9.076 43.877 1.00 93.94 649 PRO A O 1
ATOM 4938 N N . GLU A 1 650 ? 5.106 -8.337 42.428 1.00 95.25 650 GLU A N 1
ATOM 4939 C CA . GLU A 1 650 ? 4.850 -6.905 42.608 1.00 95.25 650 GLU A CA 1
ATOM 4940 C C . GLU A 1 650 ? 3.958 -6.314 41.504 1.00 95.25 650 GLU A C 1
ATOM 4942 O O . GLU A 1 650 ? 3.678 -5.116 41.522 1.00 95.25 650 GLU A O 1
ATOM 4947 N N . ASP A 1 651 ? 3.489 -7.134 40.559 1.00 95.19 651 ASP A N 1
ATOM 4948 C CA . ASP A 1 651 ? 2.689 -6.690 39.418 1.00 95.19 651 ASP A CA 1
ATOM 4949 C C . ASP A 1 651 ? 1.569 -7.690 39.087 1.00 95.19 651 ASP A C 1
ATOM 4951 O O . ASP A 1 651 ? 1.497 -8.810 39.597 1.00 95.19 651 ASP A O 1
ATOM 4955 N N . ARG A 1 652 ? 0.648 -7.278 38.221 1.00 94.38 652 ARG A N 1
ATOM 4956 C CA . ARG A 1 652 ? -0.388 -8.132 37.662 1.00 94.38 652 ARG A CA 1
ATOM 4957 C C . ARG A 1 652 ? -0.673 -7.729 36.227 1.00 94.38 652 ARG A C 1
ATOM 4959 O O . ARG A 1 652 ? -0.916 -6.568 35.936 1.00 94.38 652 ARG A O 1
ATOM 4966 N N . HIS A 1 653 ? -0.774 -8.732 35.361 1.00 96.25 653 HIS A N 1
ATOM 4967 C CA . HIS A 1 653 ? -1.088 -8.528 33.957 1.00 96.25 653 HIS A CA 1
ATOM 4968 C C . HIS A 1 653 ? -2.603 -8.584 33.712 1.00 96.25 653 HIS A C 1
ATOM 4970 O O . HIS A 1 653 ? -3.258 -9.575 34.037 1.00 96.25 653 HIS A O 1
ATOM 4976 N N . ASP A 1 654 ? -3.162 -7.524 33.131 1.00 97.50 654 ASP A N 1
ATOM 4977 C CA . ASP A 1 654 ? -4.584 -7.385 32.809 1.00 97.50 654 ASP A CA 1
ATOM 4978 C C . ASP A 1 654 ? -4.766 -6.691 31.448 1.00 97.50 654 ASP A C 1
ATOM 4980 O O . ASP A 1 654 ? -3.887 -5.995 30.935 1.00 97.50 654 ASP A O 1
ATOM 4984 N N . ARG A 1 655 ? -5.941 -6.870 30.842 1.00 98.31 655 ARG A N 1
ATOM 4985 C CA . ARG A 1 655 ? -6.374 -6.042 29.714 1.00 98.31 655 ARG A CA 1
ATOM 4986 C C . ARG A 1 655 ? -7.070 -4.802 30.258 1.00 98.31 655 ARG A C 1
ATOM 4988 O O . ARG A 1 655 ? -8.148 -4.925 30.838 1.00 98.31 655 ARG A O 1
ATOM 4995 N N . ILE A 1 656 ? -6.467 -3.634 30.054 1.00 98.62 656 ILE A N 1
ATOM 4996 C CA . ILE A 1 656 ? -7.015 -2.339 30.493 1.00 98.62 656 ILE A CA 1
ATOM 4997 C C . ILE A 1 656 ? -7.075 -1.293 29.371 1.00 98.62 656 ILE A C 1
ATOM 4999 O O . ILE A 1 656 ? -7.751 -0.279 29.521 1.00 98.62 656 ILE A O 1
ATOM 5003 N N . ASP A 1 657 ? -6.460 -1.569 28.219 1.00 98.75 657 ASP A N 1
ATOM 5004 C CA . ASP A 1 657 ? -6.522 -0.725 27.027 1.00 98.75 657 ASP A CA 1
ATOM 5005 C C . ASP A 1 657 ? -7.547 -1.308 26.056 1.00 98.75 657 ASP A C 1
ATOM 5007 O O . ASP A 1 657 ? -7.418 -2.446 25.592 1.00 98.75 657 ASP A O 1
ATOM 5011 N N . MET A 1 658 ? -8.615 -0.560 25.775 1.00 98.69 658 MET A N 1
ATOM 5012 C CA . MET A 1 658 ? -9.780 -1.112 25.080 1.00 98.69 658 MET A CA 1
ATOM 5013 C C . MET A 1 658 ? -10.323 -0.180 24.002 1.00 98.69 658 MET A C 1
ATOM 5015 O O . MET A 1 658 ? -10.177 1.042 24.048 1.00 98.69 658 MET A O 1
ATOM 5019 N N . ILE A 1 659 ? -10.996 -0.793 23.029 1.00 98.88 659 ILE A N 1
ATOM 5020 C CA . ILE A 1 659 ? -11.739 -0.111 21.974 1.00 98.88 659 ILE A CA 1
ATOM 5021 C C . ILE A 1 659 ? -13.192 -0.569 22.052 1.00 98.88 659 ILE A C 1
ATOM 5023 O O . ILE A 1 659 ? -13.471 -1.765 22.029 1.00 98.88 659 ILE A O 1
ATOM 5027 N N . PHE A 1 660 ? -14.116 0.382 22.089 1.00 98.88 660 PHE A N 1
ATOM 5028 C CA . PHE A 1 660 ? -15.551 0.161 22.037 1.00 98.88 660 PHE A CA 1
ATOM 5029 C C . PHE A 1 660 ? -16.151 0.803 20.786 1.00 98.88 660 PHE A C 1
ATOM 5031 O O . PHE A 1 660 ? -15.771 1.901 20.374 1.00 98.88 660 PHE A O 1
ATOM 5038 N N . THR A 1 661 ? -17.129 0.122 20.200 1.00 98.38 661 THR A N 1
ATOM 5039 C CA . THR A 1 661 ? -17.843 0.531 18.985 1.00 98.38 661 THR A CA 1
ATOM 5040 C C . THR A 1 661 ? -19.316 0.763 19.289 1.00 98.38 661 THR A C 1
ATOM 5042 O O . THR A 1 661 ? -19.937 -0.025 19.998 1.00 98.38 661 THR A O 1
ATOM 5045 N N . GLY A 1 662 ? -19.871 1.870 18.802 1.00 97.06 662 GLY A N 1
ATOM 5046 C CA . GLY A 1 662 ? -21.293 2.166 18.929 1.00 97.06 662 GLY A CA 1
ATOM 5047 C C . GLY A 1 662 ? -22.157 1.321 17.987 1.00 97.06 662 GLY A C 1
ATOM 5048 O O . GLY A 1 662 ? -21.637 0.603 17.126 1.00 97.06 662 GLY A O 1
ATOM 5049 N N . PRO A 1 663 ? -23.490 1.415 18.115 1.00 92.88 663 PRO A N 1
ATOM 5050 C CA . PRO A 1 663 ? -24.423 0.697 17.256 1.00 92.88 663 PRO A CA 1
ATOM 5051 C C . PRO A 1 663 ? -24.157 0.948 15.764 1.00 92.88 663 PRO A C 1
ATOM 5053 O O . PRO A 1 663 ? -23.873 2.068 15.345 1.00 92.88 663 PRO A O 1
ATOM 5056 N N . GLY A 1 664 ? -24.262 -0.103 14.947 1.00 88.19 664 GLY A N 1
ATOM 5057 C CA . GLY A 1 664 ? -24.049 -0.018 13.494 1.00 88.19 664 GLY A CA 1
ATOM 5058 C C . GLY A 1 664 ? -22.580 -0.001 13.049 1.00 88.19 664 GLY A C 1
ATOM 5059 O O . GLY A 1 664 ? -22.313 0.093 11.850 1.00 88.19 664 GLY A O 1
ATOM 5060 N N . ILE A 1 665 ? -21.636 -0.129 13.986 1.00 94.94 665 ILE A N 1
ATOM 5061 C CA . ILE A 1 665 ? -20.206 -0.277 13.712 1.00 94.94 665 ILE A CA 1
ATOM 5062 C C . ILE A 1 665 ? -19.777 -1.688 14.120 1.00 94.94 665 ILE A C 1
ATOM 5064 O O . ILE A 1 665 ? -20.009 -2.102 15.252 1.00 94.94 665 ILE A O 1
ATOM 5068 N N . ALA A 1 666 ? -19.151 -2.433 13.208 1.00 89.94 666 ALA A N 1
ATOM 5069 C CA . ALA A 1 666 ? -18.671 -3.788 13.478 1.00 89.94 666 ALA A CA 1
ATOM 5070 C C . ALA A 1 666 ? -17.142 -3.837 13.480 1.00 89.94 666 ALA A C 1
ATOM 5072 O O . ALA A 1 666 ? -16.513 -3.372 12.532 1.00 89.94 666 ALA A O 1
ATOM 5073 N N . ALA A 1 667 ? -16.540 -4.438 14.506 1.00 94.25 667 ALA A N 1
ATOM 5074 C CA . ALA A 1 667 ? -15.120 -4.771 14.489 1.00 94.25 667 ALA A CA 1
ATOM 5075 C C . ALA A 1 667 ? -14.900 -6.070 13.695 1.00 94.25 667 ALA A C 1
ATOM 5077 O O . ALA A 1 667 ? -15.492 -7.099 14.010 1.00 94.25 667 ALA A O 1
ATOM 5078 N N . THR A 1 668 ? -14.060 -6.029 12.660 1.00 90.12 668 THR A N 1
ATOM 5079 C CA . THR A 1 668 ? -13.738 -7.201 11.821 1.00 90.12 668 THR A CA 1
ATOM 5080 C C . THR A 1 668 ? -12.430 -7.877 12.213 1.00 90.12 668 THR A C 1
ATOM 5082 O O . THR A 1 668 ? -12.192 -9.023 11.848 1.00 90.12 668 THR A O 1
ATOM 5085 N N . SER A 1 669 ? -11.558 -7.162 12.920 1.00 93.50 669 SER A N 1
ATOM 5086 C CA . SER A 1 669 ? -10.333 -7.704 13.503 1.00 93.50 669 SER A CA 1
ATOM 5087 C C . SER A 1 669 ? -9.932 -6.866 14.708 1.00 93.50 669 SER A C 1
ATOM 5089 O O . SER A 1 669 ? -10.214 -5.667 14.741 1.00 93.50 669 SER A O 1
ATOM 5091 N N . ALA A 1 670 ? -9.247 -7.481 15.665 1.00 96.25 670 ALA A N 1
ATOM 5092 C CA . ALA A 1 670 ? -8.673 -6.811 16.820 1.00 96.25 670 ALA A CA 1
ATOM 5093 C C . ALA A 1 670 ? -7.355 -7.500 17.185 1.00 96.25 670 ALA A C 1
ATOM 5095 O O . ALA A 1 670 ? -7.313 -8.727 17.276 1.00 96.25 670 ALA A O 1
ATOM 5096 N N . THR A 1 671 ? -6.291 -6.720 17.346 1.00 97.00 671 THR A N 1
ATOM 5097 C CA . THR A 1 671 ? -4.926 -7.218 17.556 1.00 97.00 671 THR A CA 1
ATOM 5098 C C . THR A 1 671 ? -4.172 -6.358 18.562 1.00 97.00 671 THR A C 1
ATOM 5100 O O . THR A 1 671 ? -4.415 -5.152 18.660 1.00 97.00 671 THR A O 1
ATOM 5103 N N . VAL A 1 672 ? -3.237 -6.970 19.282 1.00 98.56 672 VAL A N 1
ATOM 5104 C CA . VAL A 1 672 ? -2.356 -6.323 20.259 1.00 98.56 672 VAL A CA 1
ATOM 5105 C C . VAL A 1 672 ? -1.027 -5.952 19.599 1.00 98.56 672 VAL A C 1
ATOM 5107 O O . VAL A 1 672 ? -0.432 -6.750 18.873 1.00 98.56 672 VAL A O 1
ATOM 5110 N N . VAL A 1 673 ? -0.544 -4.742 19.869 1.00 98.44 673 VAL A N 1
ATOM 5111 C CA . VAL A 1 673 ? 0.766 -4.243 19.435 1.00 98.44 673 VAL A CA 1
ATOM 5112 C C . VAL A 1 673 ? 1.667 -4.132 20.655 1.00 98.44 673 VAL A C 1
ATOM 5114 O O . VAL A 1 673 ? 1.303 -3.487 21.634 1.00 98.44 673 VAL A O 1
ATOM 5117 N N . GLY A 1 674 ? 2.843 -4.746 20.611 1.00 97.75 674 GLY A N 1
ATOM 5118 C CA . GLY A 1 674 ? 3.686 -4.875 21.793 1.00 97.75 674 GLY A CA 1
ATOM 5119 C C . GLY A 1 674 ? 5.124 -5.257 21.484 1.00 97.75 674 GLY A C 1
ATOM 5120 O O . GLY A 1 674 ? 5.610 -5.174 20.359 1.00 97.75 674 GLY A O 1
ATOM 5121 N N . GLU A 1 675 ? 5.822 -5.678 22.522 1.00 96.44 675 GLU A N 1
ATOM 5122 C CA . GLU A 1 675 ? 7.262 -5.885 22.558 1.00 96.44 675 GLU A CA 1
ATOM 5123 C C . GLU A 1 675 ? 7.705 -7.286 22.121 1.00 96.44 675 GLU A C 1
ATOM 5125 O O . GLU A 1 675 ? 8.866 -7.478 21.745 1.00 96.44 675 GLU A O 1
ATOM 5130 N N . ARG A 1 676 ? 6.823 -8.294 22.167 1.00 92.31 676 ARG A N 1
ATOM 5131 C CA . ARG A 1 676 ? 7.198 -9.691 21.896 1.00 92.31 676 ARG A CA 1
ATOM 5132 C C . ARG A 1 676 ? 6.057 -10.531 21.305 1.00 92.31 676 ARG A C 1
ATOM 5134 O O . ARG A 1 676 ? 4.902 -10.284 21.643 1.00 92.31 676 ARG A O 1
ATOM 5141 N N . PRO A 1 677 ? 6.371 -11.520 20.447 1.00 90.81 677 PRO A N 1
ATOM 5142 C CA . PRO A 1 677 ? 5.365 -12.298 19.720 1.00 90.81 677 PRO A CA 1
ATOM 5143 C C . PRO A 1 677 ? 4.496 -13.185 20.621 1.00 90.81 677 PRO A C 1
ATOM 5145 O O . PRO A 1 677 ? 3.412 -13.582 20.220 1.00 90.81 677 PRO A O 1
ATOM 5148 N N . GLU A 1 678 ? 4.929 -13.484 21.848 1.00 91.75 678 GLU A N 1
ATOM 5149 C CA . GLU A 1 678 ? 4.148 -14.276 22.806 1.00 91.75 678 GLU A CA 1
ATOM 5150 C C . GLU A 1 678 ? 2.934 -13.509 23.357 1.00 91.75 678 GLU A C 1
ATOM 5152 O O . GLU A 1 678 ? 2.006 -14.116 23.893 1.00 91.75 678 GLU A O 1
ATOM 5157 N N . ARG A 1 679 ? 2.954 -12.170 23.270 1.00 92.44 679 ARG A N 1
ATOM 5158 C CA . ARG A 1 679 ? 1.933 -11.283 23.853 1.00 92.44 679 ARG A CA 1
ATOM 5159 C C . ARG A 1 679 ? 1.430 -10.194 22.908 1.00 92.44 679 ARG A C 1
ATOM 5161 O O . ARG A 1 679 ? 0.584 -9.400 23.310 1.00 92.44 679 ARG A O 1
ATOM 5168 N N . ALA A 1 680 ? 1.919 -10.158 21.673 1.00 94.88 680 ALA A N 1
ATOM 5169 C CA . ALA A 1 680 ? 1.498 -9.196 20.670 1.00 94.88 680 ALA A CA 1
ATOM 5170 C C . ALA A 1 680 ? 1.454 -9.823 19.276 1.00 94.88 680 ALA A C 1
ATOM 5172 O O . ALA A 1 680 ? 2.376 -10.531 18.873 1.00 94.88 680 ALA A O 1
ATOM 5173 N N . ASP A 1 681 ? 0.409 -9.485 18.526 1.00 95.12 681 ASP A N 1
ATOM 5174 C CA . ASP A 1 681 ? 0.249 -9.854 17.119 1.00 95.12 681 ASP A CA 1
ATOM 5175 C C . ASP A 1 681 ? 1.168 -9.010 16.220 1.00 95.12 681 ASP A C 1
ATOM 5177 O O . ASP A 1 681 ? 1.660 -9.471 15.191 1.00 95.12 681 ASP A O 1
ATOM 5181 N N . ILE A 1 682 ? 1.416 -7.757 16.622 1.00 91.12 682 ILE A N 1
ATOM 5182 C CA . ILE A 1 682 ? 2.314 -6.824 15.939 1.00 91.12 682 ILE A CA 1
ATOM 5183 C C . ILE A 1 682 ? 3.451 -6.469 16.892 1.00 91.12 682 ILE A C 1
ATOM 5185 O O . ILE A 1 682 ? 3.244 -5.846 17.933 1.00 91.12 682 ILE A O 1
ATOM 5189 N N . VAL A 1 683 ? 4.672 -6.859 16.529 1.00 93.81 683 VAL A N 1
ATOM 5190 C CA . VAL A 1 683 ? 5.849 -6.692 17.387 1.00 93.81 683 VAL A CA 1
ATOM 5191 C C . VAL A 1 683 ? 6.669 -5.479 16.960 1.00 93.81 683 VAL A C 1
ATOM 5193 O O . VAL A 1 683 ? 7.124 -5.400 15.819 1.00 93.81 683 VAL A O 1
ATOM 5196 N N . VAL A 1 684 ? 6.926 -4.570 17.902 1.00 84.25 684 VAL A N 1
ATOM 5197 C CA . VAL A 1 684 ? 7.813 -3.411 17.733 1.00 84.25 684 VAL A CA 1
ATOM 5198 C C . VAL A 1 684 ? 8.884 -3.433 18.817 1.00 84.25 684 VAL A C 1
ATOM 5200 O O . VAL A 1 684 ? 8.589 -3.585 20.000 1.00 84.25 684 VAL A O 1
ATOM 5203 N N . ARG A 1 685 ? 10.152 -3.297 18.412 1.00 90.94 685 ARG A N 1
ATOM 5204 C CA . ARG A 1 685 ? 11.313 -3.333 19.311 1.00 90.94 685 ARG A CA 1
ATOM 5205 C C . ARG A 1 685 ? 12.288 -2.193 18.993 1.00 90.94 685 ARG A C 1
ATOM 5207 O O . ARG A 1 685 ? 12.582 -1.995 17.815 1.00 90.94 685 ARG A O 1
ATOM 5214 N N . PRO A 1 686 ? 12.830 -1.495 20.008 1.00 92.19 686 PRO A N 1
ATOM 5215 C CA . PRO A 1 686 ? 12.386 -1.506 21.409 1.00 92.19 686 PRO A CA 1
ATOM 5216 C C . PRO A 1 686 ? 10.947 -0.979 21.544 1.00 92.19 686 PRO A C 1
ATOM 5218 O O . PRO A 1 686 ? 10.531 -0.114 20.776 1.00 92.19 686 PRO A O 1
ATOM 5221 N N . TYR A 1 687 ? 10.169 -1.522 22.481 1.00 96.38 687 TYR A N 1
ATOM 5222 C CA . TYR A 1 687 ? 8.798 -1.062 22.702 1.00 96.38 687 TYR A CA 1
ATOM 5223 C C . TYR A 1 687 ? 8.810 0.133 23.673 1.00 96.38 687 TYR A C 1
ATOM 5225 O O . TYR A 1 687 ? 9.420 0.015 24.734 1.00 96.38 687 TYR A O 1
ATOM 5233 N N . PRO A 1 688 ? 8.222 1.292 23.318 1.00 96.25 688 PRO A N 1
ATOM 5234 C CA . PRO A 1 688 ? 8.479 2.549 24.028 1.00 96.25 688 PRO A CA 1
ATOM 5235 C C . PRO A 1 688 ? 7.467 2.878 25.143 1.00 96.25 688 PRO A C 1
ATOM 5237 O O . PRO A 1 688 ? 7.502 3.989 25.656 1.00 96.25 688 PRO A O 1
ATOM 5240 N N . SER A 1 689 ? 6.547 1.973 25.484 1.00 97.62 689 SER A N 1
ATOM 5241 C CA . SER A 1 689 ? 5.441 2.230 26.422 1.00 97.62 689 SER A CA 1
ATOM 5242 C C . SER A 1 689 ? 5.311 1.115 27.462 1.00 97.62 689 SER A C 1
ATOM 5244 O O . SER A 1 689 ? 5.684 -0.029 27.196 1.00 97.62 689 SER A O 1
ATOM 5246 N N . ASP A 1 690 ? 4.757 1.454 28.624 1.00 97.12 690 ASP A N 1
ATOM 5247 C CA . ASP A 1 690 ? 4.328 0.543 29.688 1.00 97.12 690 ASP A CA 1
ATOM 5248 C C . ASP A 1 690 ? 2.935 -0.068 29.449 1.00 97.12 690 ASP A C 1
ATOM 5250 O O . ASP A 1 690 ? 2.469 -0.873 30.255 1.00 97.12 690 ASP A O 1
ATOM 5254 N N . HIS A 1 691 ? 2.313 0.221 28.302 1.00 98.31 691 HIS A N 1
ATOM 5255 C CA . HIS A 1 691 ? 1.086 -0.419 27.833 1.00 98.31 691 HIS A CA 1
ATOM 5256 C C . HIS A 1 691 ? 1.247 -0.955 26.408 1.00 98.31 691 HIS A C 1
ATOM 5258 O O . HIS A 1 691 ? 1.651 -0.244 25.477 1.00 98.31 691 HIS A O 1
ATOM 5264 N N . ARG A 1 692 ? 0.860 -2.215 26.186 1.00 98.50 692 ARG A N 1
ATOM 5265 C CA . ARG A 1 692 ? 0.646 -2.718 24.822 1.00 98.50 692 ARG A CA 1
ATOM 5266 C C . ARG A 1 692 ? -0.579 -2.027 24.227 1.00 98.50 692 ARG A C 1
ATOM 5268 O O . ARG A 1 692 ? -1.617 -1.930 24.872 1.00 98.50 692 ARG A O 1
ATOM 5275 N N . ALA A 1 693 ? -0.472 -1.568 22.989 1.00 98.69 693 ALA A N 1
ATOM 5276 C CA . ALA A 1 693 ? -1.592 -0.948 22.297 1.00 98.69 693 ALA A CA 1
ATOM 5277 C C . ALA A 1 693 ? -2.567 -2.000 21.756 1.00 98.69 693 ALA A C 1
ATOM 5279 O O . ALA A 1 693 ? -2.198 -3.148 21.500 1.00 98.69 693 ALA A O 1
ATOM 5280 N N . VAL A 1 694 ? -3.804 -1.581 21.498 1.00 98.75 694 VAL A N 1
ATOM 5281 C CA . VAL A 1 694 ? -4.800 -2.392 20.785 1.00 98.75 694 VAL A CA 1
ATOM 5282 C C . VAL A 1 694 ? -5.199 -1.663 19.514 1.00 98.75 694 VAL A C 1
ATOM 5284 O O . VAL A 1 694 ? -5.451 -0.459 19.538 1.00 98.75 694 VAL A O 1
ATOM 5287 N N . VAL A 1 695 ? -5.273 -2.393 18.403 1.00 98.62 695 VAL A N 1
ATOM 5288 C CA . VAL A 1 695 ? -5.794 -1.894 17.128 1.00 98.62 695 VAL A CA 1
ATOM 5289 C C . VAL A 1 695 ? -6.956 -2.765 16.670 1.00 98.62 695 VAL A C 1
ATOM 5291 O O . VAL A 1 695 ? -6.871 -3.992 16.677 1.00 98.62 695 VAL A O 1
ATOM 5294 N N . ALA A 1 696 ? -8.051 -2.127 16.272 1.00 98.25 696 ALA A N 1
ATOM 5295 C CA . ALA A 1 696 ? -9.224 -2.778 15.715 1.00 98.25 696 ALA A CA 1
ATOM 5296 C C . ALA A 1 696 ? -9.538 -2.212 14.330 1.00 98.25 696 ALA A C 1
ATOM 5298 O O . ALA A 1 696 ? -9.513 -1.000 14.113 1.00 98.25 696 ALA A O 1
ATOM 5299 N N . VAL A 1 697 ? -9.870 -3.089 13.385 1.00 96.69 697 VAL A N 1
ATOM 5300 C CA . VAL A 1 697 ? -10.468 -2.671 12.116 1.00 96.69 697 VAL A CA 1
ATOM 5301 C C . VAL A 1 697 ? -11.972 -2.611 12.318 1.00 96.69 697 VAL A C 1
ATOM 5303 O O . VAL A 1 697 ? -12.581 -3.633 12.632 1.00 96.69 697 VAL A O 1
ATOM 5306 N N . ILE A 1 698 ? -12.562 -1.440 12.107 1.00 96.06 698 ILE A N 1
ATOM 5307 C CA . ILE A 1 698 ? -14.002 -1.219 12.215 1.00 96.06 698 ILE A CA 1
ATOM 5308 C C . ILE A 1 698 ? -14.618 -0.933 10.848 1.00 96.06 698 ILE A C 1
ATOM 5310 O O . ILE A 1 698 ? -14.019 -0.259 10.009 1.00 96.06 698 ILE A O 1
ATOM 5314 N N . GLU A 1 699 ? -15.831 -1.431 10.642 1.00 91.44 699 GLU A N 1
ATOM 5315 C CA . GLU A 1 699 ? -16.664 -1.169 9.476 1.00 91.44 699 GLU A CA 1
ATOM 5316 C C . GLU A 1 699 ? -17.903 -0.382 9.887 1.00 91.44 699 GLU A C 1
ATOM 5318 O O . GLU A 1 699 ? -18.696 -0.834 10.715 1.00 91.44 699 GLU A O 1
ATOM 5323 N N . LEU A 1 700 ? -18.094 0.777 9.265 1.00 87.38 700 LEU A N 1
ATOM 5324 C CA . LEU A 1 700 ? -19.293 1.584 9.400 1.00 87.38 700 LEU A CA 1
ATOM 5325 C C . LEU A 1 700 ? -20.127 1.398 8.143 1.00 87.38 700 LEU A C 1
ATOM 5327 O O . LEU A 1 700 ? -19.876 2.032 7.118 1.00 87.38 700 LEU A O 1
ATOM 5331 N N . ARG A 1 701 ? -21.128 0.524 8.217 1.00 68.06 701 ARG A N 1
ATOM 5332 C CA . ARG A 1 701 ? -22.068 0.318 7.111 1.00 68.06 701 ARG A CA 1
ATOM 5333 C C . ARG A 1 701 ? -23.061 1.482 7.117 1.00 68.06 701 ARG A C 1
ATOM 5335 O O . ARG A 1 701 ? -23.527 1.896 8.178 1.00 68.06 701 ARG A O 1
ATOM 5342 N N . GLY A 1 702 ? -23.280 2.116 5.968 1.00 55.00 702 GLY A N 1
ATOM 5343 C CA . GLY A 1 702 ? -24.390 3.058 5.810 1.00 55.00 702 GLY A CA 1
ATOM 5344 C C . GLY A 1 702 ? -25.752 2.362 5.983 1.00 55.00 702 GLY A C 1
ATOM 5345 O O . GLY A 1 702 ? -25.807 1.129 5.989 1.00 55.00 702 GLY A O 1
ATOM 5346 N N . PRO A 1 703 ? -26.845 3.120 6.144 1.00 39.88 703 PRO A N 1
ATOM 5347 C CA . PRO A 1 703 ? -28.184 2.592 5.894 1.00 39.88 703 PRO A CA 1
ATOM 5348 C C . PRO A 1 703 ? -28.358 2.106 4.445 1.00 39.88 703 PRO A C 1
ATOM 5350 O O . PRO A 1 703 ? -27.632 2.599 3.545 1.00 39.88 703 PRO A O 1
#

Sequence (703 aa):
MRWKATDIVKSLAGRLSAAIPGLGRILGILSCLVSVSAAADRAVEGRLDAFLGSPRFEIEQIFTRDRFPNVVVARDGSVLAFWNGVVVRRSEDGGQTWGDEIPVGKGFMGGGVIVDESSGDILAFVEAGHPPSPLTVHRSRDHGRTWQPQETVVRGNQAGNVPAMHMNERGITLRHGPHRGRLIRPSRWYADANYPQEHWPRHYTDAIYSDDGGKTWQASEPFPVMGTGEAAIVELSDGRLYYNSRRHWAPTRAEALHRWVAWSSDGGATWTDPAQSSILPDGNLDSTYGLMGGLVRLPVQGRDILVFSNIDSAEGRRNGMVWASFDGGRTWPVRRGVHPGSFAYSSIDAGRPGTSSEGWIYLFFEGGPRSGGTMARFNLAWLLGGEPTGNGAVPGWLAEAAVTRSSAASGTVTVTDRVRLMTYNLWIGGESGGQPLTQSALVIQAAQADIVGLQEGHGQRRPDGTHPDNAAEIAKLLGWNHAPQVGGRSVLSRFPIAGVTAGRQGAIVVLPSGRHLHVFNVHLAASPYQPYQLLRIPYGNAPFLETADALVEAAEAARGAGVTALLDELVPRVQAGDAVVLTGDFNEPSHQDWTPVAVAAGLAPMAVPYPTTRRIVAAGMTDAYRAVHPDPVTHPAWTWTPITREDDPEDRHDRIDMIFTGPGIAATSATVVGERPERADIVVRPYPSDHRAVVAVIELRGP

Secondary structure (DSSP, 8-state):
-PPPHHHHHHHHHHHHTTS-TTGGGTTTTSTTS----------SSB-GGGTSSS--EEEEEEESS----EEEE-TTS-EEEEETTTEEEEESSSSSS----EE--SSEE-B--EE-TTT--EEEEEESSSSSS-EEEEEESSSSS--EEE--EEE--TT-PPPB--SBPP-EE--SSTTTT-EEEEEEE-TT-S-SGGGGGG-EEEEEEESSSSSEEEEPPPPSSTTEEEEEEEE-TTSPEEEEEEES--SSSGGGSEEEEEEESSSSS--EEEEEEEEEE-S-TT-SS----EEEE--BTT---EEEEEE--SSSSEEEEEEEESSSSS---EEEEEEEEEEEEEEEEEPPTTSTTTT-EEEEEEESTTSSEEEEEE-HHHHHTSEE-SSS---HHHHHHHHTTTTS--S----EEEEEEEEEE-SGGGTTTTS-HHHHHHHHHHTT-SEEEEES-B-PPPTTS---BHHHHHHHHHT-EEEE-TTS-EEEESS-EEEE-TTSSEEEEE-TTS-EEEEEEEE---SS-HHHHHHT---TTPPP--SHHHHHHHHHHHHHHHHHHHHHHHHHHHHTT-EEEEEEE-SS--TTTSSHHHHHTTSSSS----HHHHHHHHTT-EEHHHHH---TTT-----B-SSS-TT-TT---B--EEEEE-TTEEEEEEEEEES-TTT-SEE-SS---SS-EEEEEEEEE--